Protein AF-A0A2B4R7U2-F1 (afdb_monomer_lite)

Sequence (646 aa):
MLRKPPTLRIGNVPVRDKDGYVHATLVSVLGDQYQFDKKDSDGEIDTITVDQCVFNFEMEGSSGETFRIKHGCSTRLIGEKFVLQGKGRGSKKEVKDYNKLTKTCLQLQLISEEELQHLDQKILERVMNALADIRDMPVRFKPTQDKKTNMFGVHLKTLEPLEKKTTTGKPKKLLTSSKNRANLEAIVQQAQKQVAERFLYYEPHPKQKVFHKAGTEAKERLFLAGNRTGKTFCGVLEVSMHLTGHYPSWWQGYRYNGPIDAWAAGVTNAETYQVLEKAYIGDVSTPGAIAPHLILGQNRLKHLYKIQHIRGGVSQLRFKSYEQGRKTFQGAKIHIVHLDEEPPRDIYVEALMRTMSTQEDHHGMLLLTMTPLMGLTDMVLHFQERAEEEEKSPQLVDEGVVHNGKFYIQASWADNPHLQEKEKKAILASLKPHEREAREKGTPALGMGMVYPISESRIVCDPFKLPDHWGKIYGIDFGWNPSPTAVLFAAYDRDNDIVYFYDEYTATERIPQEHVVALSKQCPNFTKMRGVYDPAGKISGQKDGENLIQLYRREGVTFMYRADNSKEKGIQDVLQRMQNGQLKIFSTLHKTLKELRMYARDEHGFPKKHNDHLMDAMRYVTLTGLKFVHIPQNDWGPANTSVWNY

Structure (mmCIF, N/CA/C/O backbone):
data_AF-A0A2B4R7U2-F1
#
_entry.id   AF-A0A2B4R7U2-F1
#
loop_
_atom_site.group_PDB
_atom_site.id
_atom_site.type_symbol
_atom_site.label_atom_id
_atom_site.label_alt_id
_atom_site.label_comp_id
_atom_site.label_asym_id
_atom_site.label_entity_id
_atom_site.label_seq_id
_atom_site.pdbx_PDB_ins_code
_atom_site.Cartn_x
_atom_site.Cartn_y
_atom_site.Cartn_z
_atom_site.occupancy
_atom_site.B_iso_or_equiv
_atom_site.auth_seq_id
_atom_site.auth_comp_id
_atom_site.auth_asym_id
_atom_site.auth_atom_id
_atom_site.pdbx_PDB_model_num
ATOM 1 N N . MET A 1 1 ? -36.826 32.379 -24.234 1.00 35.06 1 MET A N 1
ATOM 2 C CA . MET A 1 1 ? -37.843 31.886 -23.278 1.00 35.06 1 MET A CA 1
ATOM 3 C C . MET A 1 1 ? -37.165 30.955 -22.281 1.00 35.06 1 MET A C 1
ATOM 5 O O . MET A 1 1 ? -36.761 29.861 -22.649 1.00 35.06 1 MET A O 1
ATOM 9 N N . LEU A 1 2 ? -36.950 31.436 -21.055 1.00 26.20 2 LEU A N 1
ATOM 10 C CA . LEU A 1 2 ? -36.292 30.710 -19.963 1.00 26.20 2 LEU A CA 1
ATOM 11 C C . LEU A 1 2 ? -37.170 29.535 -19.502 1.00 26.20 2 LEU A C 1
ATOM 13 O O . LEU A 1 2 ? -38.279 29.751 -19.014 1.00 26.20 2 LEU A O 1
ATOM 17 N N . ARG A 1 3 ? -36.679 28.296 -19.627 1.00 27.98 3 ARG A N 1
ATOM 18 C CA . ARG A 1 3 ? -37.272 27.147 -18.930 1.00 27.98 3 ARG A CA 1
ATOM 19 C C . ARG A 1 3 ? -36.877 27.240 -17.454 1.00 27.98 3 ARG A C 1
ATOM 21 O O . ARG A 1 3 ? -35.691 27.258 -17.134 1.00 27.98 3 ARG A O 1
ATOM 28 N N . LYS A 1 4 ? -37.876 27.354 -16.572 1.00 26.00 4 LYS A N 1
ATOM 29 C CA . LYS A 1 4 ? -37.703 27.308 -15.112 1.00 26.00 4 LYS A CA 1
ATOM 30 C C . LYS A 1 4 ? -36.928 26.037 -14.709 1.00 26.00 4 LYS A C 1
ATOM 32 O O . LYS A 1 4 ? -37.147 24.995 -15.330 1.00 26.00 4 LYS A O 1
ATOM 37 N N . PRO A 1 5 ? -36.058 26.102 -13.685 1.00 27.31 5 PRO A N 1
ATOM 38 C CA . PRO A 1 5 ? -35.370 24.925 -13.163 1.00 27.31 5 PRO A CA 1
ATOM 39 C C . PRO A 1 5 ? -36.388 23.902 -12.631 1.00 27.31 5 PRO A C 1
ATOM 41 O O . PRO A 1 5 ? -37.465 24.307 -12.178 1.00 27.31 5 PRO A O 1
ATOM 44 N N . PRO A 1 6 ? -36.075 22.593 -12.670 1.00 26.69 6 PRO A N 1
ATOM 45 C CA . PRO A 1 6 ? -36.942 21.571 -12.104 1.00 26.69 6 PRO A CA 1
ATOM 46 C C . PRO A 1 6 ? -37.145 21.861 -10.614 1.00 26.69 6 PRO A C 1
ATOM 48 O O . PRO A 1 6 ? -36.193 22.012 -9.848 1.00 26.69 6 PRO A O 1
ATOM 51 N N . THR A 1 7 ? -38.410 22.013 -10.241 1.00 28.73 7 THR A N 1
ATOM 52 C CA . THR A 1 7 ? -38.893 22.238 -8.881 1.00 28.73 7 THR A CA 1
ATOM 53 C C . THR A 1 7 ? -38.283 21.236 -7.905 1.00 28.73 7 THR A C 1
ATOM 55 O O . THR A 1 7 ? -38.246 20.037 -8.183 1.00 28.73 7 THR A O 1
ATOM 58 N N . LEU A 1 8 ? -37.817 21.759 -6.762 1.00 28.75 8 LEU A N 1
ATOM 59 C CA . LEU A 1 8 ? -37.416 21.001 -5.579 1.00 28.75 8 LEU A CA 1
ATOM 60 C C . LEU A 1 8 ? -38.375 19.826 -5.352 1.00 28.75 8 LEU A C 1
ATOM 62 O O . LEU A 1 8 ? -39.592 20.012 -5.391 1.00 28.75 8 LEU A O 1
ATOM 66 N N . ARG A 1 9 ? -37.809 18.642 -5.078 1.00 34.53 9 ARG A N 1
ATOM 67 C CA . ARG A 1 9 ? -38.550 17.480 -4.572 1.00 34.53 9 ARG A CA 1
ATOM 68 C C . ARG A 1 9 ? -39.535 17.945 -3.499 1.00 34.53 9 ARG A C 1
ATOM 70 O O . ARG A 1 9 ? -39.149 18.706 -2.612 1.00 34.53 9 ARG A O 1
ATOM 77 N N . ILE A 1 10 ? -40.783 17.503 -3.638 1.00 41.31 10 ILE A N 1
ATOM 78 C CA . ILE A 1 10 ? -41.889 17.703 -2.700 1.00 41.31 10 ILE A CA 1
ATOM 79 C C . ILE A 1 10 ? -41.341 17.407 -1.303 1.00 41.31 10 ILE A C 1
ATOM 81 O O . ILE A 1 10 ? -41.001 16.270 -0.994 1.00 41.31 10 ILE A O 1
ATOM 85 N N . GLY A 1 11 ? -41.113 18.466 -0.524 1.00 48.56 11 GLY A N 1
ATOM 86 C CA . GLY A 1 11 ? -40.559 18.344 0.816 1.00 48.56 11 GLY A CA 1
ATOM 87 C C . GLY A 1 11 ? -41.523 17.550 1.680 1.00 48.56 11 GLY A C 1
ATOM 88 O O . GLY A 1 11 ? -42.730 17.625 1.470 1.00 48.56 11 GLY A O 1
ATOM 89 N N . ASN A 1 12 ? -40.996 16.803 2.642 1.00 63.09 12 ASN A N 1
ATOM 90 C CA . ASN A 1 12 ? -41.782 16.097 3.644 1.00 63.09 12 ASN A CA 1
ATOM 91 C C . ASN A 1 12 ? -42.689 17.097 4.390 1.00 63.09 12 ASN A C 1
ATOM 93 O O . ASN A 1 12 ? -42.261 17.747 5.345 1.00 63.09 12 ASN A O 1
ATOM 97 N N . VAL A 1 13 ? -43.914 17.304 3.894 1.00 75.62 13 VAL A N 1
ATOM 98 C CA . VAL A 1 13 ? -44.909 18.177 4.522 1.00 75.62 13 VAL A CA 1
ATOM 99 C C . VAL A 1 13 ? -45.559 17.373 5.644 1.00 75.62 13 VAL A C 1
ATOM 101 O O . VAL A 1 13 ? -46.134 16.325 5.341 1.00 75.62 13 VAL A O 1
ATOM 104 N N . PRO A 1 14 ? -45.488 17.832 6.907 1.00 81.94 14 PRO A N 1
ATOM 105 C CA . PRO A 1 14 ? -46.149 17.151 8.012 1.00 81.94 14 PRO A CA 1
ATOM 106 C C . PRO A 1 14 ? -47.655 17.053 7.772 1.00 81.94 14 PRO A C 1
ATOM 108 O O . PRO A 1 14 ? -48.279 18.057 7.402 1.00 81.94 14 PRO A O 1
ATOM 111 N N . VAL A 1 15 ? -48.242 15.884 8.027 1.00 83.31 15 VAL A N 1
ATOM 112 C CA . VAL A 1 15 ? -49.702 15.736 8.065 1.00 83.31 15 VAL A CA 1
ATOM 113 C C . VAL A 1 15 ? -50.251 16.562 9.230 1.00 83.31 15 VAL A C 1
ATOM 115 O O . VAL A 1 15 ? -49.718 16.525 10.340 1.00 83.31 15 VAL A O 1
ATOM 118 N N . ARG A 1 16 ? -51.297 17.352 8.964 1.00 87.38 16 ARG A N 1
ATOM 119 C CA . ARG A 1 16 ? -51.944 18.212 9.962 1.00 87.38 16 ARG A CA 1
ATOM 120 C C . ARG A 1 16 ? -53.368 17.752 10.211 1.00 87.38 16 ARG A C 1
ATOM 122 O O . ARG A 1 16 ? -54.065 17.381 9.270 1.00 87.38 16 ARG A O 1
ATOM 129 N N . ASP A 1 17 ? -53.805 17.839 11.457 1.00 86.38 17 ASP A N 1
ATOM 130 C CA . ASP A 1 17 ? -55.210 17.680 11.801 1.00 86.38 17 ASP A CA 1
ATOM 131 C C . ASP A 1 17 ? -56.041 18.921 11.421 1.00 86.38 17 ASP A C 1
ATOM 133 O O . ASP A 1 17 ? -55.527 19.942 10.949 1.00 86.38 17 ASP A O 1
ATOM 137 N N . LYS A 1 18 ? -57.357 18.822 11.638 1.00 83.56 18 LYS A N 1
ATOM 138 C CA . LYS A 1 18 ? -58.344 19.876 11.350 1.00 83.56 18 LYS A CA 1
ATOM 139 C C . LYS A 1 18 ? -58.059 21.210 12.056 1.00 83.56 18 LYS A C 1
ATOM 141 O O . LYS A 1 18 ? -58.475 22.254 11.563 1.00 83.56 18 LYS A O 1
ATOM 146 N N . ASP A 1 19 ? -57.331 21.178 13.172 1.00 84.56 19 ASP A N 1
ATOM 147 C CA . ASP A 1 19 ? -56.998 22.342 13.998 1.00 84.56 19 ASP A CA 1
ATOM 148 C C . ASP A 1 19 ? -55.583 22.885 13.685 1.00 84.56 19 ASP A C 1
ATOM 150 O O . ASP A 1 19 ? -55.106 23.865 14.281 1.00 84.56 19 ASP A O 1
ATOM 154 N N . GLY A 1 20 ? -54.914 22.275 12.698 1.00 85.56 20 GLY A N 1
ATOM 155 C CA . GLY A 1 20 ? -53.609 22.658 12.174 1.00 85.56 20 GLY A CA 1
ATOM 156 C C . GLY A 1 20 ? -52.419 22.117 12.970 1.00 85.56 20 GLY A C 1
ATOM 157 O O . GLY A 1 20 ? -51.311 22.634 12.794 1.00 85.56 20 GLY A O 1
ATOM 158 N N . TYR A 1 21 ? -52.624 21.125 13.841 1.00 90.06 21 TYR A N 1
ATOM 159 C CA . TYR A 1 21 ? -51.569 20.475 14.619 1.00 90.06 21 TYR A CA 1
ATOM 160 C C . TYR A 1 21 ? -50.985 19.271 13.891 1.00 90.06 21 TYR A C 1
ATOM 162 O O . TYR A 1 21 ? -51.670 18.558 13.167 1.00 90.06 21 TYR A O 1
ATOM 170 N N . VAL A 1 22 ? -49.702 19.036 14.129 1.00 89.38 22 VAL A N 1
ATOM 171 C CA . VAL A 1 22 ? -48.979 17.833 13.733 1.00 89.38 22 VAL A CA 1
ATOM 172 C C . VAL A 1 22 ? -48.869 16.933 14.951 1.00 89.38 22 VAL A C 1
ATOM 174 O O . VAL A 1 22 ? -48.474 17.404 16.019 1.00 89.38 22 VAL A O 1
ATOM 177 N N . HIS A 1 23 ? -49.197 15.657 14.773 1.00 89.38 23 HIS A N 1
ATOM 178 C CA . HIS A 1 23 ? -49.003 14.611 15.775 1.00 89.38 23 HIS A CA 1
ATOM 179 C C . HIS A 1 23 ? -47.657 13.944 15.510 1.00 89.38 23 HIS A C 1
ATOM 181 O O . HIS A 1 23 ? -47.349 13.589 14.372 1.00 89.38 23 HIS A O 1
ATOM 187 N N . ALA A 1 24 ? -46.829 13.848 16.543 1.00 87.75 24 ALA A N 1
ATOM 188 C CA . ALA A 1 24 ? -45.463 13.367 16.430 1.00 87.75 24 ALA A CA 1
ATOM 189 C C . ALA A 1 24 ? -45.060 12.564 17.667 1.00 87.75 24 ALA A C 1
ATOM 191 O O . ALA A 1 24 ? -45.655 12.687 18.737 1.00 87.75 24 ALA A O 1
ATOM 192 N N . THR A 1 25 ? -43.983 11.808 17.526 1.00 87.81 25 THR A N 1
ATOM 193 C CA . THR A 1 25 ? -43.339 11.084 18.614 1.00 87.81 25 THR A CA 1
ATOM 194 C C . THR A 1 25 ? -41.991 11.731 18.902 1.00 87.81 25 THR A C 1
ATOM 196 O O . THR A 1 25 ? -41.147 11.855 18.014 1.00 87.81 25 THR A O 1
ATOM 199 N N . LEU A 1 26 ? -41.765 12.168 20.140 1.00 82.38 26 LEU A N 1
ATOM 200 C CA . LEU A 1 26 ? -40.441 12.573 20.601 1.00 82.38 26 LEU A CA 1
ATOM 201 C C . LEU A 1 26 ? -39.618 11.304 20.863 1.00 82.38 26 LEU A C 1
ATOM 203 O O . LEU A 1 26 ? -39.793 10.639 21.883 1.00 82.38 26 LEU A O 1
ATOM 207 N N . VAL A 1 27 ? -38.754 10.962 19.905 1.00 78.06 27 VAL A N 1
ATOM 208 C CA . VAL A 1 27 ? -38.017 9.685 19.875 1.00 78.06 27 VAL A CA 1
ATOM 209 C C . VAL A 1 27 ? -36.675 9.751 20.594 1.00 78.06 27 VAL A C 1
ATOM 211 O O . VAL A 1 27 ? -36.186 8.735 21.082 1.00 78.06 27 VAL A O 1
ATOM 214 N N . SER A 1 28 ? -36.057 10.933 20.651 1.00 74.38 28 SER A N 1
ATOM 215 C CA . SER A 1 28 ? -34.800 11.120 21.371 1.00 74.38 28 SER A CA 1
ATOM 216 C C . SER A 1 28 ? -34.483 12.585 21.650 1.00 74.38 28 SER A C 1
ATOM 218 O O . SER A 1 28 ? -34.823 13.489 20.874 1.00 74.38 28 SER A O 1
ATOM 220 N N . VAL A 1 29 ? -33.721 12.799 22.720 1.00 72.38 29 VAL A N 1
ATOM 221 C CA . VAL A 1 29 ? -33.011 14.046 23.001 1.00 72.38 29 VAL A CA 1
ATOM 222 C C . VAL A 1 29 ? -31.513 13.754 22.926 1.00 72.38 29 VAL A C 1
ATOM 224 O O . VAL A 1 29 ? -31.013 12.889 23.637 1.00 72.38 29 VAL A O 1
ATOM 227 N N . LEU A 1 30 ? -30.798 14.430 22.026 1.00 64.06 30 LEU A N 1
ATOM 228 C CA . LEU A 1 30 ? -29.340 14.327 21.918 1.00 64.06 30 LEU A CA 1
ATOM 229 C C . LEU A 1 30 ? -28.710 15.513 22.650 1.00 64.06 30 LEU A C 1
ATOM 231 O O . LEU A 1 30 ? -29.050 16.658 22.343 1.00 64.06 30 LEU A O 1
ATOM 235 N N . GLY A 1 31 ? -27.812 15.244 23.594 1.00 57.72 31 GLY A N 1
ATOM 236 C CA . GLY A 1 31 ? -27.013 16.262 24.270 1.00 57.72 31 GLY A CA 1
ATOM 237 C C . GLY A 1 31 ? -25.613 15.742 24.571 1.00 57.72 31 GLY A C 1
ATOM 238 O O . GLY A 1 31 ? -25.471 14.604 25.017 1.00 57.72 31 GLY A O 1
ATOM 239 N N . ASP A 1 32 ? -24.599 16.565 24.308 1.00 45.56 32 ASP A N 1
ATOM 240 C CA . ASP A 1 32 ? -23.233 16.309 24.764 1.00 45.56 32 ASP A CA 1
ATOM 241 C C . ASP A 1 32 ? -23.115 16.659 26.256 1.00 45.56 32 ASP A C 1
ATOM 243 O O . ASP A 1 32 ? -23.847 17.510 26.761 1.00 45.56 32 ASP A O 1
ATOM 247 N N . GLN A 1 33 ? -22.235 15.926 26.942 1.00 48.84 33 GLN A N 1
ATOM 248 C CA . GLN A 1 33 ? -21.952 15.914 28.384 1.00 48.84 33 GLN A CA 1
ATOM 249 C C . GLN A 1 33 ? -22.567 17.043 29.234 1.00 48.84 33 GLN A C 1
ATOM 251 O O . GLN A 1 33 ? -22.264 18.222 29.077 1.00 48.84 33 GLN A O 1
ATOM 256 N N . TYR A 1 34 ? -23.380 16.655 30.218 1.00 49.62 34 TYR A N 1
ATOM 257 C CA . TYR A 1 34 ? -24.000 17.578 31.165 1.00 49.62 34 TYR A CA 1
ATOM 258 C C . TYR A 1 34 ? -22.976 18.085 32.188 1.00 49.62 34 TYR A C 1
ATOM 260 O O . TYR A 1 34 ? -22.404 17.287 32.932 1.00 49.62 34 TYR A O 1
ATOM 268 N N . GLN A 1 35 ? -22.763 19.402 32.248 1.00 47.81 35 GLN A N 1
ATOM 269 C CA . GLN A 1 35 ? -21.921 20.040 33.263 1.00 47.81 35 GLN A CA 1
ATOM 270 C C . GLN A 1 35 ? -22.784 20.872 34.221 1.00 47.81 35 GLN A C 1
ATOM 272 O O . GLN A 1 35 ? -23.558 21.740 33.805 1.00 47.81 35 GLN A O 1
ATOM 277 N N . PHE A 1 36 ? -22.654 20.590 35.518 1.00 49.22 36 PHE A N 1
ATOM 278 C CA . PHE A 1 36 ? -23.200 21.423 36.588 1.00 49.22 36 PHE A CA 1
ATOM 279 C C . PHE A 1 36 ? -22.188 22.534 36.870 1.00 49.22 36 PHE A C 1
ATOM 281 O O . PHE A 1 36 ? -21.084 22.243 37.326 1.00 49.22 36 PHE A O 1
ATOM 288 N N . ASP A 1 37 ? -22.542 23.787 36.591 1.00 45.06 37 ASP A N 1
ATOM 289 C CA . ASP A 1 37 ? -21.649 24.926 36.813 1.00 45.06 37 ASP A CA 1
ATOM 290 C C . ASP A 1 37 ? -22.147 25.811 37.955 1.00 45.06 37 ASP A C 1
ATOM 292 O O . ASP A 1 37 ? -23.309 26.195 37.970 1.00 45.06 37 ASP A O 1
ATOM 296 N N . LYS A 1 38 ? -21.191 26.160 38.832 1.00 44.12 38 LYS A N 1
ATOM 297 C CA . LYS A 1 38 ? -21.197 27.118 39.957 1.00 44.12 38 LYS A CA 1
ATOM 298 C C . LYS A 1 38 ? -22.369 27.056 40.949 1.00 44.12 38 LYS A C 1
ATOM 300 O O . LYS A 1 38 ? -23.511 27.330 40.629 1.00 44.12 38 LYS A O 1
ATOM 305 N N . LYS A 1 39 ? -22.001 26.825 42.214 1.00 47.69 39 LYS A N 1
ATOM 306 C CA . LYS A 1 39 ? -22.817 27.193 43.374 1.00 47.69 39 LYS A CA 1
ATOM 307 C C . LYS A 1 39 ? -22.968 28.713 43.426 1.00 47.69 39 LYS A C 1
ATOM 309 O O . LYS A 1 39 ? -21.979 29.419 43.188 1.00 47.69 39 LYS A O 1
ATOM 314 N N . ASP A 1 40 ? -24.160 29.194 43.751 1.00 49.97 40 ASP A N 1
ATOM 315 C CA . ASP A 1 40 ? -24.355 30.585 44.148 1.00 49.97 40 ASP A CA 1
ATOM 316 C C . ASP A 1 40 ? -23.623 30.887 45.476 1.00 49.97 40 ASP A C 1
ATOM 318 O O . ASP A 1 40 ? -22.959 30.026 46.068 1.00 49.97 40 ASP A O 1
ATOM 322 N N . SER A 1 41 ? -23.682 32.138 45.939 1.00 45.69 41 SER A N 1
ATOM 323 C CA . SER A 1 41 ? -23.041 32.568 47.191 1.00 45.69 41 SER A CA 1
ATOM 324 C C . SER A 1 41 ? -23.542 31.832 48.440 1.00 45.69 41 SER A C 1
ATOM 326 O O . SER A 1 41 ? -22.831 31.838 49.446 1.00 45.69 41 SER A O 1
ATOM 328 N N . ASP A 1 42 ? -24.705 31.180 48.361 1.00 51.31 42 ASP A N 1
ATOM 329 C CA . ASP A 1 42 ? -25.352 30.456 49.458 1.00 51.31 42 ASP A CA 1
ATOM 330 C C . ASP A 1 42 ? -25.150 28.929 49.364 1.00 51.31 42 ASP A C 1
ATOM 332 O O . ASP A 1 42 ? -25.460 28.189 50.299 1.00 51.31 42 ASP A O 1
ATOM 336 N N . GLY A 1 43 ? -24.519 28.446 48.289 1.00 47.06 43 GLY A N 1
ATOM 337 C CA . GLY A 1 43 ? -24.115 27.054 48.130 1.00 47.06 43 GLY A CA 1
ATOM 338 C C . GLY A 1 43 ? -25.108 26.170 47.372 1.00 47.06 43 GLY A C 1
ATOM 339 O O . GLY A 1 43 ? -24.849 24.962 47.287 1.00 47.06 43 GLY A O 1
ATOM 340 N N . GLU A 1 44 ? -26.180 26.733 46.806 1.00 49.69 44 GLU A N 1
ATOM 341 C CA . GLU A 1 44 ? -27.178 26.008 46.012 1.00 49.69 44 GLU A CA 1
ATOM 342 C C . GLU A 1 44 ? -26.840 26.026 44.508 1.00 49.69 44 GLU A C 1
ATOM 344 O O . GLU A 1 44 ? -26.153 26.913 44.000 1.00 49.69 44 GLU A O 1
ATOM 349 N N . ILE A 1 45 ? -27.238 24.964 43.796 1.00 51.06 45 ILE A N 1
ATOM 350 C CA . ILE A 1 45 ? -26.978 24.786 42.357 1.00 51.06 45 ILE A CA 1
ATOM 351 C C . ILE A 1 45 ? -28.146 25.397 41.583 1.00 51.06 45 ILE A C 1
ATOM 353 O O . ILE A 1 45 ? -29.208 24.784 41.510 1.00 51.06 45 ILE A O 1
ATOM 357 N N . ASP A 1 46 ? -27.943 26.559 40.965 1.00 49.47 46 ASP A N 1
ATOM 358 C CA . ASP A 1 46 ? -29.015 27.313 40.298 1.00 49.47 46 ASP A CA 1
ATOM 359 C C . ASP A 1 46 ? -29.101 27.079 38.771 1.00 49.47 46 ASP A C 1
ATOM 361 O O . ASP A 1 46 ? -30.089 27.463 38.133 1.00 49.47 46 ASP A O 1
ATOM 365 N N . THR A 1 47 ? -28.097 26.426 38.160 1.00 52.75 47 THR A N 1
ATOM 366 C CA . THR A 1 47 ? -27.973 26.351 36.695 1.00 52.75 47 THR A CA 1
ATOM 367 C C . THR A 1 47 ? -27.342 25.046 36.165 1.00 52.75 47 THR A C 1
ATOM 369 O O . THR A 1 47 ? -26.317 24.583 36.658 1.00 52.75 47 THR A O 1
ATOM 372 N N . ILE A 1 48 ? -27.888 24.488 35.068 1.00 54.88 48 ILE A N 1
ATOM 373 C CA . ILE A 1 48 ? -27.215 23.456 34.236 1.00 54.88 48 ILE A CA 1
ATOM 374 C C . ILE A 1 48 ? -26.827 24.039 32.879 1.00 54.88 48 ILE A C 1
ATOM 376 O O . ILE A 1 48 ? -27.686 24.587 32.178 1.00 54.88 48 ILE A O 1
ATOM 380 N N . THR A 1 49 ? -25.577 23.830 32.449 1.00 53.22 49 THR A N 1
ATOM 381 C CA . THR A 1 49 ? -25.148 24.111 31.071 1.00 53.22 49 THR A CA 1
ATOM 382 C C . THR A 1 49 ? -25.212 22.846 30.214 1.00 53.22 49 THR A C 1
ATOM 384 O O . THR A 1 49 ? -24.685 21.801 30.584 1.00 53.22 49 THR A O 1
ATOM 387 N N . VAL A 1 50 ? -25.868 22.950 29.054 1.00 54.59 50 VAL A N 1
ATOM 388 C CA . VAL A 1 50 ? -25.860 21.919 28.007 1.00 54.59 50 VAL A CA 1
ATOM 389 C C . VAL A 1 50 ? -25.349 22.579 26.732 1.00 54.59 50 VAL A C 1
ATOM 391 O O . VAL A 1 50 ? -25.967 23.541 26.267 1.00 54.59 50 VAL A O 1
ATOM 394 N N . ASP A 1 51 ? -24.230 22.092 26.190 1.00 51.81 51 ASP A N 1
ATOM 395 C CA . ASP A 1 51 ? -23.542 22.718 25.050 1.00 51.81 51 ASP A CA 1
ATOM 396 C C . ASP A 1 51 ? -24.449 22.803 23.816 1.00 51.81 51 ASP A C 1
ATOM 398 O O . ASP A 1 51 ? -24.585 23.868 23.207 1.00 51.81 51 ASP A O 1
ATOM 402 N N . GLN A 1 52 ? -25.156 21.714 23.495 1.00 60.53 52 GLN A N 1
ATOM 403 C CA . GLN A 1 52 ? -26.272 21.686 22.548 1.00 60.53 52 GLN A CA 1
ATOM 404 C C . GLN A 1 52 ? -27.263 20.585 22.931 1.00 60.53 52 GLN A C 1
ATOM 406 O O . GLN A 1 52 ? -26.871 19.446 23.148 1.00 60.53 52 GLN A O 1
ATOM 411 N N . CYS A 1 53 ? -28.557 20.910 22.979 1.00 66.94 53 CYS A N 1
ATOM 412 C CA . CYS A 1 53 ? -29.632 19.951 23.228 1.00 66.94 53 CYS A CA 1
ATOM 413 C C . CYS A 1 53 ? -30.571 19.902 22.016 1.00 66.94 53 CYS A C 1
ATOM 415 O O . CYS A 1 53 ? -31.166 20.917 21.646 1.00 66.94 53 CYS A O 1
ATOM 417 N N . VAL A 1 54 ? -30.702 18.743 21.370 1.00 78.06 54 VAL A N 1
ATOM 418 C CA . VAL A 1 54 ? -31.506 18.570 20.151 1.00 78.06 54 VAL A CA 1
ATOM 419 C C . VAL A 1 54 ? -32.621 17.559 20.386 1.00 78.06 54 VAL A C 1
ATOM 421 O O . VAL A 1 54 ? -32.368 16.366 20.536 1.00 78.06 54 VAL A O 1
ATOM 424 N N . PHE A 1 55 ? -33.863 18.037 20.343 1.00 81.88 55 PHE A N 1
ATOM 425 C CA . PHE A 1 55 ? -35.067 17.209 20.418 1.00 81.88 55 PHE A CA 1
ATOM 426 C C . PHE A 1 55 ? -35.435 16.718 19.015 1.00 81.88 55 PHE A C 1
ATOM 428 O O . PHE A 1 55 ? -35.569 17.527 18.090 1.00 81.88 55 PHE A O 1
ATOM 435 N N . ASN A 1 56 ? -35.585 15.404 18.847 1.00 81.50 56 ASN A N 1
ATOM 436 C CA . ASN A 1 56 ? -35.925 14.778 17.572 1.00 81.50 56 ASN A CA 1
ATOM 437 C C . ASN A 1 56 ? -37.379 14.305 17.605 1.00 81.50 56 ASN A C 1
ATOM 439 O O . ASN A 1 56 ? -37.724 13.399 18.361 1.00 81.50 56 ASN A O 1
ATOM 443 N N . PHE A 1 57 ? -38.214 14.908 16.764 1.00 83.75 57 PHE A N 1
ATOM 444 C CA . PHE A 1 57 ? -39.621 14.548 16.618 1.00 83.75 57 PHE A CA 1
ATOM 445 C C . PHE A 1 57 ? -39.814 13.787 15.314 1.00 83.75 57 PHE A C 1
ATOM 447 O O . PHE A 1 57 ? -39.436 14.290 14.257 1.00 83.75 57 PHE A O 1
ATOM 454 N N . GLU A 1 58 ? -40.399 12.600 15.382 1.00 84.50 58 GLU A N 1
ATOM 455 C CA . GLU A 1 58 ? -40.739 11.765 14.233 1.00 84.50 58 GLU A CA 1
ATOM 456 C C . GLU A 1 58 ? -42.242 11.853 13.953 1.00 84.50 58 GLU A C 1
ATOM 458 O O . GLU A 1 58 ? -43.046 11.814 14.880 1.00 84.50 58 GLU A O 1
ATOM 463 N N . MET A 1 59 ? -42.625 12.042 12.692 1.00 82.56 59 MET A N 1
ATOM 464 C CA . MET A 1 59 ? -44.022 12.233 12.288 1.00 82.56 59 MET A CA 1
ATOM 465 C C . MET A 1 59 ? -44.267 11.737 10.867 1.00 82.56 59 MET A C 1
ATOM 467 O O . MET A 1 59 ? -43.329 11.581 10.082 1.00 82.56 59 MET A O 1
ATOM 471 N N . GLU A 1 60 ? -45.535 11.542 10.525 1.00 82.12 60 GLU A N 1
ATOM 472 C CA . GLU A 1 60 ? -45.959 11.138 9.188 1.00 82.12 60 GLU A CA 1
ATOM 473 C C . GLU A 1 60 ? -45.967 12.328 8.213 1.00 82.12 60 GLU A C 1
ATOM 475 O O . GLU A 1 60 ? -46.448 13.430 8.516 1.00 82.12 60 GLU A O 1
ATOM 480 N N . GLY A 1 61 ? -45.402 12.114 7.027 1.00 78.19 61 GLY A N 1
ATOM 481 C CA . GLY A 1 61 ? -45.470 13.047 5.912 1.00 78.19 61 GLY A CA 1
ATOM 482 C C . GLY A 1 61 ? -46.674 12.792 5.024 1.00 78.19 61 GLY A C 1
ATOM 483 O O . GLY A 1 61 ? -47.188 11.688 4.939 1.00 78.19 61 GLY A O 1
ATOM 484 N N . SER A 1 62 ? -47.093 13.820 4.291 1.00 72.81 62 SER A N 1
ATOM 485 C CA . SER A 1 62 ? -48.175 13.719 3.295 1.00 72.81 62 SER A CA 1
ATOM 486 C C . SER A 1 62 ? -47.972 12.643 2.208 1.00 72.81 62 SER A C 1
ATOM 488 O O . SER A 1 62 ? -48.923 12.315 1.507 1.00 72.81 62 SER A O 1
ATOM 490 N N . SER A 1 63 ? -46.761 12.089 2.064 1.00 68.94 63 SER A N 1
ATOM 491 C CA . SER A 1 63 ? -46.436 10.945 1.198 1.00 68.94 63 SER A CA 1
ATOM 492 C C . SER A 1 63 ? -46.681 9.569 1.839 1.00 68.94 63 SER A C 1
ATOM 494 O O . SER A 1 63 ? -46.485 8.564 1.163 1.00 68.94 63 SER A O 1
ATOM 496 N N . GLY A 1 64 ? -47.067 9.505 3.118 1.00 63.81 64 GLY A N 1
ATOM 497 C CA . GLY A 1 64 ? -47.181 8.271 3.906 1.00 63.81 64 GLY A CA 1
ATOM 498 C C . GLY A 1 64 ? -45.861 7.786 4.524 1.00 63.81 64 GLY A C 1
ATOM 499 O O . GLY A 1 64 ? -45.853 6.821 5.281 1.00 63.81 64 GLY A O 1
ATOM 500 N N . GLU A 1 65 ? -44.733 8.444 4.234 1.00 70.06 65 GLU A N 1
ATOM 501 C CA . GLU A 1 65 ? -43.433 8.126 4.839 1.00 70.06 65 GLU A CA 1
ATOM 502 C C . GLU A 1 65 ? -43.197 8.942 6.118 1.00 70.06 65 GLU A C 1
ATOM 504 O O . GLU A 1 65 ? -43.495 10.139 6.186 1.00 70.06 65 GLU A O 1
ATOM 509 N N . THR A 1 66 ? -42.606 8.313 7.134 1.00 76.50 66 THR A N 1
ATOM 510 C CA . THR A 1 66 ? -42.202 8.990 8.372 1.00 76.50 66 THR A CA 1
ATOM 511 C C . THR A 1 66 ? -40.906 9.773 8.183 1.00 76.50 66 THR A C 1
ATOM 513 O O . THR A 1 66 ? -39.957 9.288 7.567 1.00 76.50 66 THR A O 1
ATOM 516 N N . PHE A 1 67 ? -40.811 10.961 8.777 1.00 69.69 67 PHE A N 1
ATOM 517 C CA . PHE A 1 67 ? -39.599 11.780 8.749 1.00 69.69 67 PHE A CA 1
ATOM 518 C C . PHE A 1 67 ? -39.414 12.567 10.051 1.00 69.69 67 PHE A C 1
ATOM 520 O O . PHE A 1 67 ? -40.328 12.681 10.868 1.00 69.69 67 PHE A O 1
ATOM 527 N N . ARG A 1 68 ? -38.205 13.113 10.255 1.00 82.06 68 ARG A N 1
ATOM 528 C CA . ARG A 1 68 ? -37.815 13.765 11.514 1.00 82.06 68 ARG A CA 1
ATOM 529 C C . ARG A 1 68 ? -37.640 15.272 11.388 1.00 82.06 68 ARG A C 1
ATOM 531 O O . ARG A 1 68 ? -36.964 15.751 10.478 1.00 82.06 68 ARG A O 1
ATOM 538 N N . ILE A 1 69 ? -38.158 16.003 12.372 1.00 80.50 69 ILE A N 1
ATOM 539 C CA . ILE A 1 69 ? -37.876 17.424 12.599 1.00 80.50 69 ILE A CA 1
ATOM 540 C C . ILE A 1 69 ? -37.005 17.561 13.845 1.00 80.50 69 ILE A C 1
ATOM 542 O O . ILE A 1 69 ? -37.281 16.974 14.891 1.00 80.50 69 ILE A O 1
ATOM 546 N N . LYS A 1 70 ? -35.951 18.370 13.729 1.00 82.75 70 LYS A N 1
ATOM 547 C CA . LYS A 1 70 ? -35.029 18.672 14.825 1.00 82.75 70 LYS A CA 1
ATOM 548 C C . LYS A 1 70 ? -35.357 20.023 15.438 1.00 82.75 70 LYS A C 1
ATOM 550 O O . LYS A 1 70 ? -35.470 21.023 14.731 1.00 82.75 70 LYS A O 1
ATOM 555 N N . HIS A 1 71 ? -35.425 20.066 16.761 1.00 82.88 71 HIS A N 1
ATOM 556 C CA . HIS A 1 71 ? -35.524 21.301 17.525 1.00 82.88 71 HIS A CA 1
ATOM 557 C C . HIS A 1 71 ? -34.286 21.461 18.404 1.00 82.88 71 HIS A C 1
ATOM 559 O O . HIS A 1 71 ? -34.173 20.847 19.461 1.00 82.88 71 HIS A O 1
ATOM 565 N N . GLY A 1 72 ? -33.337 22.269 17.930 1.00 75.31 72 GLY A N 1
ATOM 566 C CA . GLY A 1 72 ? -32.116 22.585 18.669 1.00 75.31 72 GLY A CA 1
ATOM 567 C C . GLY A 1 72 ? -32.321 23.711 19.684 1.00 75.31 72 GLY A C 1
ATOM 568 O O . GLY A 1 72 ? -32.872 24.768 19.350 1.00 75.31 72 GLY A O 1
ATOM 569 N N . CYS A 1 73 ? -31.827 23.502 20.896 1.00 72.75 73 CYS A N 1
ATOM 570 C CA . CYS A 1 73 ? -31.742 24.450 21.998 1.00 72.75 73 CYS A CA 1
ATOM 571 C C . CYS A 1 73 ? -30.263 24.593 22.388 1.00 72.75 73 CYS A C 1
ATOM 573 O O . CYS A 1 73 ? -29.611 23.598 22.681 1.00 72.75 73 CYS A O 1
ATOM 575 N N . SER A 1 74 ? -29.725 25.813 22.382 1.00 53.41 74 SER A N 1
ATOM 576 C CA . SER A 1 74 ? -28.313 26.097 22.696 1.00 53.41 74 SER A CA 1
ATOM 577 C C . SER A 1 74 ? -28.179 26.925 23.981 1.00 53.41 74 SER A C 1
ATOM 579 O O . SER A 1 74 ? -27.492 27.943 24.000 1.00 53.41 74 SER A O 1
ATOM 581 N N . THR A 1 75 ? -28.943 26.589 25.023 1.00 59.62 75 THR A N 1
ATOM 582 C CA . THR A 1 75 ? -29.045 27.410 26.241 1.00 59.62 75 THR A CA 1
ATOM 583 C C . THR A 1 75 ? -29.195 26.558 27.498 1.00 59.62 75 THR A C 1
ATOM 585 O O . THR A 1 75 ? -29.758 25.471 27.429 1.00 59.62 75 THR A O 1
ATOM 588 N N . ARG A 1 76 ? -28.755 27.109 28.637 1.00 62.88 76 ARG A N 1
ATOM 589 C CA . ARG A 1 76 ? -28.813 26.536 29.996 1.00 62.88 76 ARG A CA 1
ATOM 590 C C . ARG A 1 76 ? -30.245 26.264 30.478 1.00 62.88 76 ARG A C 1
ATOM 592 O O . ARG A 1 76 ? -31.158 26.931 30.008 1.00 62.88 76 ARG A O 1
ATOM 599 N N . LEU A 1 77 ? -30.478 25.343 31.413 1.00 68.12 77 LEU A N 1
ATOM 600 C CA . LEU A 1 77 ? -31.771 25.285 32.118 1.00 68.12 77 LEU A CA 1
ATOM 601 C C . LEU A 1 77 ? -31.726 26.294 33.270 1.00 68.12 77 LEU A C 1
ATOM 603 O O . LEU A 1 77 ? -30.869 26.171 34.138 1.00 68.12 77 LEU A O 1
ATOM 607 N N . ILE A 1 78 ? -32.596 27.304 33.236 1.00 69.50 78 ILE A N 1
ATOM 608 C CA . ILE A 1 78 ? -32.601 28.427 34.191 1.00 69.50 78 ILE A CA 1
ATOM 609 C C . ILE A 1 78 ? -34.022 28.801 34.605 1.00 69.50 78 ILE A C 1
ATOM 611 O O . ILE A 1 78 ? -34.936 28.764 33.773 1.00 69.50 78 ILE A O 1
ATOM 615 N N . GLY A 1 79 ? -34.178 29.175 35.877 1.00 66.44 79 GLY A N 1
ATOM 616 C CA . GLY A 1 79 ? -35.445 29.587 36.491 1.00 66.44 79 GLY A CA 1
ATOM 617 C C . GLY A 1 79 ? -35.833 31.047 36.246 1.00 66.44 79 GLY A C 1
ATOM 618 O O . GLY A 1 79 ? -36.974 31.436 36.497 1.00 66.44 79 GLY A O 1
ATOM 619 N N . GLU A 1 80 ? -34.926 31.861 35.705 1.00 70.31 80 GLU A N 1
ATOM 620 C CA . GLU A 1 80 ? -35.176 33.280 35.448 1.00 70.31 80 GLU A CA 1
ATOM 621 C C . GLU A 1 80 ? -35.813 33.537 34.071 1.00 70.31 80 GLU A C 1
ATOM 623 O O . GLU A 1 80 ? -35.488 32.898 33.063 1.00 70.31 80 GLU A O 1
ATOM 628 N N . LYS A 1 81 ? -36.724 34.518 34.006 1.00 75.75 81 LYS A N 1
ATOM 629 C CA . LYS A 1 81 ? -37.291 35.022 32.743 1.00 75.75 81 LYS A CA 1
ATOM 630 C C . LYS A 1 81 ? -36.431 36.174 32.222 1.00 75.75 81 LYS A C 1
ATOM 632 O O . LYS A 1 81 ? -36.199 37.150 32.930 1.00 75.75 81 LYS A O 1
ATOM 637 N N . PHE A 1 82 ? -36.045 36.113 30.952 1.00 65.56 82 PHE A N 1
ATOM 638 C CA . PHE A 1 82 ? -35.215 37.127 30.301 1.00 65.56 82 PHE A CA 1
ATOM 639 C C . PHE A 1 82 ? -36.083 38.122 29.543 1.00 65.56 82 PHE A C 1
ATOM 641 O O . PHE A 1 82 ? -37.106 37.757 28.960 1.00 65.56 82 PHE A O 1
ATOM 648 N N . VAL A 1 83 ? -35.657 39.386 29.508 1.00 64.19 83 VAL A N 1
ATOM 649 C CA . VAL A 1 83 ? -36.283 40.400 28.653 1.00 64.19 83 VAL A CA 1
ATOM 650 C C . VAL A 1 83 ? -35.871 40.135 27.207 1.00 64.19 83 VAL A C 1
ATOM 652 O O . VAL A 1 83 ? -34.713 40.314 26.830 1.00 64.19 83 VAL A O 1
ATOM 655 N N . LEU A 1 84 ? -36.820 39.717 26.371 1.00 55.56 84 LEU A N 1
ATOM 656 C CA . LEU A 1 84 ? -36.578 39.552 24.941 1.00 55.56 84 LEU A CA 1
ATOM 657 C C . LEU A 1 84 ? -36.745 40.907 24.234 1.00 55.56 84 LEU A C 1
ATOM 659 O O . LEU A 1 84 ? -37.862 41.407 24.098 1.00 55.56 84 LEU A O 1
ATOM 663 N N . GLN A 1 85 ? -35.656 41.503 23.734 1.00 47.00 85 GLN A N 1
ATOM 664 C CA . GLN A 1 85 ? -35.754 42.647 22.817 1.00 47.00 85 GLN A CA 1
ATOM 665 C C . GLN A 1 85 ? -36.218 42.167 21.434 1.00 47.00 85 GLN A C 1
ATOM 667 O O . GLN A 1 85 ? -35.427 41.726 20.601 1.00 47.00 85 GLN A O 1
ATOM 672 N N . GLY A 1 86 ? -37.522 42.243 21.169 1.00 45.12 86 GLY A N 1
ATOM 673 C CA . GLY A 1 86 ? -38.066 41.944 19.846 1.00 45.12 86 GLY A CA 1
ATOM 674 C C . GLY A 1 86 ? -37.660 42.999 18.809 1.00 45.12 86 GLY A C 1
ATOM 675 O O . GLY A 1 86 ? -37.978 44.177 18.959 1.00 45.12 86 GLY A O 1
ATOM 676 N N . LYS A 1 87 ? -37.014 42.589 17.707 1.00 39.59 87 LYS A N 1
ATOM 677 C CA . LYS A 1 87 ? -36.898 43.414 16.490 1.00 39.59 87 LYS A CA 1
ATOM 678 C C . LYS A 1 87 ? -38.236 43.397 15.742 1.00 39.59 87 LYS A C 1
ATOM 680 O O . LYS A 1 87 ? -38.445 42.577 14.854 1.00 39.59 87 LYS A O 1
ATOM 685 N N . GLY A 1 88 ? -39.140 44.303 16.108 1.00 43.78 88 GLY A N 1
ATOM 686 C CA . GLY A 1 88 ? -40.385 44.579 15.389 1.00 43.78 88 GLY A CA 1
ATOM 687 C C . GLY A 1 88 ? -40.613 46.085 15.263 1.00 43.78 88 GLY A C 1
ATOM 688 O O . GLY A 1 88 ? -40.357 46.831 16.206 1.00 43.78 88 GLY A O 1
ATOM 689 N N . ARG A 1 89 ? -41.052 46.551 14.085 1.00 38.19 89 ARG A N 1
ATOM 690 C CA . ARG A 1 89 ? -41.438 47.954 13.863 1.00 38.19 89 ARG A CA 1
ATOM 691 C C . ARG A 1 89 ? -42.693 48.263 14.688 1.00 38.19 89 ARG A C 1
ATOM 693 O O . ARG A 1 89 ? -43.741 47.693 14.416 1.00 38.19 89 ARG A O 1
ATOM 700 N N . GLY A 1 90 ? -42.573 49.193 15.636 1.00 44.75 90 GLY A N 1
ATOM 701 C CA . GLY A 1 90 ? -43.697 49.784 16.370 1.00 44.75 90 GLY A CA 1
ATOM 702 C C . GLY A 1 90 ? -43.863 49.244 17.793 1.00 44.75 90 GLY A C 1
ATOM 703 O O . GLY A 1 90 ? -44.342 48.135 17.991 1.00 44.75 90 GLY A O 1
ATOM 704 N N . SER A 1 91 ? -43.516 50.080 18.777 1.00 41.00 91 SER A N 1
ATOM 705 C CA . SER A 1 91 ? -43.644 49.895 20.237 1.00 41.00 91 SER A CA 1
ATOM 706 C C . SER A 1 91 ? -42.847 48.733 20.864 1.00 41.00 91 SER A C 1
ATOM 708 O O . SER A 1 91 ? -43.171 47.557 20.721 1.00 41.00 91 SER A O 1
ATOM 710 N N . LYS A 1 92 ? -41.795 49.083 21.621 1.00 44.66 92 LYS A N 1
ATOM 711 C CA . LYS A 1 92 ? -41.036 48.157 22.477 1.00 44.66 92 LYS A CA 1
ATOM 712 C C . LYS A 1 92 ? -41.933 47.684 23.629 1.00 44.66 92 LYS A C 1
ATOM 714 O O . LYS A 1 92 ? -42.010 48.344 24.658 1.00 44.66 92 LYS A O 1
ATOM 719 N N . LYS A 1 93 ? -42.614 46.550 23.466 1.00 48.06 93 LYS A N 1
ATOM 720 C CA . LYS A 1 93 ? -43.138 45.784 24.604 1.00 48.06 93 LYS A CA 1
ATOM 721 C C . LYS A 1 93 ? -42.026 44.868 25.098 1.00 48.06 93 LYS A C 1
ATOM 723 O O . LYS A 1 93 ? -41.653 43.925 24.404 1.00 48.06 93 LYS A O 1
ATOM 728 N N . GLU A 1 94 ? -41.490 45.160 26.276 1.00 54.72 94 GLU A N 1
ATOM 729 C CA . GLU A 1 94 ? -40.631 44.222 26.991 1.00 54.72 94 GLU A CA 1
ATOM 730 C C . GLU A 1 94 ? -41.479 43.022 27.415 1.00 54.72 94 GLU A C 1
ATOM 732 O O . GLU A 1 94 ? -42.379 43.137 28.245 1.00 54.72 94 GLU A O 1
ATOM 737 N N . VAL A 1 95 ? -41.230 41.868 26.800 1.00 60.19 95 VAL A N 1
ATOM 738 C CA . VAL A 1 95 ? -41.850 40.604 27.202 1.00 60.19 95 VAL A CA 1
ATOM 739 C C . VAL A 1 95 ? -40.778 39.784 27.905 1.00 60.19 95 VAL A C 1
ATOM 741 O O . VAL A 1 95 ? -39.765 39.434 27.295 1.00 60.19 95 VAL A O 1
ATOM 744 N N . LYS A 1 96 ? -40.998 39.502 29.192 1.00 72.06 96 LYS A N 1
ATOM 745 C CA . LYS A 1 96 ? -40.189 38.554 29.962 1.00 72.06 96 LYS A CA 1
ATOM 746 C C . LYS A 1 96 ? -40.630 37.130 29.607 1.00 72.06 96 LYS A C 1
ATOM 748 O O . LYS A 1 96 ? -41.801 36.802 29.782 1.00 72.06 96 LYS A O 1
ATOM 753 N N . ASP A 1 97 ? -39.725 36.298 29.101 1.00 74.31 97 ASP A N 1
ATOM 754 C CA . ASP A 1 97 ? -40.005 34.904 28.713 1.00 74.31 97 ASP A CA 1
ATOM 755 C C . ASP A 1 97 ? -38.811 34.001 29.074 1.00 74.31 97 ASP A C 1
ATOM 757 O O . ASP A 1 97 ? -37.692 34.479 29.275 1.00 74.31 97 ASP A O 1
ATOM 761 N N . TYR A 1 98 ? -39.045 32.694 29.170 1.00 79.69 98 TYR A N 1
ATOM 762 C CA . TYR A 1 98 ? -37.988 31.716 29.435 1.00 79.69 98 TYR A CA 1
ATOM 763 C C . TYR A 1 98 ? -37.137 31.457 28.190 1.00 79.69 98 TYR A C 1
ATOM 765 O O . TYR A 1 98 ? -37.595 31.614 27.051 1.00 79.69 98 TYR A O 1
ATOM 773 N N . ASN A 1 99 ? -35.901 30.998 28.397 1.00 78.31 99 ASN A N 1
ATOM 774 C CA . ASN A 1 99 ? -35.058 30.575 27.285 1.00 78.31 99 ASN A CA 1
ATOM 775 C C . ASN A 1 99 ? -35.603 29.309 26.598 1.00 78.31 99 ASN A C 1
ATOM 777 O O . ASN A 1 99 ? -36.538 28.654 27.065 1.00 78.31 99 ASN A O 1
ATOM 781 N N . LYS A 1 100 ? -35.007 28.958 25.456 1.00 77.88 100 LYS A N 1
ATOM 782 C CA . LYS A 1 100 ? -35.533 27.913 24.576 1.00 77.88 100 LYS A CA 1
ATOM 783 C C . LYS A 1 100 ? -35.555 26.531 25.241 1.00 77.88 100 LYS A C 1
ATOM 785 O O . LYS A 1 100 ? -36.521 25.801 25.026 1.00 77.88 100 LYS A O 1
ATOM 790 N N . LEU A 1 101 ? -34.548 26.189 26.051 1.00 80.69 101 LEU A N 1
ATOM 791 C CA . LEU A 1 101 ? -34.490 24.908 26.761 1.00 80.69 101 LEU A CA 1
ATOM 792 C C . LEU A 1 101 ? -35.526 24.847 27.891 1.00 80.69 101 LEU A C 1
ATOM 794 O O . LEU A 1 101 ? -36.392 23.978 27.846 1.00 80.69 101 LEU A O 1
ATOM 798 N N . THR A 1 102 ? -35.513 25.809 28.825 1.00 81.62 102 THR A N 1
ATOM 799 C CA . THR A 1 102 ? -36.482 25.890 29.935 1.00 81.62 102 THR A CA 1
ATOM 800 C C . THR A 1 102 ? -37.915 25.853 29.417 1.00 81.62 102 THR A C 1
ATOM 802 O O . THR A 1 102 ? -38.750 25.090 29.899 1.00 81.62 102 THR A O 1
ATOM 805 N N . LYS A 1 103 ? -38.194 26.617 28.360 1.00 84.56 103 LYS A N 1
ATOM 806 C CA . LYS A 1 103 ? -39.511 26.646 27.734 1.00 84.56 103 LYS A CA 1
ATOM 807 C C . LYS A 1 103 ? -39.908 25.307 27.121 1.00 84.56 103 LYS A C 1
ATOM 809 O O . LYS A 1 103 ? -41.066 24.922 27.228 1.00 84.56 103 LYS A O 1
ATOM 814 N N . THR A 1 104 ? -38.975 24.604 26.482 1.00 85.56 104 THR A N 1
ATOM 815 C CA . THR A 1 104 ? -39.247 23.276 25.913 1.00 85.56 104 THR A CA 1
ATOM 816 C C . THR A 1 104 ? -39.562 22.275 27.029 1.00 85.56 104 THR A C 1
ATOM 818 O O . THR A 1 104 ? -40.551 21.557 26.926 1.00 85.56 104 THR A O 1
ATOM 821 N N . CYS A 1 105 ? -38.806 22.290 28.131 1.00 83.62 105 CYS A N 1
ATOM 822 C CA . CYS A 1 105 ? -39.052 21.427 29.290 1.00 83.62 105 CYS A CA 1
ATOM 823 C C . CYS A 1 105 ? -40.403 21.701 29.972 1.00 83.62 105 CYS A C 1
ATOM 825 O O . CYS A 1 105 ? -41.095 20.751 30.330 1.00 83.62 105 CYS A O 1
ATOM 827 N N . LEU A 1 106 ? -40.806 22.972 30.102 1.00 84.50 106 LEU A N 1
ATOM 828 C CA . LEU A 1 106 ? -42.129 23.354 30.616 1.00 84.50 106 LEU A CA 1
ATOM 829 C C . LEU A 1 106 ? -43.261 22.828 29.724 1.00 84.50 106 LEU A C 1
ATOM 831 O O . LEU A 1 106 ? -44.227 22.250 30.213 1.00 84.50 106 LEU A O 1
ATOM 835 N N . GLN A 1 107 ? -43.137 23.005 28.407 1.00 88.06 107 GLN A N 1
ATOM 836 C CA . GLN A 1 107 ? -44.152 22.567 27.441 1.00 88.06 107 GLN A CA 1
ATOM 837 C C . GLN A 1 107 ? -44.278 21.040 27.386 1.00 88.06 107 GLN A C 1
ATOM 839 O O . GLN A 1 107 ? -45.381 20.515 27.278 1.00 88.06 107 GLN A O 1
ATOM 844 N N . LEU A 1 108 ? -43.162 20.324 27.548 1.00 86.81 108 LEU A N 1
ATOM 845 C CA . LEU A 1 108 ? -43.138 18.865 27.690 1.00 86.81 108 LEU A CA 1
ATOM 846 C C . LEU A 1 108 ? -43.527 18.377 29.098 1.00 86.81 108 LEU A C 1
ATOM 848 O O . LEU A 1 108 ? -43.510 17.173 29.341 1.00 86.81 108 LEU A O 1
ATOM 852 N N . GLN A 1 109 ? -43.873 19.283 30.021 1.00 86.94 109 GLN A N 1
ATOM 853 C CA . GLN A 1 109 ? -44.248 18.974 31.408 1.00 86.94 109 GLN A CA 1
ATOM 854 C C . GLN A 1 109 ? -43.176 18.174 32.170 1.00 86.94 109 GLN A C 1
ATOM 856 O O . GLN A 1 109 ? -43.482 17.356 33.037 1.00 86.94 109 GLN A O 1
ATOM 861 N N . LEU A 1 110 ? -41.899 18.404 31.851 1.00 82.00 110 LEU A N 1
ATOM 862 C CA . LEU A 1 110 ? -40.763 17.782 32.542 1.00 82.00 110 LEU A CA 1
ATOM 863 C C . LEU A 1 110 ? -40.403 18.520 33.837 1.00 82.00 110 LEU A C 1
ATOM 865 O O . LEU A 1 110 ? -39.780 17.947 34.729 1.00 82.00 110 LEU A O 1
ATOM 869 N N . ILE A 1 111 ? -40.794 19.790 33.928 1.00 82.75 111 ILE A N 1
ATOM 870 C CA . ILE A 1 111 ? -40.631 20.669 35.084 1.00 82.75 111 ILE A CA 1
ATOM 871 C C . ILE A 1 111 ? -41.823 21.630 35.141 1.00 82.75 111 ILE A C 1
ATOM 873 O O . ILE A 1 111 ? -42.395 21.951 34.098 1.00 82.75 111 ILE A O 1
ATOM 877 N N . SER A 1 112 ? -42.208 22.070 36.335 1.00 84.06 112 SER A N 1
ATOM 878 C CA . SER A 1 112 ? -43.258 23.077 36.560 1.00 84.06 112 SER A CA 1
ATOM 879 C C . SER A 1 112 ? -42.676 24.477 36.809 1.00 84.06 112 SER A C 1
ATOM 881 O O . SER A 1 112 ? -41.497 24.614 37.125 1.00 84.06 112 SER A O 1
ATOM 883 N N . GLU A 1 113 ? -43.489 25.538 36.681 1.00 83.25 113 GLU A N 1
ATOM 884 C CA . GLU A 1 113 ? -43.038 26.899 37.039 1.00 83.25 113 GLU A CA 1
ATOM 885 C C . GLU A 1 113 ? -42.704 27.026 38.537 1.00 83.25 113 GLU A C 1
ATOM 887 O O . GLU A 1 113 ? -41.801 27.778 38.887 1.00 83.25 113 GLU A O 1
ATOM 892 N N . GLU A 1 114 ? -43.381 26.267 39.404 1.00 80.56 114 GLU A N 1
ATOM 893 C CA . GLU A 1 114 ? -43.110 26.206 40.849 1.00 80.56 114 GLU A CA 1
ATOM 894 C C . GLU A 1 114 ? -41.730 25.593 41.129 1.00 80.56 114 GLU A C 1
ATOM 896 O O . GLU A 1 114 ? -40.925 26.166 41.857 1.00 80.56 114 GLU A O 1
ATOM 901 N N . GLU A 1 115 ? -41.410 24.469 40.482 1.00 79.12 115 GLU A N 1
ATOM 902 C CA . GLU A 1 115 ? -40.093 23.828 40.594 1.00 79.12 115 GLU A CA 1
ATOM 903 C C . GLU A 1 115 ? -38.968 24.684 39.997 1.00 79.12 115 GLU A C 1
ATOM 905 O O . GLU A 1 115 ? -37.830 24.582 40.440 1.00 79.12 115 GLU A O 1
ATOM 910 N N . LEU A 1 116 ? -39.266 25.548 39.018 1.00 77.88 116 LEU A N 1
ATOM 911 C CA . LEU A 1 116 ? -38.290 26.505 38.487 1.00 77.88 116 LEU A CA 1
ATOM 912 C C . LEU A 1 116 ? -37.931 27.618 39.481 1.00 77.88 116 LEU A C 1
ATOM 914 O O . LEU A 1 116 ? -36.838 28.168 39.381 1.00 77.88 116 LEU A O 1
ATOM 918 N N . GLN A 1 117 ? -38.827 27.972 40.408 1.00 76.19 117 GLN A N 1
ATOM 919 C CA . GLN A 1 117 ? -38.561 28.984 41.442 1.00 76.19 117 GLN A CA 1
ATOM 920 C C . GLN A 1 117 ? -37.707 28.436 42.593 1.00 76.19 117 GLN A C 1
ATOM 922 O O . GLN A 1 117 ? -37.095 29.212 43.321 1.00 76.19 117 GLN A O 1
ATOM 927 N N . HIS A 1 118 ? -37.654 27.111 42.731 1.00 76.12 118 HIS A N 1
ATOM 928 C CA . HIS A 1 118 ? -36.912 26.389 43.763 1.00 76.12 118 HIS A CA 1
ATOM 929 C C . HIS A 1 118 ? -36.012 25.326 43.127 1.00 76.12 118 HIS A C 1
ATOM 931 O O . HIS A 1 118 ? -36.044 24.162 43.520 1.00 76.12 118 HIS A O 1
ATOM 937 N N . LEU A 1 119 ? -35.270 25.709 42.083 1.00 69.25 119 LEU A N 1
ATOM 938 C CA . LEU A 1 119 ? -34.353 24.811 41.386 1.00 69.25 119 LEU A CA 1
ATOM 939 C C . LEU A 1 119 ? -33.272 24.321 42.348 1.00 69.25 119 LEU A C 1
ATOM 941 O O . LEU A 1 119 ? -32.426 25.095 42.772 1.00 69.25 119 LEU A O 1
ATOM 945 N N . ASP A 1 120 ? -33.286 23.024 42.636 1.00 69.44 120 ASP A N 1
ATOM 946 C CA . ASP A 1 120 ? -32.231 22.349 43.379 1.00 69.44 120 ASP A CA 1
ATOM 947 C C . ASP A 1 120 ? -31.582 21.250 42.524 1.00 69.44 120 ASP A C 1
ATOM 949 O O . ASP A 1 120 ? -32.078 20.856 41.458 1.00 69.44 120 ASP A O 1
ATOM 953 N N . GLN A 1 121 ? -30.469 20.701 43.015 1.00 64.00 121 GLN A N 1
ATOM 954 C CA . GLN A 1 121 ? -29.747 19.626 42.332 1.00 64.00 121 GLN A CA 1
ATOM 955 C C . GLN A 1 121 ? -30.642 18.412 42.028 1.00 64.00 121 GLN A C 1
ATOM 957 O O . GLN A 1 121 ? -30.475 17.750 41.005 1.00 64.00 121 GLN A O 1
ATOM 962 N N . LYS A 1 122 ? -31.620 18.118 42.887 1.00 68.38 122 LYS A N 1
ATOM 963 C CA . LYS A 1 122 ? -32.474 16.935 42.770 1.00 68.38 122 LYS A CA 1
ATOM 964 C C . LYS A 1 122 ? -33.521 17.097 41.667 1.00 68.38 122 LYS A C 1
ATOM 966 O O . LYS A 1 122 ? -33.770 16.155 40.911 1.00 68.38 122 LYS A O 1
ATOM 971 N N . ILE A 1 123 ? -34.133 18.274 41.556 1.00 68.81 123 ILE A N 1
ATOM 972 C CA . ILE A 1 123 ? -35.057 18.658 40.484 1.00 68.81 123 ILE A CA 1
ATOM 973 C C . ILE A 1 123 ? -34.306 18.653 39.158 1.00 68.81 123 ILE A C 1
ATOM 975 O O . ILE A 1 123 ? -34.778 18.068 38.181 1.00 68.81 123 ILE A O 1
ATOM 979 N N . LEU A 1 124 ? -33.113 19.238 39.152 1.00 66.56 124 LEU A N 1
ATOM 980 C CA . LEU A 1 124 ? -32.204 19.275 38.020 1.00 66.56 124 LEU A CA 1
ATOM 981 C C . LEU A 1 124 ? -31.848 17.865 37.524 1.00 66.56 124 LEU A C 1
ATOM 983 O O . LEU A 1 124 ? -32.140 17.525 36.377 1.00 66.56 124 LEU A O 1
ATOM 987 N N . GLU A 1 125 ? -31.336 16.992 38.392 1.00 64.50 125 GLU A N 1
ATOM 988 C CA . GLU A 1 125 ? -31.046 15.592 38.059 1.00 64.50 125 GLU A CA 1
ATOM 989 C C . GLU A 1 125 ? -32.291 14.836 37.580 1.00 64.50 125 GLU A C 1
ATOM 991 O O . GLU A 1 125 ? -32.210 14.040 36.642 1.00 64.50 125 GLU A O 1
ATOM 996 N N . ARG A 1 126 ? -33.465 15.079 38.176 1.00 80.38 126 ARG A N 1
ATOM 997 C CA . ARG A 1 126 ? -34.724 14.464 37.731 1.00 80.38 126 ARG A CA 1
ATOM 998 C C . ARG A 1 126 ? -35.069 14.874 36.300 1.00 80.38 126 ARG A C 1
ATOM 1000 O O . ARG A 1 126 ? -35.431 14.009 35.506 1.00 80.38 126 ARG A O 1
ATOM 1007 N N . VAL A 1 127 ? -34.962 16.161 35.971 1.00 71.50 127 VAL A N 1
ATOM 1008 C CA . VAL A 1 127 ? -35.230 16.673 34.618 1.00 71.50 127 VAL A CA 1
ATOM 1009 C C . VAL A 1 127 ? -34.222 16.107 33.621 1.00 71.50 127 VAL A C 1
ATOM 1011 O O . VAL A 1 127 ? -34.623 15.686 32.541 1.00 71.50 127 VAL A O 1
ATOM 1014 N N . MET A 1 128 ? -32.942 16.016 33.986 1.00 69.81 128 MET A N 1
ATOM 1015 C CA . MET A 1 128 ? -31.906 15.455 33.113 1.00 69.81 128 MET A CA 1
ATOM 1016 C C . MET A 1 128 ? -32.087 13.961 32.860 1.00 69.81 128 MET A C 1
ATOM 1018 O O . MET A 1 128 ? -32.007 13.528 31.713 1.00 69.81 128 MET A O 1
ATOM 1022 N N . ASN A 1 129 ? -32.385 13.183 33.904 1.00 65.94 129 ASN A N 1
ATOM 1023 C CA . ASN A 1 129 ? -32.724 11.770 33.752 1.00 65.94 129 ASN A CA 1
ATOM 1024 C C . ASN A 1 129 ? -33.970 11.616 32.873 1.00 65.94 129 ASN A C 1
ATOM 1026 O O . ASN A 1 129 ? -33.970 10.809 31.954 1.00 65.94 129 ASN A O 1
ATOM 1030 N N . ALA A 1 130 ? -35.002 12.442 33.086 1.00 72.88 130 ALA A N 1
ATOM 1031 C CA . ALA A 1 130 ? -36.182 12.424 32.232 1.00 72.88 130 ALA A CA 1
ATOM 1032 C C . ALA A 1 130 ? -35.824 12.734 30.770 1.00 72.88 130 ALA A C 1
ATOM 1034 O O . ALA A 1 130 ? -36.268 12.013 29.893 1.00 72.88 130 ALA A O 1
ATOM 1035 N N . LEU A 1 131 ? -34.990 13.740 30.493 1.00 72.44 131 LEU A N 1
ATOM 1036 C CA . LEU A 1 131 ? -34.542 14.060 29.133 1.00 72.44 131 LEU A CA 1
ATOM 1037 C C . LEU A 1 131 ? -33.730 12.927 28.486 1.00 72.44 131 LEU A C 1
ATOM 1039 O O . LEU A 1 131 ? -33.930 12.650 27.306 1.00 72.44 131 LEU A O 1
ATOM 1043 N N . ALA A 1 132 ? -32.850 12.270 29.245 1.00 64.38 132 ALA A N 1
ATOM 1044 C CA . ALA A 1 132 ? -32.046 11.142 28.772 1.00 64.38 132 ALA A CA 1
ATOM 1045 C C . ALA A 1 132 ? -32.887 9.877 28.514 1.00 64.38 132 ALA A C 1
ATOM 1047 O O . ALA A 1 132 ? -32.602 9.125 27.580 1.00 64.38 132 ALA A O 1
ATOM 1048 N N . ASP A 1 133 ? -33.934 9.670 29.315 1.00 64.88 133 ASP A N 1
ATOM 1049 C CA . ASP A 1 133 ? -34.805 8.494 29.260 1.00 64.88 133 ASP A CA 1
ATOM 1050 C C . ASP A 1 133 ? -36.057 8.700 28.393 1.00 64.88 133 ASP A C 1
ATOM 1052 O O . ASP A 1 133 ? -36.821 7.752 28.195 1.00 64.88 133 ASP A O 1
ATOM 1056 N N . ILE A 1 134 ? -36.296 9.907 27.862 1.00 71.38 134 ILE A N 1
ATOM 1057 C CA . ILE A 1 134 ? -37.411 10.154 26.942 1.00 71.38 134 ILE A CA 1
ATOM 1058 C C . ILE A 1 134 ? -37.243 9.268 25.711 1.00 71.38 134 ILE A C 1
ATOM 1060 O O . ILE A 1 134 ? -36.312 9.417 24.915 1.00 71.38 134 ILE A O 1
ATOM 1064 N N . ARG A 1 135 ? -38.209 8.369 25.551 1.00 69.75 135 ARG A N 1
ATOM 1065 C CA . ARG A 1 135 ? -38.419 7.556 24.362 1.00 69.75 135 ARG A CA 1
ATOM 1066 C C . ARG A 1 135 ? -39.905 7.509 24.085 1.00 69.75 135 ARG A C 1
ATOM 1068 O O . ARG A 1 135 ? -40.708 7.463 25.015 1.00 69.75 135 ARG A O 1
ATOM 1075 N N . ASP A 1 136 ? -40.233 7.540 22.805 1.00 77.50 136 ASP A N 1
ATOM 1076 C CA . ASP A 1 136 ? -41.574 7.282 22.296 1.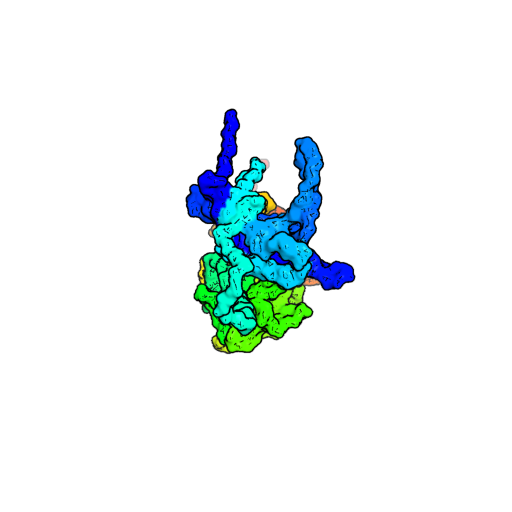00 77.50 136 ASP A CA 1
ATOM 1077 C C . ASP A 1 136 ? -42.685 8.155 22.917 1.00 77.50 136 ASP A C 1
ATOM 1079 O O . ASP A 1 136 ? -43.832 7.729 23.016 1.00 77.50 136 ASP A O 1
ATOM 1083 N N . MET A 1 137 ? -42.371 9.392 23.335 1.00 82.69 137 MET A N 1
ATOM 1084 C CA . MET A 1 137 ? -43.359 10.278 23.963 1.00 82.69 137 MET A CA 1
ATOM 1085 C C . MET A 1 137 ? -44.271 10.908 22.895 1.00 82.69 137 MET A C 1
ATOM 1087 O O . MET A 1 137 ? -43.776 11.679 22.064 1.00 82.69 137 MET A O 1
ATOM 1091 N N . PRO A 1 138 ? -45.593 10.660 22.923 1.00 87.75 138 PRO A N 1
ATOM 1092 C CA . PRO A 1 138 ? -46.519 11.240 21.961 1.00 87.75 138 PRO A CA 1
ATOM 1093 C C . PRO A 1 138 ? -46.772 12.718 22.279 1.00 87.75 138 PRO A C 1
ATOM 1095 O O . PRO A 1 138 ? -47.135 13.094 23.399 1.00 87.75 138 PRO A O 1
ATOM 1098 N N . VAL A 1 139 ? -46.598 13.572 21.276 1.00 91.00 139 VAL A N 1
ATOM 1099 C CA . VAL A 1 139 ? -46.763 15.026 21.373 1.00 91.00 139 VAL A CA 1
ATOM 1100 C C . VAL A 1 139 ? -47.554 15.558 20.185 1.00 91.00 139 VAL A C 1
ATOM 1102 O O . VAL A 1 139 ? -47.617 14.939 19.121 1.00 91.00 139 VAL A O 1
ATOM 1105 N N . ARG A 1 140 ? -48.099 16.765 20.327 1.00 92.31 140 ARG A N 1
ATOM 1106 C CA . ARG A 1 140 ? -48.577 17.548 19.188 1.00 92.31 140 ARG A CA 1
ATOM 1107 C C . ARG A 1 140 ? -48.068 18.979 19.230 1.00 92.31 140 ARG A C 1
ATOM 1109 O O . ARG A 1 140 ? -47.793 19.522 20.296 1.00 92.31 140 ARG A O 1
ATOM 1116 N N . PHE A 1 141 ? -47.936 19.596 18.060 1.00 93.31 141 PHE A N 1
ATOM 1117 C CA . PHE A 1 141 ? -47.572 21.009 17.925 1.00 93.31 141 PHE A CA 1
ATOM 1118 C C . PHE A 1 141 ? -47.996 21.583 16.574 1.00 93.31 141 PHE A C 1
ATOM 1120 O O . PHE A 1 141 ? -48.151 20.855 15.596 1.00 93.31 141 PHE A O 1
ATOM 1127 N N . LYS A 1 142 ? -48.128 22.909 16.471 1.00 91.25 142 LYS A N 1
ATOM 1128 C CA . LYS A 1 142 ? -48.270 23.579 15.170 1.00 91.25 142 LYS A CA 1
ATOM 1129 C C . LYS A 1 142 ? -46.894 23.719 14.501 1.00 91.25 142 LYS A C 1
ATOM 1131 O O . LYS A 1 142 ? -45.940 24.137 15.163 1.00 91.25 142 LYS A O 1
ATOM 1136 N N . PRO A 1 143 ? -46.744 23.396 13.208 1.00 87.88 143 PRO A N 1
ATOM 1137 C CA . PRO A 1 143 ? -45.458 23.505 12.535 1.00 87.88 143 PRO A CA 1
ATOM 1138 C C . PRO A 1 143 ? -45.165 24.964 12.162 1.00 87.88 143 PRO A C 1
ATOM 1140 O O . PRO A 1 143 ? -46.044 25.695 11.702 1.00 87.88 143 PRO A O 1
ATOM 1143 N N . THR A 1 144 ? -43.915 25.394 12.318 1.00 86.06 144 THR A N 1
ATOM 1144 C CA . THR A 1 144 ? -43.403 26.613 11.676 1.00 86.06 144 THR A CA 1
ATOM 1145 C C . THR A 1 144 ? -42.818 26.264 10.313 1.00 86.06 144 THR A C 1
ATOM 1147 O O . THR A 1 144 ? -42.422 25.126 10.084 1.00 86.06 144 THR A O 1
ATOM 1150 N N . GLN A 1 145 ? -42.765 27.226 9.392 1.00 81.81 145 GLN A N 1
ATOM 1151 C CA . GLN A 1 145 ? -42.138 27.040 8.084 1.00 81.81 145 GLN A CA 1
ATOM 1152 C C . GLN A 1 145 ? -41.209 28.215 7.803 1.00 81.81 145 GLN A C 1
ATOM 1154 O O . GLN A 1 145 ? -41.630 29.375 7.835 1.00 81.81 145 GLN A O 1
ATOM 1159 N N . ASP A 1 146 ? -39.945 27.915 7.526 1.00 72.44 146 ASP A N 1
ATOM 1160 C CA . ASP A 1 146 ? -39.000 28.921 7.062 1.00 72.44 146 ASP A CA 1
ATOM 1161 C C . ASP A 1 146 ? -39.284 29.230 5.586 1.00 72.44 146 ASP A C 1
ATOM 1163 O O . ASP A 1 146 ? -39.180 28.365 4.717 1.00 72.44 146 ASP A O 1
ATOM 1167 N N . LYS A 1 147 ? -39.650 30.482 5.288 1.00 70.31 147 LYS A N 1
ATOM 1168 C CA . LYS A 1 147 ? -40.014 30.915 3.929 1.00 70.31 147 LYS A CA 1
ATOM 1169 C C . LYS A 1 147 ? -38.843 30.884 2.934 1.00 70.31 147 LYS A C 1
ATOM 1171 O O . LYS A 1 147 ? -39.093 30.931 1.735 1.00 70.31 147 LYS A O 1
ATOM 1176 N N . LYS A 1 148 ? -37.588 30.857 3.401 1.00 66.00 148 LYS A N 1
ATOM 1177 C CA . LYS A 1 148 ? -36.379 30.842 2.559 1.00 66.00 148 LYS A CA 1
ATOM 1178 C C . LYS A 1 148 ? -35.897 29.425 2.266 1.00 66.00 148 LYS A C 1
ATOM 1180 O O . LYS A 1 148 ? -35.504 29.150 1.138 1.00 66.00 148 LYS A O 1
ATOM 1185 N N . THR A 1 149 ? -35.902 28.546 3.267 1.00 62.47 149 THR A N 1
ATOM 1186 C CA . THR A 1 149 ? -35.391 27.166 3.132 1.00 62.47 149 THR A CA 1
ATOM 1187 C C . THR A 1 149 ? -36.492 26.137 2.895 1.00 62.47 149 THR A C 1
ATOM 1189 O O . THR A 1 149 ? -36.199 24.994 2.560 1.00 62.47 149 THR A O 1
ATOM 1192 N N . ASN A 1 150 ? -37.756 26.538 3.050 1.00 66.00 150 ASN A N 1
ATOM 1193 C CA . ASN A 1 150 ? -38.935 25.679 2.969 1.00 66.00 150 ASN A CA 1
ATOM 1194 C C . ASN A 1 150 ? -38.934 24.516 3.982 1.00 66.00 150 ASN A C 1
ATOM 1196 O O . ASN A 1 150 ? -39.672 23.547 3.815 1.00 66.00 150 ASN A O 1
ATOM 1200 N N . MET A 1 151 ? -38.116 24.611 5.036 1.00 71.12 151 MET A N 1
ATOM 1201 C CA . MET A 1 151 ? -38.036 23.615 6.102 1.00 71.12 151 MET A CA 1
ATOM 1202 C C . MET A 1 151 ? -39.109 23.846 7.167 1.00 71.12 151 MET A C 1
ATOM 1204 O O . MET A 1 151 ? -39.394 24.989 7.541 1.00 71.12 151 MET A O 1
ATOM 1208 N N . PHE A 1 152 ? -39.659 22.748 7.689 1.00 79.44 152 PHE A N 1
ATOM 1209 C CA . PHE A 1 152 ? -40.602 22.766 8.803 1.00 79.44 152 PHE A CA 1
ATOM 1210 C C . PHE A 1 152 ? -39.883 22.688 10.155 1.00 79.44 152 PHE A C 1
ATOM 1212 O O . PHE A 1 152 ? -38.872 22.001 10.296 1.00 79.44 152 PHE A O 1
ATOM 1219 N N . GLY A 1 153 ? -40.419 23.392 11.149 1.00 83.38 153 GLY A N 1
ATOM 1220 C CA . GLY A 1 153 ? -39.927 23.420 12.524 1.00 83.38 153 GLY A CA 1
ATOM 1221 C C . GLY A 1 153 ? -41.059 23.332 13.547 1.00 83.38 153 GLY A C 1
ATOM 1222 O O . GLY A 1 153 ? -42.235 23.241 13.194 1.00 83.38 153 GLY A O 1
ATOM 1223 N N . VAL A 1 154 ? -40.707 23.377 14.831 1.00 85.75 154 VAL A N 1
ATOM 1224 C CA . VAL A 1 154 ? -41.660 23.259 15.946 1.00 85.75 154 VAL A CA 1
ATOM 1225 C C . VAL A 1 154 ? -42.070 24.647 16.445 1.00 85.75 154 VAL A C 1
ATOM 1227 O O . VAL A 1 154 ? -41.219 25.438 16.865 1.00 85.75 154 VAL A O 1
ATOM 1230 N N . HIS A 1 155 ? -43.372 24.962 16.458 1.00 88.50 155 HIS A N 1
ATOM 1231 C CA . HIS A 1 155 ? -43.864 26.157 17.149 1.00 88.50 155 HIS A CA 1
ATOM 1232 C C . HIS A 1 155 ? -43.969 25.889 18.655 1.00 88.50 155 HIS A C 1
ATOM 1234 O O . HIS A 1 155 ? -44.992 25.422 19.159 1.00 88.50 155 HIS A O 1
ATOM 1240 N N . LEU A 1 156 ? -42.925 26.254 19.399 1.00 82.94 156 LEU A N 1
ATOM 1241 C CA . LEU A 1 156 ? -42.785 25.916 20.820 1.00 82.94 156 LEU A CA 1
ATOM 1242 C C . LEU A 1 156 ? -43.979 26.246 21.720 1.00 82.94 156 LEU A C 1
ATOM 1244 O O . LEU A 1 156 ? -44.291 25.459 22.598 1.00 82.94 156 LEU A O 1
ATOM 1248 N N . LYS A 1 157 ? -44.671 27.378 21.526 1.00 85.50 157 LYS A N 1
ATOM 1249 C CA . LYS A 1 157 ? -45.823 27.736 22.388 1.00 85.50 157 LYS A CA 1
ATOM 1250 C C . LYS A 1 157 ? -47.045 26.821 22.211 1.00 85.50 157 LYS A C 1
ATOM 1252 O O . LYS A 1 157 ? -48.029 27.003 22.908 1.00 85.50 157 LYS A O 1
ATOM 1257 N N . THR A 1 158 ? -47.014 25.941 21.215 1.00 89.19 158 THR A N 1
ATOM 1258 C CA . THR A 1 158 ? -48.103 25.003 20.907 1.00 89.19 158 THR A CA 1
ATOM 1259 C C . THR A 1 158 ? -47.690 23.554 21.128 1.00 89.19 158 THR A C 1
ATOM 1261 O O . THR A 1 158 ? -48.462 22.668 20.792 1.00 89.19 158 THR A O 1
ATOM 1264 N N . LEU A 1 159 ? -46.464 23.321 21.606 1.00 90.88 159 LEU A N 1
ATOM 1265 C CA . LEU A 1 159 ? -45.965 21.984 21.890 1.00 90.88 159 LEU A CA 1
ATOM 1266 C C . LEU A 1 159 ? -46.623 21.467 23.161 1.00 90.88 159 LEU A C 1
ATOM 1268 O O . LEU A 1 159 ? -46.487 22.089 24.203 1.00 90.88 159 LEU A O 1
ATOM 1272 N N . GLU A 1 160 ? -47.296 20.328 23.083 1.00 89.12 160 GLU A N 1
ATOM 1273 C CA . GLU A 1 160 ? -47.909 19.703 24.251 1.00 89.12 160 GLU A CA 1
ATOM 1274 C C . GLU A 1 160 ? -47.847 18.169 24.161 1.00 89.12 160 GLU A C 1
ATOM 1276 O O . GLU A 1 160 ? -48.016 17.612 23.070 1.00 89.12 160 GLU A O 1
ATOM 1281 N N . PRO A 1 161 ? -47.594 17.468 25.281 1.00 89.12 161 PRO A N 1
ATOM 1282 C CA . PRO A 1 161 ? -47.701 16.017 25.347 1.00 89.12 161 PRO A CA 1
ATOM 1283 C C . PRO A 1 161 ? -49.169 15.583 25.281 1.00 89.12 161 PRO A C 1
ATOM 1285 O O . PRO A 1 161 ? -50.048 16.226 25.859 1.00 89.12 161 PRO A O 1
ATOM 1288 N N . LEU A 1 162 ? -49.436 14.479 24.583 1.00 81.25 162 LEU A N 1
ATOM 1289 C CA . LEU A 1 162 ? -50.792 13.942 24.413 1.00 81.25 162 LEU A CA 1
ATOM 1290 C C . LEU A 1 162 ? -51.264 13.117 25.623 1.00 81.25 162 LEU A C 1
ATOM 1292 O O . LEU A 1 162 ? -52.467 12.994 25.848 1.00 81.25 162 LEU A O 1
ATOM 1296 N N . GLU A 1 163 ? -50.338 12.617 26.445 1.00 68.69 163 GLU A N 1
ATOM 1297 C CA . GLU A 1 163 ? -50.633 11.908 27.693 1.00 68.69 163 GLU A CA 1
ATOM 1298 C C . GLU A 1 163 ? -50.223 12.756 28.910 1.00 68.69 163 GLU A C 1
ATOM 1300 O O . GLU A 1 163 ? -49.051 13.090 29.094 1.00 68.69 163 GLU A O 1
ATOM 1305 N N . LYS A 1 164 ? -51.186 13.115 29.772 1.00 47.12 164 LYS A N 1
ATOM 1306 C CA . LYS A 1 164 ? -50.908 13.825 31.033 1.00 47.12 164 LYS A CA 1
ATOM 1307 C C . LYS A 1 164 ? -50.304 12.858 32.055 1.00 47.12 164 LYS A C 1
ATOM 1309 O O . LYS A 1 164 ? -51.002 11.965 32.533 1.00 47.12 164 LYS A O 1
ATOM 1314 N N . LYS A 1 165 ? -49.068 13.096 32.508 1.00 44.72 165 LYS A N 1
ATOM 1315 C CA . LYS A 1 165 ? -48.625 12.571 33.812 1.00 44.72 165 LYS A CA 1
ATOM 1316 C C . LYS A 1 165 ? -49.403 13.309 34.906 1.00 44.72 165 LYS A C 1
ATOM 1318 O O . LYS A 1 165 ? -49.112 14.457 35.215 1.00 44.72 165 LYS A O 1
ATOM 1323 N N . THR A 1 166 ? -50.414 12.667 35.488 1.00 35.66 166 THR A N 1
ATOM 1324 C CA . THR A 1 166 ? -51.092 13.166 36.693 1.00 35.66 166 THR A CA 1
ATOM 1325 C C . THR A 1 166 ? -50.092 13.263 37.846 1.00 35.66 166 THR A C 1
ATOM 1327 O O . THR A 1 166 ? -49.556 12.252 38.295 1.00 35.66 166 THR A O 1
ATOM 1330 N N . THR A 1 167 ? -49.864 14.480 38.334 1.00 38.62 167 THR A N 1
ATOM 1331 C CA . THR A 1 167 ? -48.938 14.856 39.417 1.00 38.62 167 THR A CA 1
ATOM 1332 C C . THR A 1 167 ? -49.429 14.526 40.833 1.00 38.62 167 THR A C 1
ATOM 1334 O O . THR A 1 167 ? -48.872 15.016 41.808 1.00 38.62 167 THR A O 1
ATOM 1337 N N . THR A 1 168 ? -50.420 13.653 41.008 1.00 35.94 168 THR A N 1
ATOM 1338 C CA . THR A 1 168 ? -50.914 13.261 42.339 1.00 35.94 168 THR A CA 1
ATOM 1339 C C . THR A 1 168 ? -51.261 11.778 42.378 1.00 35.94 168 THR A C 1
ATOM 1341 O O . THR A 1 168 ? -52.389 11.349 42.169 1.00 35.94 168 THR A O 1
ATOM 1344 N N . GLY A 1 169 ? -50.266 10.951 42.671 1.00 29.02 169 GLY A N 1
ATOM 1345 C CA . GLY A 1 169 ? -50.489 9.536 42.918 1.00 29.02 169 GLY A CA 1
ATOM 1346 C C . GLY A 1 169 ? -49.218 8.906 43.435 1.00 29.02 169 GLY A C 1
ATOM 1347 O O . GLY A 1 169 ? -48.233 8.826 42.705 1.00 29.02 169 GLY A O 1
ATOM 1348 N N . LYS A 1 170 ? -49.232 8.476 44.704 1.00 29.23 170 LYS A N 1
ATOM 1349 C CA . LYS A 1 170 ? -48.183 7.619 45.271 1.00 29.23 170 LYS A CA 1
ATOM 1350 C C . LYS A 1 170 ? -47.806 6.567 44.223 1.00 29.23 170 LYS A C 1
ATOM 1352 O O . LYS A 1 170 ? -48.720 5.931 43.688 1.00 29.23 170 LYS A O 1
ATOM 1357 N N . PRO A 1 171 ? -46.510 6.381 43.921 1.00 30.50 171 PRO A N 1
ATOM 1358 C CA . PRO A 1 171 ? -46.100 5.439 42.899 1.00 30.50 171 PRO A CA 1
ATOM 1359 C C . PRO A 1 171 ? -46.692 4.078 43.252 1.00 30.50 171 PRO A C 1
ATOM 1361 O O . PRO A 1 171 ? -46.440 3.541 44.337 1.00 30.50 171 PRO A O 1
ATOM 1364 N N . LYS A 1 172 ? -47.510 3.531 42.343 1.00 27.84 172 LYS A N 1
ATOM 1365 C CA . LYS A 1 172 ? -47.804 2.101 42.355 1.00 27.84 172 LYS A CA 1
ATOM 1366 C C . LYS A 1 172 ? -46.445 1.421 42.402 1.00 27.84 172 LYS A C 1
ATOM 1368 O O . LYS A 1 172 ? -45.610 1.625 41.526 1.00 27.84 172 LYS A O 1
ATOM 1373 N N . LYS A 1 173 ? -46.226 0.694 43.491 1.00 33.09 173 LYS A N 1
ATOM 1374 C CA . LYS A 1 173 ? -45.010 -0.040 43.811 1.00 33.09 173 LYS A CA 1
ATOM 1375 C C . LYS A 1 173 ? -44.802 -1.109 42.728 1.00 33.09 173 LYS A C 1
ATOM 1377 O O . LYS A 1 173 ? -45.147 -2.265 42.931 1.00 33.09 173 LYS A O 1
ATOM 1382 N N . LEU A 1 174 ? -44.247 -0.741 41.573 1.00 30.91 174 LEU A N 1
ATOM 1383 C CA . LEU A 1 174 ? -43.384 -1.670 40.861 1.00 30.91 174 LEU A CA 1
ATOM 1384 C C . LEU A 1 174 ? -42.071 -1.637 41.629 1.00 30.91 174 LEU A C 1
ATOM 1386 O O . LEU A 1 174 ? -41.323 -0.662 41.600 1.00 30.91 174 LEU A O 1
ATOM 1390 N N . LEU A 1 175 ? -41.867 -2.681 42.423 1.00 34.16 175 LEU A N 1
ATOM 1391 C CA . LEU A 1 175 ? -40.616 -2.962 43.101 1.00 34.16 175 LEU A CA 1
ATOM 1392 C C . LEU A 1 175 ? -39.493 -3.045 42.060 1.00 34.16 175 LEU A C 1
ATOM 1394 O O . LEU A 1 175 ? -39.218 -4.106 41.513 1.00 34.16 175 LEU A O 1
ATOM 1398 N N . THR A 1 176 ? -38.807 -1.938 41.809 1.00 35.91 176 THR A N 1
ATOM 1399 C CA . THR A 1 176 ? -37.471 -1.958 41.220 1.00 35.91 176 THR A CA 1
ATOM 1400 C C . THR A 1 176 ? -36.529 -1.327 42.228 1.00 35.91 176 THR A C 1
ATOM 1402 O O . THR A 1 176 ? -36.228 -0.139 42.182 1.00 35.91 176 THR A O 1
ATOM 1405 N N . SER A 1 177 ? -36.125 -2.143 43.206 1.00 36.03 177 SER A N 1
ATOM 1406 C CA . SER A 1 177 ? -35.044 -1.851 44.153 1.00 36.03 177 SER A CA 1
ATOM 1407 C C . SER A 1 177 ? -33.829 -1.253 43.434 1.00 36.03 177 SER A C 1
ATOM 1409 O O . SER A 1 177 ? -33.600 -1.598 42.280 1.00 36.03 177 SER A O 1
ATOM 1411 N N . SER A 1 178 ? -32.999 -0.456 44.108 1.00 37.78 178 SER A N 1
ATOM 1412 C CA . SER A 1 178 ? -31.693 0.040 43.620 1.00 37.78 178 SER A CA 1
ATOM 1413 C C . SER A 1 178 ? -30.825 -1.028 42.923 1.00 37.78 178 SER A C 1
ATOM 1415 O O . SER A 1 178 ? -30.101 -0.718 41.980 1.00 37.78 178 SER A O 1
ATOM 1417 N N . LYS A 1 179 ? -30.989 -2.305 43.301 1.00 33.00 179 LYS A N 1
ATOM 1418 C CA . LYS A 1 179 ? -30.461 -3.489 42.598 1.00 33.00 179 LYS A CA 1
ATOM 1419 C C . LYS A 1 179 ? -30.819 -3.558 41.103 1.00 33.00 179 LYS A C 1
ATOM 1421 O O . LYS A 1 179 ? -29.981 -3.955 40.309 1.00 33.00 179 LYS A O 1
ATOM 1426 N N . ASN A 1 180 ? -32.021 -3.154 40.697 1.00 33.47 180 ASN A N 1
ATOM 1427 C CA . ASN A 1 180 ? -32.483 -3.221 39.308 1.00 33.47 180 ASN A CA 1
ATOM 1428 C C . ASN A 1 180 ? -31.885 -2.117 38.428 1.00 33.47 180 ASN A C 1
ATOM 1430 O O . ASN A 1 180 ? -31.651 -2.384 37.258 1.00 33.47 180 ASN A O 1
ATOM 1434 N N . ARG A 1 181 ? -31.587 -0.923 38.966 1.00 37.97 181 ARG A N 1
ATOM 1435 C CA . ARG A 1 181 ? -30.911 0.150 38.208 1.00 37.97 181 ARG A CA 1
ATOM 1436 C C . ARG A 1 181 ? -29.439 -0.182 37.964 1.00 37.97 181 ARG A C 1
ATOM 1438 O O . ARG A 1 181 ? -28.998 -0.112 36.825 1.00 37.97 181 ARG A O 1
ATOM 1445 N N . ALA A 1 182 ? -28.735 -0.668 38.990 1.00 38.53 182 ALA A N 1
ATOM 1446 C CA . ALA A 1 182 ? -27.381 -1.203 38.837 1.00 38.53 182 ALA A CA 1
ATOM 1447 C C . ALA A 1 182 ? -27.349 -2.412 37.883 1.00 38.53 182 ALA A C 1
ATOM 1449 O O . ALA A 1 182 ? -26.460 -2.508 37.045 1.00 38.53 182 ALA A O 1
ATOM 1450 N N . ASN A 1 183 ? -28.353 -3.298 37.947 1.00 39.91 183 ASN A N 1
ATOM 1451 C CA . ASN A 1 183 ? -28.481 -4.401 36.994 1.00 39.91 183 ASN A CA 1
ATOM 1452 C C . ASN A 1 183 ? -28.754 -3.909 35.566 1.00 39.91 183 ASN A C 1
ATOM 1454 O O . ASN A 1 183 ? -28.191 -4.467 34.638 1.00 39.91 183 ASN A O 1
ATOM 1458 N N . LEU A 1 184 ? -29.585 -2.883 35.363 1.00 38.47 184 LEU A N 1
ATOM 1459 C CA . LEU A 1 184 ? -29.872 -2.315 34.039 1.00 38.47 184 LEU A CA 1
ATOM 1460 C C . LEU A 1 184 ? -28.660 -1.592 33.445 1.00 38.47 184 LEU A C 1
ATOM 1462 O O . LEU A 1 184 ? -28.347 -1.814 32.282 1.00 38.47 184 LEU A O 1
ATOM 1466 N N . GLU A 1 185 ? -27.946 -0.789 34.232 1.00 44.66 185 GLU A N 1
ATOM 1467 C CA . GLU A 1 185 ? -26.691 -0.155 33.810 1.00 44.66 185 GLU A CA 1
ATOM 1468 C C . GLU A 1 185 ? -25.628 -1.210 33.491 1.00 44.66 185 GLU A C 1
ATOM 1470 O O . GLU A 1 185 ? -24.984 -1.130 32.447 1.00 44.66 185 GLU A O 1
ATOM 1475 N N . ALA A 1 186 ? -25.518 -2.259 34.312 1.00 46.25 186 ALA A N 1
ATOM 1476 C CA . ALA A 1 186 ? -24.659 -3.401 34.024 1.00 46.25 186 ALA A CA 1
ATOM 1477 C C . ALA A 1 186 ? -25.093 -4.136 32.746 1.00 46.25 186 ALA A C 1
ATOM 1479 O O . ALA A 1 186 ? -24.238 -4.502 31.952 1.00 46.25 186 ALA A O 1
ATOM 1480 N N . ILE A 1 187 ? -26.396 -4.314 32.497 1.00 43.97 187 ILE A N 1
ATOM 1481 C CA . ILE A 1 187 ? -26.921 -4.935 31.270 1.00 43.97 187 ILE A CA 1
ATOM 1482 C C . ILE A 1 187 ? -26.622 -4.067 30.044 1.00 43.97 187 ILE A C 1
ATOM 1484 O O . ILE A 1 187 ? -26.215 -4.602 29.019 1.00 43.97 187 ILE A O 1
ATOM 1488 N N . VAL A 1 188 ? -26.789 -2.745 30.127 1.00 44.47 188 VAL A N 1
ATOM 1489 C CA . VAL A 1 188 ? -26.508 -1.821 29.017 1.00 44.47 188 VAL A CA 1
ATOM 1490 C C . VAL A 1 188 ? -25.010 -1.745 28.742 1.00 44.47 188 VAL A C 1
ATOM 1492 O O . VAL A 1 188 ? -24.614 -1.857 27.585 1.00 44.47 188 VAL A O 1
ATOM 1495 N N . GLN A 1 189 ? -24.172 -1.629 29.774 1.00 54.62 189 GLN A N 1
ATOM 1496 C CA . GLN A 1 189 ? -22.716 -1.689 29.622 1.00 54.62 189 GLN A CA 1
ATOM 1497 C C . GLN A 1 189 ? -22.282 -3.038 29.052 1.00 54.62 189 GLN A C 1
ATOM 1499 O O . GLN A 1 189 ? -21.463 -3.082 28.139 1.00 54.62 189 GLN A O 1
ATOM 1504 N N . GLN A 1 190 ? -22.873 -4.136 29.524 1.00 51.97 190 GLN A N 1
ATOM 1505 C CA . GLN A 1 190 ? -22.615 -5.473 29.003 1.00 51.97 190 GLN A CA 1
ATOM 1506 C C . GLN A 1 190 ? -23.067 -5.605 27.543 1.00 51.97 190 GLN A C 1
ATOM 1508 O O . GLN A 1 190 ? -22.363 -6.215 26.745 1.00 51.97 190 GLN A O 1
ATOM 1513 N N . ALA A 1 191 ? -24.196 -5.008 27.160 1.00 47.25 191 ALA A N 1
ATOM 1514 C CA . ALA A 1 191 ? -24.676 -4.997 25.783 1.00 47.25 191 ALA A CA 1
ATOM 1515 C C . ALA A 1 191 ? -23.772 -4.145 24.879 1.00 47.25 191 ALA A C 1
ATOM 1517 O O . ALA A 1 191 ? -23.380 -4.604 23.813 1.00 47.25 191 ALA A O 1
ATOM 1518 N N . GLN A 1 192 ? -23.374 -2.944 25.307 1.00 60.47 192 GLN A N 1
ATOM 1519 C CA . GLN A 1 192 ? -22.426 -2.090 24.579 1.00 60.47 192 GLN A CA 1
ATOM 1520 C C . GLN A 1 192 ? -21.071 -2.779 24.408 1.00 60.47 192 GLN A C 1
ATOM 1522 O O . GLN A 1 192 ? -20.515 -2.782 23.311 1.00 60.47 192 GLN A O 1
ATOM 1527 N N . LYS A 1 193 ? -20.587 -3.429 25.469 1.00 64.75 193 LYS A N 1
ATOM 1528 C CA . LYS A 1 193 ? -19.403 -4.284 25.455 1.00 64.75 193 LYS A CA 1
ATOM 1529 C C . LYS A 1 193 ? -19.536 -5.392 24.411 1.00 64.75 193 LYS A C 1
ATOM 1531 O O . LYS A 1 193 ? -18.681 -5.501 23.540 1.00 64.75 193 LYS A O 1
ATOM 1536 N N . GLN A 1 194 ? -20.634 -6.145 24.436 1.00 58.44 194 GLN A N 1
ATOM 1537 C CA . GLN A 1 194 ? -20.898 -7.212 23.467 1.00 58.44 194 GLN A CA 1
ATOM 1538 C C . GLN A 1 194 ? -20.998 -6.699 22.025 1.00 58.44 194 GLN A C 1
ATOM 1540 O O . GLN A 1 194 ? -20.539 -7.368 21.102 1.00 58.44 194 GLN A O 1
ATOM 1545 N N . VAL A 1 195 ? -21.599 -5.527 21.815 1.00 58.44 195 VAL A N 1
ATOM 1546 C CA . VAL A 1 195 ? -21.740 -4.902 20.493 1.00 58.44 195 VAL A CA 1
ATOM 1547 C C . VAL A 1 195 ? -20.378 -4.472 19.947 1.00 58.44 195 VAL A C 1
ATOM 1549 O O . VAL A 1 195 ? -20.069 -4.769 18.792 1.00 58.44 195 VAL A O 1
ATOM 1552 N N . ALA A 1 196 ? -19.564 -3.813 20.777 1.00 65.50 196 ALA A N 1
ATOM 1553 C CA . ALA A 1 196 ? -18.220 -3.371 20.417 1.00 65.50 196 ALA A CA 1
ATOM 1554 C C . ALA A 1 196 ? -17.292 -4.564 20.141 1.00 65.50 196 ALA A C 1
ATOM 1556 O O . ALA A 1 196 ? -16.563 -4.562 19.156 1.00 65.50 196 ALA A O 1
ATOM 1557 N N . GLU A 1 197 ? -17.384 -5.618 20.954 1.00 70.88 197 GLU A N 1
ATOM 1558 C CA . GLU A 1 197 ? -16.655 -6.874 20.758 1.00 70.88 197 GLU A CA 1
ATOM 1559 C C . GLU A 1 197 ? -17.035 -7.578 19.451 1.00 70.88 197 GLU A C 1
ATOM 1561 O O . GLU A 1 197 ? -16.190 -8.180 18.805 1.00 70.88 197 GLU A O 1
ATOM 1566 N N . ARG A 1 198 ? -18.308 -7.530 19.044 1.00 63.66 198 ARG A N 1
ATOM 1567 C CA . ARG A 1 198 ? -18.807 -8.264 17.869 1.00 63.66 198 ARG A CA 1
ATOM 1568 C C . ARG A 1 198 ? -18.709 -7.499 16.554 1.00 63.66 198 ARG A C 1
ATOM 1570 O O . ARG A 1 198 ? -19.214 -8.006 15.555 1.00 63.66 198 ARG A O 1
ATOM 1577 N N . PHE A 1 199 ? -18.095 -6.314 16.543 1.00 79.62 199 PHE A N 1
ATOM 1578 C CA . PHE A 1 199 ? -17.935 -5.480 15.346 1.00 79.62 199 PHE A CA 1
ATOM 1579 C C . PHE A 1 199 ? -19.253 -5.290 14.569 1.00 79.62 199 PHE A C 1
ATOM 1581 O O . PHE A 1 199 ? -19.253 -5.246 13.342 1.00 79.62 199 PHE A O 1
ATOM 1588 N N . LEU A 1 200 ? -20.397 -5.209 15.266 1.00 58.69 200 LEU A N 1
ATOM 1589 C CA . LEU A 1 200 ? -21.729 -5.252 14.634 1.00 58.69 200 LEU A CA 1
ATOM 1590 C C . LEU A 1 200 ? -21.996 -4.082 13.680 1.00 58.69 200 LEU A C 1
ATOM 1592 O O . LEU A 1 200 ? -22.845 -4.195 12.803 1.00 58.69 200 LEU A O 1
ATOM 1596 N N . TYR A 1 201 ? -21.273 -2.976 13.850 1.00 71.25 201 TYR A N 1
ATOM 1597 C CA . TYR A 1 201 ? -21.365 -1.802 12.984 1.00 71.25 201 TYR A CA 1
ATOM 1598 C C . TYR A 1 201 ? -20.489 -1.897 11.731 1.00 71.25 201 TYR A C 1
ATOM 1600 O O . TYR A 1 201 ? -20.533 -1.000 10.892 1.00 71.25 201 TYR A O 1
ATOM 1608 N N . TYR A 1 202 ? -19.684 -2.954 11.591 1.00 84.50 202 TYR A N 1
ATOM 1609 C CA . TYR A 1 202 ? -18.957 -3.201 10.358 1.00 84.50 202 TYR A CA 1
ATOM 1610 C C . TYR A 1 202 ? -19.831 -3.929 9.347 1.00 84.50 202 TYR A C 1
ATOM 1612 O O . TYR A 1 202 ? -20.158 -5.108 9.509 1.00 84.50 202 TYR A O 1
ATOM 1620 N N . GLU A 1 203 ? -20.145 -3.224 8.268 1.00 85.00 203 GLU A N 1
ATOM 1621 C CA . GLU A 1 203 ? -20.851 -3.769 7.121 1.00 85.00 203 GLU A CA 1
ATOM 1622 C C . GLU A 1 203 ? -19.905 -3.806 5.912 1.00 85.00 203 GLU A C 1
ATOM 1624 O O . GLU A 1 203 ? -19.768 -2.808 5.201 1.00 85.00 203 GLU A O 1
ATOM 1629 N N . PRO A 1 204 ? -19.198 -4.930 5.678 1.00 89.31 204 PRO A N 1
ATOM 1630 C CA . PRO A 1 204 ? -18.287 -5.023 4.550 1.00 89.31 204 PRO A CA 1
ATOM 1631 C C . PRO A 1 204 ? -19.051 -5.018 3.227 1.00 89.31 204 PRO A C 1
ATOM 1633 O O . PRO A 1 204 ? -20.027 -5.759 3.049 1.00 89.31 204 PRO A O 1
ATOM 1636 N N . HIS A 1 205 ? -18.553 -4.264 2.252 1.00 89.12 205 HIS A N 1
ATOM 1637 C CA . HIS A 1 205 ? -19.056 -4.347 0.884 1.00 89.12 205 HIS A CA 1
ATOM 1638 C C . HIS A 1 205 ? -18.639 -5.684 0.225 1.00 89.12 205 HIS A C 1
ATOM 1640 O O . HIS A 1 205 ? -17.776 -6.399 0.748 1.00 89.12 205 HIS A O 1
ATOM 1646 N N . PRO A 1 206 ? -19.231 -6.077 -0.923 1.00 91.88 206 PRO A N 1
ATOM 1647 C CA . PRO A 1 206 ? -19.018 -7.405 -1.505 1.00 91.88 206 PRO A CA 1
ATOM 1648 C C . PRO A 1 206 ? -17.544 -7.790 -1.702 1.00 91.88 206 PRO A C 1
ATOM 1650 O O . PRO A 1 206 ? -17.155 -8.893 -1.325 1.00 91.88 206 PRO A O 1
ATOM 1653 N N . LYS A 1 207 ? -16.699 -6.875 -2.195 1.00 93.00 207 LYS A N 1
ATOM 1654 C CA . LYS A 1 207 ? -15.265 -7.154 -2.385 1.00 93.00 207 LYS A CA 1
ATOM 1655 C C . LYS A 1 207 ? -14.505 -7.332 -1.062 1.00 93.00 207 LYS A C 1
ATOM 1657 O O . LYS A 1 207 ? -13.650 -8.204 -0.977 1.00 93.00 207 LYS A O 1
ATOM 1662 N N . GLN A 1 208 ? -14.871 -6.614 0.003 1.00 94.50 208 GLN A N 1
ATOM 1663 C CA . GLN A 1 208 ? -14.330 -6.872 1.348 1.00 94.50 208 GLN A CA 1
ATOM 1664 C C . GLN A 1 208 ? -14.687 -8.269 1.852 1.00 94.50 208 GLN A C 1
ATOM 1666 O O . GLN A 1 208 ? -13.823 -8.971 2.369 1.00 94.50 208 GLN A O 1
ATOM 1671 N N . LYS A 1 209 ? -15.922 -8.734 1.629 1.00 94.38 209 LYS A N 1
ATOM 1672 C CA . LYS A 1 209 ? -16.312 -10.106 1.998 1.00 94.38 209 LYS A CA 1
ATOM 1673 C C . LYS A 1 209 ? -15.467 -11.156 1.273 1.00 94.38 209 LYS A C 1
ATOM 1675 O O . LYS A 1 209 ? -15.024 -12.111 1.909 1.00 94.38 209 LYS A O 1
ATOM 1680 N N . VAL A 1 210 ? -15.222 -10.968 -0.026 1.00 95.75 210 VAL A N 1
ATOM 1681 C CA . VAL A 1 210 ? -14.363 -11.867 -0.817 1.00 95.75 210 VAL A CA 1
ATOM 1682 C C . VAL A 1 210 ? -12.921 -11.832 -0.301 1.00 95.75 210 VAL A C 1
ATOM 1684 O O . VAL A 1 210 ? -12.341 -12.888 -0.066 1.00 95.75 210 VAL A O 1
ATOM 1687 N N . PHE A 1 211 ? -12.376 -10.642 -0.030 1.00 97.00 211 PHE A N 1
ATOM 1688 C CA . PHE A 1 211 ? -11.034 -10.477 0.535 1.00 97.00 211 PHE A CA 1
ATOM 1689 C C . PHE A 1 211 ? -10.855 -11.205 1.873 1.00 97.00 211 PHE A C 1
ATOM 1691 O O . PHE A 1 211 ? -9.872 -11.923 2.060 1.00 97.00 211 PHE A O 1
ATOM 1698 N N . HIS A 1 212 ? -11.811 -11.057 2.796 1.00 96.81 212 HIS A N 1
ATOM 1699 C CA . HIS A 1 212 ? -11.788 -11.738 4.091 1.00 96.81 212 HIS A CA 1
ATOM 1700 C C . HIS A 1 212 ? -11.867 -13.262 3.934 1.00 96.81 212 HIS A C 1
ATOM 1702 O O . HIS A 1 212 ? -11.103 -13.997 4.559 1.00 96.81 212 HIS A O 1
ATOM 1708 N N . LYS A 1 213 ? -12.770 -13.748 3.070 1.00 96.75 213 LYS A N 1
ATOM 1709 C CA . LYS A 1 213 ? -12.944 -15.182 2.796 1.00 96.75 213 LYS A CA 1
ATOM 1710 C C . LYS A 1 213 ? -11.660 -15.815 2.252 1.00 96.75 213 LYS A C 1
ATOM 1712 O O . LYS A 1 213 ? -11.287 -16.901 2.699 1.00 96.75 213 LYS A O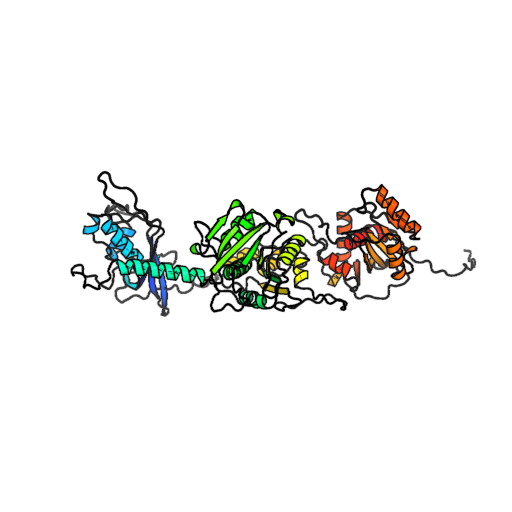 1
ATOM 1717 N N . ALA A 1 214 ? -10.962 -15.117 1.356 1.00 96.12 214 ALA A N 1
ATOM 1718 C CA . ALA A 1 214 ? -9.723 -15.593 0.748 1.00 96.12 214 ALA A CA 1
ATOM 1719 C C . ALA A 1 214 ? -8.620 -15.914 1.773 1.00 96.12 214 ALA A C 1
ATOM 1721 O O . ALA A 1 214 ? -7.733 -16.700 1.469 1.00 96.12 214 ALA A O 1
ATOM 1722 N N . GLY A 1 215 ? -8.680 -15.388 3.005 1.00 94.44 215 GLY A N 1
ATOM 1723 C CA . GLY A 1 215 ? -7.710 -15.706 4.063 1.00 94.44 215 GLY A CA 1
ATOM 1724 C C . GLY A 1 215 ? -7.686 -17.165 4.522 1.00 94.44 215 GLY A C 1
ATOM 1725 O O . GLY A 1 215 ? -6.770 -17.561 5.240 1.00 94.44 215 GLY A O 1
ATOM 1726 N N . THR A 1 216 ? -8.680 -17.960 4.123 1.00 93.31 216 THR A N 1
ATOM 1727 C CA . THR A 1 216 ? -8.701 -19.415 4.342 1.00 93.31 216 THR A CA 1
ATOM 1728 C C . THR A 1 216 ? -7.742 -20.178 3.426 1.00 93.31 216 THR A C 1
ATOM 1730 O O . THR A 1 216 ? -7.295 -21.257 3.798 1.00 93.31 216 THR A O 1
ATOM 1733 N N . GLU A 1 217 ? -7.396 -19.608 2.270 1.00 92.12 217 GLU A N 1
ATOM 1734 C CA . GLU A 1 217 ? -6.609 -20.263 1.216 1.00 92.12 217 GLU A CA 1
ATOM 1735 C C . GLU A 1 217 ? -5.320 -19.488 0.895 1.00 92.12 217 GLU A C 1
ATOM 1737 O O . GLU A 1 217 ? -4.264 -20.079 0.675 1.00 92.12 217 GLU A O 1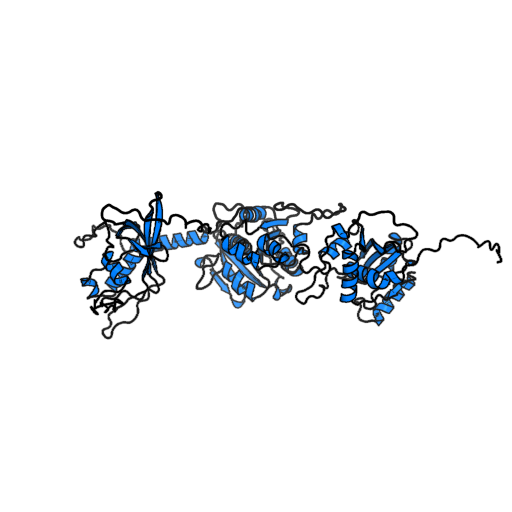
ATOM 1742 N N . ALA A 1 218 ? -5.389 -18.154 0.888 1.00 93.12 218 ALA A N 1
ATOM 1743 C CA . ALA A 1 218 ? -4.286 -17.273 0.533 1.00 93.12 218 ALA A CA 1
ATOM 1744 C C . ALA A 1 218 ? -3.532 -16.773 1.771 1.00 93.12 218 ALA A C 1
ATOM 1746 O O . ALA A 1 218 ? -4.089 -16.109 2.652 1.00 93.12 218 ALA A O 1
ATOM 1747 N N . LYS A 1 219 ? -2.224 -17.033 1.780 1.00 92.56 219 LYS A N 1
ATOM 1748 C CA . LYS A 1 219 ? -1.271 -16.521 2.765 1.00 92.56 219 LYS A CA 1
ATOM 1749 C C . LYS A 1 219 ? -0.993 -15.033 2.566 1.00 92.56 219 LYS A C 1
ATOM 1751 O O . LYS A 1 219 ? -0.921 -14.286 3.539 1.00 92.56 219 LYS A O 1
ATOM 1756 N N . GLU A 1 220 ? -0.841 -14.606 1.318 1.00 95.88 220 GLU A N 1
ATOM 1757 C CA . GLU A 1 220 ? -0.573 -13.220 0.934 1.00 95.88 220 GLU A CA 1
ATOM 1758 C C . GLU A 1 220 ? -1.825 -12.639 0.270 1.00 95.88 220 GLU A C 1
ATOM 1760 O O . GLU A 1 220 ? -2.317 -13.182 -0.721 1.00 95.88 220 GLU A O 1
ATOM 1765 N N . ARG A 1 221 ? -2.352 -11.527 0.788 1.00 97.12 221 ARG A N 1
ATOM 1766 C CA . ARG A 1 221 ? -3.562 -10.894 0.251 1.00 97.12 221 ARG A CA 1
ATOM 1767 C C . ARG A 1 221 ? -3.374 -9.406 0.010 1.00 97.12 221 ARG A C 1
ATOM 1769 O O . ARG A 1 221 ? -3.072 -8.662 0.939 1.00 97.12 221 ARG A O 1
ATOM 1776 N N . LEU A 1 222 ? -3.634 -8.976 -1.221 1.00 96.81 222 LEU A N 1
ATOM 1777 C CA . LEU A 1 222 ? -3.600 -7.581 -1.643 1.00 96.81 222 LEU A CA 1
ATOM 1778 C C . LEU A 1 222 ? -5.021 -7.036 -1.859 1.00 96.81 222 LEU A C 1
ATOM 1780 O O . LEU A 1 222 ? -5.761 -7.497 -2.727 1.00 96.81 222 LEU A O 1
ATOM 1784 N N . PHE A 1 223 ? -5.387 -6.011 -1.094 1.00 96.00 223 PHE A N 1
ATOM 1785 C CA . PHE A 1 223 ? -6.555 -5.175 -1.343 1.00 96.00 223 PHE A CA 1
ATOM 1786 C C . PHE A 1 223 ? -6.107 -3.914 -2.086 1.00 96.00 223 PHE A C 1
ATOM 1788 O O . PHE A 1 223 ? -5.669 -2.932 -1.478 1.00 96.00 223 PHE A O 1
ATOM 1795 N N . LEU A 1 224 ? -6.204 -3.949 -3.412 1.00 92.31 224 LEU A N 1
ATOM 1796 C CA . LEU A 1 224 ? -5.739 -2.881 -4.288 1.00 92.31 224 LEU A CA 1
ATOM 1797 C C . LEU A 1 224 ? -6.896 -1.941 -4.625 1.00 92.31 224 LEU A C 1
ATOM 1799 O O . LEU A 1 224 ? -7.758 -2.276 -5.425 1.00 92.31 224 LEU A O 1
ATOM 1803 N N . ALA A 1 225 ? -6.978 -0.764 -4.021 1.00 88.19 225 ALA A N 1
ATOM 1804 C CA . ALA A 1 225 ? -8.195 0.030 -4.167 1.00 88.19 225 ALA A CA 1
ATOM 1805 C C . ALA A 1 225 ? -7.965 1.527 -4.217 1.00 88.19 225 ALA A C 1
ATOM 1807 O O . ALA A 1 225 ? -6.979 2.045 -3.700 1.00 88.19 225 ALA A O 1
ATOM 1808 N N . GLY A 1 226 ? -8.933 2.221 -4.815 1.00 83.12 226 GLY A N 1
ATOM 1809 C CA . GLY A 1 226 ? -8.987 3.673 -4.804 1.00 83.12 226 GLY A CA 1
ATOM 1810 C C . GLY A 1 226 ? -9.076 4.235 -3.383 1.00 83.12 226 GLY A C 1
ATOM 1811 O O . GLY A 1 226 ? -9.400 3.542 -2.411 1.00 83.12 226 GLY A O 1
ATOM 1812 N N . ASN A 1 227 ? -8.844 5.535 -3.251 1.00 83.31 227 ASN A N 1
ATOM 1813 C CA . ASN A 1 227 ? -8.995 6.224 -1.975 1.00 83.31 227 ASN A CA 1
ATOM 1814 C C . ASN A 1 227 ? -10.444 6.162 -1.493 1.00 83.31 227 ASN A C 1
ATOM 1816 O O . ASN A 1 227 ? -11.363 6.144 -2.299 1.00 83.31 227 ASN A O 1
ATOM 1820 N N . ARG A 1 228 ? -10.667 6.191 -0.175 1.00 80.19 228 ARG A N 1
ATOM 1821 C CA . ARG A 1 228 ? -12.021 6.179 0.416 1.00 80.19 228 ARG A CA 1
ATOM 1822 C C . ARG A 1 228 ? -12.880 4.981 -0.007 1.00 80.19 228 ARG A C 1
ATOM 1824 O O . ARG A 1 228 ? -14.093 5.089 -0.028 1.00 80.19 228 ARG A O 1
ATOM 1831 N N . THR A 1 229 ? -12.286 3.834 -0.302 1.00 82.56 229 THR A N 1
ATOM 1832 C CA . THR A 1 229 ? -13.005 2.563 -0.537 1.00 82.56 229 THR A CA 1
ATOM 1833 C C . THR A 1 229 ? -13.154 1.724 0.733 1.00 82.56 229 THR A C 1
ATOM 1835 O O . THR A 1 229 ? -13.797 0.687 0.722 1.00 82.56 229 THR A O 1
ATOM 1838 N N . GLY A 1 230 ? -12.557 2.167 1.845 1.00 86.38 230 GLY A N 1
ATOM 1839 C CA . GLY A 1 230 ? -12.500 1.391 3.083 1.00 86.38 230 GLY A CA 1
ATOM 1840 C C . GLY A 1 230 ? -11.375 0.352 3.109 1.00 86.38 230 GLY A C 1
ATOM 1841 O O . GLY A 1 230 ? -11.386 -0.498 3.992 1.00 86.38 230 GLY A O 1
ATOM 1842 N N . LYS A 1 231 ? -10.398 0.423 2.188 1.00 91.81 231 LYS A N 1
ATOM 1843 C CA . LYS A 1 231 ? -9.263 -0.518 2.092 1.00 91.81 231 LYS A CA 1
ATOM 1844 C C . LYS A 1 231 ? -8.497 -0.706 3.410 1.00 91.81 231 LYS A C 1
ATOM 1846 O O . LYS A 1 231 ? -8.416 -1.817 3.910 1.00 91.81 231 LYS A O 1
ATOM 1851 N N . THR A 1 232 ? -8.032 0.379 4.026 1.00 91.69 232 THR A N 1
ATOM 1852 C CA . THR A 1 232 ? -7.270 0.334 5.284 1.00 91.69 232 THR A CA 1
ATOM 1853 C C . THR A 1 232 ? -8.146 -0.157 6.432 1.00 91.69 232 THR A C 1
ATOM 1855 O O . THR A 1 232 ? -7.741 -1.001 7.223 1.00 91.69 232 THR A O 1
ATOM 1858 N N . PHE A 1 233 ? -9.393 0.322 6.498 1.00 91.69 233 PHE A N 1
ATOM 1859 C CA . PHE A 1 233 ? -10.333 -0.073 7.546 1.00 91.69 233 PHE A CA 1
ATOM 1860 C C . PHE A 1 233 ? -10.695 -1.566 7.472 1.00 91.69 233 PHE A C 1
ATOM 1862 O O . PHE A 1 233 ? -10.824 -2.214 8.506 1.00 91.69 233 PHE A O 1
ATOM 1869 N N . CYS A 1 234 ? -10.774 -2.135 6.265 1.00 94.06 234 CYS A N 1
ATOM 1870 C CA . CYS A 1 234 ? -10.944 -3.571 6.043 1.00 94.06 234 CYS A CA 1
ATOM 1871 C C . CYS A 1 234 ? -9.828 -4.383 6.718 1.00 94.06 234 CYS A C 1
ATOM 1873 O O . CYS A 1 234 ? -10.119 -5.313 7.472 1.00 94.06 234 CYS A O 1
ATOM 1875 N N . GLY A 1 235 ? -8.561 -4.007 6.507 1.00 96.38 235 GLY A N 1
ATOM 1876 C CA . GLY A 1 235 ? -7.425 -4.658 7.163 1.00 96.38 235 GLY A CA 1
ATOM 1877 C C . GLY A 1 235 ? -7.419 -4.456 8.682 1.00 96.38 235 GLY A C 1
ATOM 1878 O O . GLY A 1 235 ? -7.219 -5.415 9.427 1.00 96.38 235 GLY A O 1
ATOM 1879 N N . VAL A 1 236 ? -7.739 -3.240 9.148 1.00 96.75 236 VAL A N 1
ATOM 1880 C CA . VAL A 1 236 ? -7.875 -2.920 10.582 1.00 96.75 236 VAL A CA 1
ATOM 1881 C C . VAL A 1 236 ? -8.876 -3.842 11.272 1.00 96.75 236 VAL A C 1
ATOM 1883 O O . VAL A 1 236 ? -8.584 -4.395 12.336 1.00 96.75 236 VAL A O 1
ATOM 1886 N N . LEU A 1 237 ? -10.053 -4.028 10.677 1.00 95.88 237 LEU A N 1
ATOM 1887 C CA . LEU A 1 237 ? -11.104 -4.829 11.287 1.00 95.88 237 LEU A CA 1
ATOM 1888 C C . LEU A 1 237 ? -10.818 -6.323 11.261 1.00 95.88 237 LEU A C 1
ATOM 1890 O O . LEU A 1 237 ? -11.051 -6.984 12.269 1.00 95.88 237 LEU A O 1
ATOM 1894 N N . GLU A 1 238 ? -10.262 -6.850 10.172 1.00 97.00 238 GLU A N 1
ATOM 1895 C CA . GLU A 1 238 ? -9.871 -8.259 10.105 1.00 97.00 238 GLU A CA 1
ATOM 1896 C C . GLU A 1 238 ? -8.830 -8.611 11.177 1.00 97.00 238 GLU A C 1
ATOM 1898 O O . GLU A 1 238 ? -9.015 -9.548 11.956 1.00 97.00 238 GLU A O 1
ATOM 1903 N N . VAL A 1 239 ? -7.769 -7.809 11.298 1.00 97.75 239 VAL A N 1
ATOM 1904 C CA . VAL A 1 239 ? -6.743 -8.022 12.327 1.00 97.75 239 VAL A CA 1
ATOM 1905 C C . VAL A 1 239 ? -7.323 -7.837 13.732 1.00 97.75 239 VAL A C 1
ATOM 1907 O O . VAL A 1 239 ? -6.987 -8.607 14.629 1.00 97.75 239 VAL A O 1
ATOM 1910 N N . SER A 1 240 ? -8.233 -6.879 13.942 1.00 97.50 240 SER A N 1
ATOM 1911 C CA . SER A 1 240 ? -8.912 -6.688 15.236 1.00 97.50 240 SER A CA 1
ATOM 1912 C C . SER A 1 240 ? -9.771 -7.897 15.630 1.00 97.50 240 SER A C 1
ATOM 1914 O O . SER A 1 240 ? -9.743 -8.324 16.787 1.00 97.50 240 SER A O 1
ATOM 1916 N N . MET A 1 241 ? -10.488 -8.503 14.680 1.00 95.81 241 MET A N 1
ATOM 1917 C CA . MET A 1 241 ? -11.241 -9.743 14.909 1.00 95.81 241 MET A CA 1
ATOM 1918 C C . MET A 1 241 ? -10.312 -10.900 15.277 1.00 95.81 241 MET A C 1
ATOM 1920 O O . MET A 1 241 ? -10.591 -11.645 16.214 1.00 95.81 241 MET A O 1
ATOM 1924 N N . HIS A 1 242 ? -9.169 -11.018 14.601 1.00 97.00 242 HIS A N 1
ATOM 1925 C CA . HIS A 1 242 ? -8.170 -12.037 14.914 1.00 97.00 242 HIS A CA 1
ATOM 1926 C C . HIS A 1 242 ? -7.518 -11.844 16.287 1.00 97.00 242 HIS A C 1
ATOM 1928 O O . HIS A 1 242 ? -7.379 -12.807 17.036 1.00 97.00 242 HIS A O 1
ATOM 1934 N N . LEU A 1 243 ? -7.164 -10.609 16.644 1.00 97.38 243 LEU A N 1
ATOM 1935 C CA . LEU A 1 243 ? -6.557 -10.275 17.935 1.00 97.38 243 LEU A CA 1
ATOM 1936 C C . LEU A 1 243 ? -7.487 -10.593 19.108 1.00 97.38 243 LEU A C 1
ATOM 1938 O O . LEU A 1 243 ? -7.038 -11.091 20.140 1.00 97.38 243 LEU A O 1
ATOM 1942 N N . THR A 1 244 ? -8.773 -10.292 18.954 1.00 95.94 244 THR A N 1
ATOM 1943 C CA . THR A 1 244 ? -9.775 -10.437 20.019 1.00 95.94 244 THR A CA 1
ATOM 1944 C C . THR A 1 244 ? -10.432 -11.821 20.019 1.00 95.94 244 THR A C 1
ATOM 1946 O O . THR A 1 244 ? -10.954 -12.269 21.040 1.00 95.94 244 THR A O 1
ATOM 1949 N N . GLY A 1 245 ? -10.413 -12.523 18.885 1.00 93.31 245 GLY A N 1
ATOM 1950 C CA . GLY A 1 245 ? -11.131 -13.779 18.670 1.00 93.31 245 GLY A CA 1
ATOM 1951 C C . GLY A 1 245 ? -12.641 -13.605 18.499 1.00 93.31 245 GLY A C 1
ATOM 1952 O O . GLY A 1 245 ? -13.367 -14.598 18.393 1.00 93.31 245 GLY A O 1
ATOM 1953 N N . HIS A 1 246 ? -13.132 -12.365 18.481 1.00 89.69 246 HIS A N 1
ATOM 1954 C CA . HIS A 1 246 ? -14.531 -12.073 18.230 1.00 89.69 246 HIS A CA 1
ATOM 1955 C C . HIS A 1 246 ? -14.753 -11.884 16.733 1.00 89.69 246 HIS A C 1
ATOM 1957 O O . HIS A 1 246 ? -14.142 -11.038 16.090 1.00 89.69 246 HIS A O 1
ATOM 1963 N N . TYR A 1 247 ? -15.669 -12.669 16.182 1.00 89.94 247 TYR A N 1
ATOM 1964 C CA . TYR A 1 247 ? -15.991 -12.640 14.763 1.00 89.94 247 TYR A CA 1
ATOM 1965 C C . TYR A 1 247 ? -17.503 -12.467 14.596 1.00 89.94 247 TYR A C 1
ATOM 1967 O O . TYR A 1 247 ? -18.262 -13.190 15.258 1.00 89.94 247 TYR A O 1
ATOM 1975 N N . PRO A 1 248 ? -17.961 -11.572 13.705 1.00 86.25 248 PRO A N 1
ATOM 1976 C CA . PRO A 1 248 ? -19.370 -11.465 13.346 1.00 86.25 248 PRO A CA 1
ATOM 1977 C C . PRO A 1 248 ? -19.945 -12.787 12.816 1.00 86.25 248 PRO A C 1
ATOM 1979 O O . PRO A 1 248 ? -19.222 -13.649 12.305 1.00 86.25 248 PRO A O 1
ATOM 1982 N N . SER A 1 249 ? -21.269 -12.941 12.882 1.00 85.62 249 SER A N 1
ATOM 1983 C CA . SER A 1 249 ? -21.964 -14.142 12.388 1.00 85.62 249 SER A CA 1
ATOM 1984 C C . SER A 1 249 ? -21.771 -14.376 10.887 1.00 85.62 249 SER A C 1
ATOM 1986 O O . SER A 1 249 ? -21.762 -15.519 10.445 1.00 85.62 249 SER A O 1
ATOM 1988 N N . TRP A 1 250 ? -21.575 -13.309 10.110 1.00 87.38 250 TRP A N 1
ATOM 1989 C CA . TRP A 1 250 ? -21.339 -13.385 8.669 1.00 87.38 250 TRP A CA 1
ATOM 1990 C C . TRP A 1 250 ? -19.892 -13.746 8.296 1.00 87.38 250 TRP A C 1
ATOM 1992 O O . TRP A 1 250 ? -19.620 -13.961 7.117 1.00 87.38 250 TRP A O 1
ATOM 2002 N N . TRP A 1 251 ? -18.955 -13.793 9.253 1.00 93.44 251 TRP A N 1
ATOM 2003 C CA . TRP A 1 251 ? -17.531 -13.991 8.970 1.00 93.44 251 TRP A CA 1
ATOM 2004 C C . TRP A 1 251 ? -17.233 -15.388 8.411 1.00 93.44 251 TRP A C 1
ATOM 2006 O O . TRP A 1 251 ? -17.409 -16.392 9.111 1.00 93.44 251 TRP A O 1
ATOM 2016 N N . GLN A 1 252 ? -16.717 -15.424 7.178 1.00 95.06 252 GLN A N 1
ATOM 2017 C CA . GLN A 1 252 ? -16.340 -16.639 6.437 1.00 95.06 252 GLN A CA 1
ATOM 2018 C C . GLN A 1 252 ? -14.824 -16.783 6.214 1.00 95.06 252 GLN A C 1
ATOM 2020 O O . GLN A 1 252 ? -14.396 -17.738 5.575 1.00 95.06 252 GLN A O 1
ATOM 2025 N N . GLY A 1 253 ? -14.018 -15.833 6.696 1.00 95.06 253 GLY A N 1
ATOM 2026 C CA . GLY A 1 253 ? -12.559 -15.921 6.628 1.00 95.06 253 GLY A CA 1
ATOM 2027 C C . GLY A 1 253 ? -11.978 -16.912 7.635 1.00 95.06 253 GLY A C 1
ATOM 2028 O O . GLY A 1 253 ? -12.702 -17.514 8.437 1.00 95.06 253 GLY A O 1
ATOM 2029 N N . TYR A 1 254 ? -10.649 -17.036 7.635 1.00 95.06 254 TYR A N 1
ATOM 2030 C CA . TYR A 1 254 ? -9.931 -17.856 8.612 1.00 95.06 254 TYR A CA 1
ATOM 2031 C C . TYR A 1 254 ? -10.245 -17.408 10.049 1.00 95.06 254 TYR A C 1
ATOM 2033 O O . TYR A 1 254 ? -10.574 -16.245 10.298 1.00 95.06 254 TYR A O 1
ATOM 2041 N N . ARG A 1 255 ? -10.175 -18.328 11.015 1.00 94.56 255 ARG A N 1
ATOM 2042 C CA . ARG A 1 255 ? -10.404 -18.036 12.435 1.00 94.56 255 ARG A CA 1
ATOM 2043 C C . ARG A 1 255 ? -9.255 -18.594 13.255 1.00 94.56 255 ARG A C 1
ATOM 2045 O O . ARG A 1 255 ? -9.080 -19.806 13.333 1.00 94.56 255 ARG A O 1
ATOM 2052 N N . TYR A 1 256 ? -8.515 -17.711 13.917 1.00 92.94 256 TYR A N 1
ATOM 2053 C CA . TYR A 1 256 ? -7.560 -18.142 14.931 1.00 92.94 256 TYR A CA 1
ATOM 2054 C C . TYR A 1 256 ? -8.297 -18.683 16.156 1.00 92.94 256 TYR A C 1
ATOM 2056 O O . TYR A 1 256 ? -9.275 -18.102 16.630 1.00 92.94 256 TYR A O 1
ATOM 2064 N N . ASN A 1 257 ? -7.810 -19.816 16.657 1.00 89.94 257 ASN A N 1
ATOM 2065 C CA . ASN A 1 257 ? -8.385 -20.538 17.789 1.00 89.94 257 ASN A CA 1
ATOM 2066 C C . ASN A 1 257 ? -7.695 -20.216 19.127 1.00 89.94 257 ASN A C 1
ATOM 2068 O O . ASN A 1 257 ? -7.968 -20.885 20.125 1.00 89.94 257 ASN A O 1
ATOM 2072 N N . GLY A 1 258 ? -6.851 -19.183 19.162 1.00 91.25 258 GLY A N 1
ATOM 2073 C CA . GLY A 1 258 ? -6.101 -18.739 20.332 1.00 91.25 258 GLY A CA 1
ATOM 2074 C C . GLY A 1 258 ? -5.457 -17.365 20.110 1.00 91.25 258 GLY A C 1
ATOM 2075 O O . GLY A 1 258 ? -5.587 -16.809 19.017 1.00 91.25 258 GLY A O 1
ATOM 2076 N N . PRO A 1 259 ? -4.786 -16.818 21.140 1.00 95.06 259 PRO A N 1
ATOM 2077 C CA . PRO A 1 259 ? -4.104 -15.533 21.054 1.00 95.06 259 PRO A CA 1
ATOM 2078 C C . PRO A 1 259 ? -3.049 -15.498 19.952 1.00 95.06 259 PRO A C 1
ATOM 2080 O O . PRO A 1 259 ? -2.379 -16.498 19.702 1.00 95.06 259 PRO A O 1
ATOM 2083 N N . ILE A 1 260 ? -2.870 -14.325 19.351 1.00 95.69 260 ILE A N 1
ATOM 2084 C CA . ILE A 1 260 ? -1.924 -14.124 18.255 1.00 95.69 260 ILE A CA 1
ATOM 2085 C C . ILE A 1 260 ? -0.986 -12.946 18.502 1.00 95.69 260 ILE A C 1
ATOM 2087 O O . ILE A 1 260 ? -1.312 -11.987 19.199 1.00 95.69 260 ILE A O 1
ATOM 2091 N N . ASP A 1 261 ? 0.156 -12.993 17.834 1.00 96.31 261 ASP A N 1
ATOM 2092 C CA . ASP A 1 261 ? 1.054 -11.857 17.648 1.00 96.31 261 ASP A CA 1
ATOM 2093 C C . ASP A 1 261 ? 0.829 -11.253 16.261 1.00 96.31 261 ASP A C 1
ATOM 2095 O O . ASP A 1 261 ? 0.907 -11.962 15.252 1.00 96.31 261 ASP A O 1
ATOM 2099 N N . ALA A 1 262 ? 0.570 -9.948 16.214 1.00 97.81 262 ALA A N 1
ATOM 2100 C CA . ALA A 1 262 ? 0.276 -9.202 15.000 1.00 97.81 262 ALA A CA 1
ATOM 2101 C C . ALA A 1 262 ? 1.144 -7.948 14.870 1.00 97.81 262 ALA A C 1
ATOM 2103 O O . ALA A 1 262 ? 1.425 -7.254 15.856 1.00 97.81 262 ALA A O 1
ATOM 2104 N N . TRP A 1 263 ? 1.510 -7.616 13.633 1.00 97.81 263 TRP A N 1
ATOM 2105 C CA . TRP A 1 263 ? 2.109 -6.329 13.282 1.00 97.81 263 TRP A CA 1
ATOM 2106 C C . TRP A 1 263 ? 1.188 -5.528 12.371 1.00 97.81 263 TRP A C 1
ATOM 2108 O O . TRP A 1 263 ? 0.561 -6.084 11.475 1.00 97.81 263 TRP A O 1
ATOM 2118 N N . ALA A 1 264 ? 1.162 -4.214 12.571 1.00 97.88 264 ALA A N 1
ATOM 2119 C CA . ALA A 1 264 ? 0.562 -3.259 11.649 1.00 97.88 264 ALA A CA 1
ATOM 2120 C C . ALA A 1 264 ? 1.613 -2.206 11.281 1.00 97.88 264 ALA A C 1
ATOM 2122 O O . ALA A 1 264 ? 2.296 -1.690 12.167 1.00 97.88 264 ALA A O 1
ATOM 2123 N N . ALA A 1 265 ? 1.785 -1.906 9.998 1.00 96.88 265 ALA A N 1
ATOM 2124 C CA . ALA A 1 265 ? 2.803 -0.968 9.556 1.00 96.88 265 ALA A CA 1
ATOM 2125 C C . ALA A 1 265 ? 2.330 -0.064 8.423 1.00 96.88 265 ALA A C 1
ATOM 2127 O O . ALA A 1 265 ? 1.527 -0.494 7.607 1.00 96.88 265 ALA A O 1
ATOM 2128 N N . GLY A 1 266 ? 2.833 1.170 8.398 1.00 93.81 266 GLY A N 1
ATOM 2129 C CA . GLY A 1 266 ? 2.588 2.153 7.340 1.00 93.81 266 GLY A CA 1
ATOM 2130 C C . GLY A 1 266 ? 3.875 2.859 6.911 1.00 93.81 266 GLY A C 1
ATOM 2131 O O . GLY A 1 266 ? 4.963 2.514 7.377 1.00 93.81 266 GLY A O 1
ATOM 2132 N N . VAL A 1 267 ? 3.765 3.860 6.033 1.00 88.19 267 VAL A N 1
ATOM 2133 C CA . VAL A 1 267 ? 4.931 4.489 5.383 1.00 88.19 267 VAL A CA 1
ATOM 2134 C C . VAL A 1 267 ? 5.773 5.300 6.360 1.00 88.19 267 VAL A C 1
ATOM 2136 O O . VAL A 1 267 ? 6.968 5.041 6.516 1.00 88.19 267 VAL A O 1
ATOM 2139 N N . THR A 1 268 ? 5.149 6.264 7.034 1.00 89.25 268 THR A N 1
ATOM 2140 C CA . THR A 1 268 ? 5.828 7.164 7.973 1.00 89.25 268 THR A CA 1
ATOM 2141 C C . THR A 1 268 ? 5.415 6.893 9.416 1.00 89.25 268 THR A C 1
ATOM 2143 O O . THR A 1 268 ? 4.365 6.303 9.694 1.00 89.25 268 THR A O 1
ATOM 2146 N N . ASN A 1 269 ? 6.224 7.361 10.375 1.00 88.12 269 ASN A N 1
ATOM 2147 C CA . ASN A 1 269 ? 5.841 7.301 11.790 1.00 88.12 269 ASN A CA 1
ATOM 2148 C C . ASN A 1 269 ? 4.541 8.082 12.057 1.00 88.12 269 ASN A C 1
ATOM 2150 O O . ASN A 1 269 ? 3.690 7.625 12.816 1.00 88.12 269 ASN A O 1
ATOM 2154 N N . ALA A 1 270 ? 4.364 9.239 11.411 1.00 85.44 270 ALA A N 1
ATOM 2155 C CA . ALA A 1 270 ? 3.164 10.055 11.569 1.00 85.44 270 ALA A CA 1
ATOM 2156 C C . ALA A 1 270 ? 1.913 9.322 11.067 1.00 85.44 270 ALA A C 1
ATOM 2158 O O . ALA A 1 270 ? 0.952 9.189 11.818 1.00 85.44 270 ALA A O 1
ATOM 2159 N N . GLU A 1 271 ? 1.932 8.784 9.847 1.00 85.06 271 GLU A N 1
ATOM 2160 C CA . GLU A 1 271 ? 0.789 8.042 9.298 1.00 85.06 271 GLU A CA 1
ATOM 2161 C C . GLU A 1 271 ? 0.488 6.784 10.114 1.00 85.06 271 GLU A C 1
ATOM 2163 O O . GLU A 1 271 ? -0.664 6.526 10.465 1.00 85.06 271 GLU A O 1
ATOM 2168 N N . THR A 1 272 ? 1.526 6.040 10.502 1.00 90.94 272 THR A N 1
ATOM 2169 C CA . THR A 1 272 ? 1.352 4.826 11.303 1.00 90.94 272 THR A CA 1
ATOM 2170 C C . THR A 1 272 ? 0.718 5.145 12.658 1.00 90.94 272 THR A C 1
ATOM 2172 O O . THR A 1 272 ? -0.283 4.535 13.021 1.00 90.94 272 THR A O 1
ATOM 2175 N N . TYR A 1 273 ? 1.256 6.095 13.423 1.00 89.81 273 TYR A N 1
ATOM 2176 C CA . TYR A 1 273 ? 0.820 6.301 14.810 1.00 89.81 273 TYR A CA 1
ATOM 2177 C C . TYR A 1 273 ? -0.391 7.234 14.943 1.00 89.81 273 TYR A C 1
ATOM 2179 O O . TYR A 1 273 ? -1.169 7.109 15.886 1.00 89.81 273 TYR A O 1
ATOM 2187 N N . GLN A 1 274 ? -0.588 8.169 14.009 1.00 84.19 274 GLN A N 1
ATOM 2188 C CA . GLN A 1 274 ? -1.710 9.116 14.070 1.00 84.19 274 GLN A CA 1
ATOM 2189 C C . GLN A 1 274 ? -2.954 8.606 13.342 1.00 84.19 274 GLN A C 1
ATOM 2191 O O . GLN A 1 274 ? -4.065 8.989 13.712 1.00 84.19 274 GLN A O 1
ATOM 2196 N N . VAL A 1 275 ? -2.785 7.763 12.319 1.00 88.25 275 VAL A N 1
ATOM 2197 C CA . VAL A 1 275 ? -3.898 7.275 11.495 1.00 88.25 275 VAL A CA 1
ATOM 2198 C C . VAL A 1 275 ? -4.137 5.794 11.744 1.00 88.25 275 VAL A C 1
ATOM 2200 O O . VAL A 1 275 ? -5.221 5.428 12.199 1.00 88.25 275 VAL A O 1
ATOM 2203 N N . LEU A 1 276 ? -3.136 4.943 11.498 1.00 94.19 276 LEU A N 1
ATOM 2204 C CA . LEU A 1 276 ? -3.323 3.494 11.565 1.00 94.19 276 LEU A CA 1
ATOM 2205 C C . LEU A 1 276 ? -3.549 3.016 13.006 1.00 94.19 276 LEU A C 1
ATOM 2207 O O . LEU A 1 276 ? -4.552 2.369 13.291 1.00 94.19 276 LEU A O 1
ATOM 2211 N N . GLU A 1 277 ? -2.676 3.385 13.941 1.00 95.19 277 GLU A N 1
ATOM 2212 C CA . GLU A 1 277 ? -2.808 3.042 15.363 1.00 95.19 277 GLU A CA 1
ATOM 2213 C C . GLU A 1 277 ? -4.102 3.588 15.970 1.00 95.19 277 GLU A C 1
ATOM 2215 O O . GLU A 1 277 ? -4.809 2.858 16.666 1.00 95.19 277 GLU A O 1
ATOM 2220 N N . LYS A 1 278 ? -4.472 4.829 15.630 1.00 92.44 278 LYS A N 1
ATOM 2221 C CA . LYS A 1 278 ? -5.753 5.418 16.034 1.00 92.44 278 LYS A CA 1
ATOM 2222 C C . LYS A 1 278 ? -6.946 4.629 15.486 1.00 92.44 278 LYS A C 1
ATOM 2224 O O . LYS A 1 278 ? -7.927 4.470 16.202 1.00 92.44 278 LYS A O 1
ATOM 2229 N N . ALA A 1 279 ? -6.882 4.092 14.267 1.00 93.06 279 ALA A N 1
ATOM 2230 C CA . ALA A 1 279 ? -7.964 3.268 13.723 1.00 93.06 279 ALA A CA 1
ATOM 2231 C C . ALA A 1 279 ? -8.157 1.958 14.512 1.00 93.06 279 ALA A C 1
ATOM 2233 O O . ALA A 1 279 ? -9.290 1.530 14.729 1.00 93.06 279 ALA A O 1
ATOM 2234 N N . TYR A 1 280 ? -7.070 1.341 14.982 1.00 95.81 280 TYR A N 1
ATOM 2235 C CA . TYR A 1 280 ? -7.131 0.130 15.808 1.00 95.81 280 TYR A CA 1
ATOM 2236 C C . TYR A 1 280 ? -7.566 0.412 17.249 1.00 95.81 280 TYR A C 1
ATOM 2238 O O . TYR A 1 280 ? -8.461 -0.252 17.764 1.00 95.81 280 TYR A O 1
ATOM 2246 N N . ILE A 1 281 ? -6.903 1.361 17.908 1.00 94.06 281 ILE A N 1
ATOM 2247 C CA . ILE A 1 281 ? -6.953 1.544 19.366 1.00 94.06 281 ILE A CA 1
ATOM 2248 C C . ILE A 1 281 ? -7.889 2.686 19.778 1.00 94.06 281 ILE A C 1
ATOM 2250 O O . ILE A 1 281 ? -8.449 2.668 20.873 1.00 94.06 281 ILE A O 1
ATOM 2254 N N . GLY A 1 282 ? -8.101 3.657 18.892 1.00 89.12 282 GLY A N 1
ATOM 2255 C CA . GLY A 1 282 ? -8.855 4.871 19.177 1.00 89.12 282 GLY A CA 1
ATOM 2256 C C . GLY A 1 282 ? -8.043 5.921 19.928 1.00 89.12 282 GLY A C 1
ATOM 2257 O O . GLY A 1 282 ? -6.842 5.786 20.164 1.00 89.12 282 GLY A O 1
ATOM 2258 N N . ASP A 1 283 ? -8.728 6.990 20.314 1.00 80.69 283 ASP A N 1
ATOM 2259 C CA . ASP A 1 283 ? -8.230 8.024 21.213 1.00 80.69 283 ASP A CA 1
ATOM 2260 C C . ASP A 1 283 ? -9.337 8.510 22.167 1.00 80.69 283 ASP A C 1
ATOM 2262 O O . ASP A 1 283 ? -10.411 7.919 22.252 1.00 80.69 283 ASP A O 1
ATOM 2266 N N . VAL A 1 284 ? -9.071 9.589 22.911 1.00 72.38 284 VAL A N 1
ATOM 2267 C CA . VAL A 1 284 ? -10.006 10.162 23.901 1.00 72.38 284 VAL A CA 1
ATOM 2268 C C . VAL A 1 284 ? -11.339 10.594 23.270 1.00 72.38 284 VAL A C 1
ATOM 2270 O O . VAL A 1 284 ? -12.363 10.611 23.944 1.00 72.38 284 VAL A O 1
ATOM 2273 N N . SER A 1 285 ? -11.329 10.943 21.983 1.00 70.69 285 SER A N 1
ATOM 2274 C CA . SER A 1 285 ? -12.472 11.497 21.251 1.00 70.69 285 SER A CA 1
ATOM 2275 C C . SER A 1 285 ? -13.158 10.490 20.328 1.00 70.69 285 SER A C 1
ATOM 2277 O O . SER A 1 285 ? -14.329 10.651 19.999 1.00 70.69 285 SER A O 1
ATOM 2279 N N . THR A 1 286 ? -12.426 9.473 19.870 1.00 72.62 286 THR A N 1
ATOM 2280 C CA . THR A 1 286 ? -12.845 8.574 18.795 1.00 72.62 286 THR A CA 1
ATOM 2281 C C . THR A 1 286 ? -12.561 7.123 19.189 1.00 72.62 286 THR A C 1
ATOM 2283 O O . THR A 1 286 ? -11.393 6.768 19.355 1.00 72.62 286 THR A O 1
ATOM 2286 N N . PRO A 1 287 ? -13.583 6.259 19.304 1.00 81.56 287 PRO A N 1
ATOM 2287 C CA . PRO A 1 287 ? -13.379 4.834 19.546 1.00 81.56 287 PRO A CA 1
ATOM 2288 C C . PRO A 1 287 ? -12.573 4.167 18.425 1.00 81.56 287 PRO A C 1
ATOM 2290 O O . PRO A 1 287 ? -12.774 4.465 17.247 1.00 81.56 287 PRO A O 1
ATOM 2293 N N . GLY A 1 288 ? -11.681 3.249 18.800 1.00 88.56 288 GLY A N 1
ATOM 2294 C CA . GLY A 1 288 ? -10.973 2.383 17.860 1.00 88.56 288 GLY A CA 1
ATOM 2295 C C . GLY A 1 288 ? -11.785 1.152 17.478 1.00 88.56 288 GLY A C 1
ATOM 2296 O O . GLY A 1 288 ? -12.850 0.886 18.037 1.00 88.56 288 GLY A O 1
ATOM 2297 N N . ALA A 1 289 ? -11.247 0.367 16.547 1.00 91.88 289 ALA A N 1
ATOM 2298 C CA . ALA A 1 289 ? -11.790 -0.938 16.190 1.00 91.88 289 ALA A CA 1
ATOM 2299 C C . ALA A 1 289 ? -11.808 -1.919 17.373 1.00 91.88 289 ALA A C 1
ATOM 2301 O O . ALA A 1 289 ? -12.752 -2.688 17.526 1.00 91.88 289 ALA A O 1
ATOM 2302 N N . ILE A 1 290 ? -10.772 -1.899 18.213 1.00 92.44 290 ILE A N 1
ATOM 2303 C CA . ILE A 1 290 ? -10.667 -2.759 19.389 1.00 92.44 290 ILE A CA 1
ATOM 2304 C C . ILE A 1 290 ? -11.331 -2.054 20.566 1.00 92.44 290 ILE A C 1
ATOM 2306 O O . ILE A 1 290 ? -10.938 -0.956 20.958 1.00 92.44 290 ILE A O 1
ATOM 2310 N N . ALA A 1 291 ? -12.326 -2.712 21.160 1.00 86.31 291 ALA A N 1
ATOM 2311 C CA . ALA A 1 291 ? -13.033 -2.169 22.308 1.00 86.31 291 ALA A CA 1
ATOM 2312 C C . ALA A 1 291 ? -12.061 -1.906 23.485 1.00 86.31 291 ALA A C 1
ATOM 2314 O O . ALA A 1 291 ? -11.292 -2.807 23.841 1.00 86.31 291 ALA A O 1
ATOM 2315 N N . PRO A 1 292 ? -12.097 -0.720 24.131 1.00 86.06 292 PRO A N 1
ATOM 2316 C CA . PRO A 1 292 ? -11.097 -0.330 25.130 1.00 86.06 292 PRO A CA 1
ATOM 2317 C C . PRO A 1 292 ? -10.923 -1.315 26.290 1.00 86.06 292 PRO A C 1
ATOM 2319 O O . PRO A 1 292 ? -9.810 -1.521 26.763 1.00 86.06 292 PRO A O 1
ATOM 2322 N N . HIS A 1 293 ? -12.001 -1.968 26.733 1.00 82.12 293 HIS A N 1
ATOM 2323 C CA . HIS A 1 293 ? -11.953 -2.925 27.844 1.00 82.12 293 HIS A CA 1
ATOM 2324 C C . HIS A 1 293 ? -11.230 -4.237 27.503 1.00 82.12 293 HIS A C 1
ATOM 2326 O O . HIS A 1 293 ? -10.919 -4.996 28.415 1.00 82.12 293 HIS A O 1
ATOM 2332 N N . LEU A 1 294 ? -10.975 -4.523 26.221 1.00 86.81 294 LEU A N 1
ATOM 2333 C CA . LEU A 1 294 ? -10.156 -5.662 25.797 1.00 86.81 294 LEU A CA 1
ATOM 2334 C C . LEU A 1 294 ? -8.658 -5.336 25.823 1.00 86.81 294 LEU A C 1
ATOM 2336 O O . LEU A 1 294 ? -7.837 -6.243 25.713 1.00 86.81 294 LEU A O 1
ATOM 2340 N N . ILE A 1 295 ? -8.274 -4.065 25.950 1.00 91.75 295 ILE A N 1
ATOM 2341 C CA . ILE A 1 295 ? -6.873 -3.641 25.944 1.00 91.75 295 ILE A CA 1
ATOM 2342 C C . ILE A 1 295 ? -6.328 -3.751 27.370 1.00 91.75 295 ILE A C 1
ATOM 2344 O O . ILE A 1 295 ? -6.501 -2.868 28.204 1.00 91.75 295 ILE A O 1
ATOM 2348 N N . LEU A 1 296 ? -5.643 -4.858 27.649 1.00 89.12 296 LEU A N 1
ATOM 2349 C CA . LEU A 1 296 ? -5.106 -5.193 28.971 1.00 89.12 296 LEU A CA 1
ATOM 2350 C C . LEU A 1 296 ? -3.826 -4.423 29.313 1.00 89.12 296 LEU A C 1
ATOM 2352 O O . LEU A 1 296 ? -3.439 -4.334 30.476 1.00 89.12 296 LEU A O 1
ATOM 2356 N N . GLY A 1 297 ? -3.122 -3.906 28.306 1.00 88.88 297 GLY A N 1
ATOM 2357 C CA . GLY A 1 297 ? -1.901 -3.143 28.517 1.00 88.88 297 GLY A CA 1
ATOM 2358 C C . GLY A 1 297 ? -1.435 -2.415 27.268 1.00 88.88 297 GLY A C 1
ATOM 2359 O O . GLY A 1 297 ? -1.622 -2.891 26.150 1.00 88.88 297 GLY A O 1
ATOM 2360 N N . GLN A 1 298 ? -0.789 -1.272 27.476 1.00 94.06 298 GLN A N 1
ATOM 2361 C CA . GLN A 1 298 ? -0.239 -0.434 26.415 1.00 94.06 298 GLN A CA 1
ATOM 2362 C C . GLN A 1 298 ? 1.170 0.035 26.781 1.00 94.06 298 GLN A C 1
ATOM 2364 O O . GLN A 1 298 ? 1.438 0.437 27.912 1.00 94.06 298 GLN A O 1
ATOM 2369 N N . ASN A 1 299 ? 2.074 0.013 25.809 1.00 92.81 299 ASN A N 1
ATOM 2370 C CA . ASN A 1 299 ? 3.366 0.677 25.872 1.00 92.81 299 ASN A CA 1
ATOM 2371 C C . ASN A 1 299 ? 3.476 1.601 24.662 1.00 92.81 299 ASN A C 1
ATOM 2373 O O . ASN A 1 299 ? 3.876 1.168 23.582 1.00 92.81 299 ASN A O 1
ATOM 2377 N N . ARG A 1 300 ? 3.118 2.872 24.864 1.00 87.00 300 ARG A N 1
ATOM 2378 C CA . ARG A 1 300 ? 3.079 3.880 23.797 1.00 87.00 300 ARG A CA 1
ATOM 2379 C C . ARG A 1 300 ? 4.454 4.189 23.209 1.00 87.00 300 ARG A C 1
ATOM 2381 O O . ARG A 1 300 ? 4.546 4.423 22.019 1.00 87.00 300 ARG A O 1
ATOM 2388 N N . LEU A 1 301 ? 5.529 4.101 23.998 1.00 87.12 301 LEU A N 1
ATOM 2389 C CA . LEU A 1 301 ? 6.897 4.307 23.495 1.00 87.12 301 LEU A CA 1
ATOM 2390 C C . LEU A 1 301 ? 7.332 3.206 22.519 1.00 87.12 301 LEU A C 1
ATOM 2392 O O . LEU A 1 301 ? 8.143 3.441 21.632 1.00 87.12 301 LEU A O 1
ATOM 2396 N N . LYS A 1 302 ? 6.819 1.985 22.703 1.00 87.94 302 LYS A N 1
ATOM 2397 C CA . LYS A 1 302 ? 7.100 0.831 21.835 1.00 87.94 302 LYS A CA 1
ATOM 2398 C C . LYS A 1 302 ? 5.969 0.537 20.846 1.00 87.94 302 LYS A C 1
ATOM 2400 O O . LYS A 1 302 ? 6.058 -0.485 20.164 1.00 87.94 302 LYS A O 1
ATOM 2405 N N . HIS A 1 303 ? 4.917 1.362 20.843 1.00 93.75 303 HIS A N 1
ATOM 2406 C CA . HIS A 1 303 ? 3.651 1.155 20.137 1.00 93.75 303 HIS A CA 1
ATOM 2407 C C . HIS A 1 303 ? 3.161 -0.302 20.206 1.00 93.75 303 HIS A C 1
ATOM 2409 O O . HIS A 1 303 ? 2.886 -0.941 19.192 1.00 93.75 303 HIS A O 1
ATOM 2415 N N . LEU A 1 304 ? 3.143 -0.855 21.424 1.00 95.50 304 LEU A N 1
ATOM 2416 C CA . LEU A 1 304 ? 2.814 -2.253 21.708 1.00 95.50 304 LEU A CA 1
ATOM 2417 C C . LEU A 1 304 ? 1.584 -2.336 22.610 1.00 95.50 304 LEU A C 1
ATOM 2419 O O . LEU A 1 304 ? 1.569 -1.744 23.691 1.00 95.50 304 LEU A O 1
ATOM 2423 N N . TYR A 1 305 ? 0.615 -3.148 22.209 1.00 97.31 305 TYR A N 1
ATOM 2424 C CA . TYR A 1 305 ? -0.650 -3.349 22.904 1.00 97.31 305 TYR A CA 1
ATOM 2425 C C . TYR A 1 305 ? -0.876 -4.826 23.208 1.00 97.31 305 TYR A C 1
ATOM 2427 O O . TYR A 1 305 ? -0.543 -5.697 22.407 1.00 97.31 305 TYR A O 1
ATOM 2435 N N . LYS A 1 306 ? -1.437 -5.095 24.385 1.00 97.00 306 LYS A N 1
ATOM 2436 C CA . LYS A 1 306 ? -1.837 -6.420 24.862 1.00 97.00 306 LYS A CA 1
ATOM 2437 C C . LYS A 1 306 ? -3.354 -6.496 24.866 1.00 97.00 306 LYS A C 1
ATOM 2439 O O . LYS A 1 306 ? -3.995 -5.681 25.525 1.00 97.00 306 LYS A O 1
ATOM 2444 N N . ILE A 1 307 ? -3.912 -7.456 24.143 1.00 97.00 307 ILE A N 1
ATOM 2445 C CA . ILE A 1 307 ? -5.346 -7.539 23.861 1.00 97.00 307 ILE A CA 1
ATOM 2446 C C . ILE A 1 307 ? -5.881 -8.871 24.377 1.00 97.00 307 ILE A C 1
ATOM 2448 O O . ILE A 1 307 ? -5.296 -9.924 24.132 1.00 97.00 307 ILE A O 1
ATOM 2452 N N . GLN A 1 308 ? -6.982 -8.826 25.117 1.00 91.25 308 GLN A N 1
ATOM 2453 C CA . GLN A 1 308 ? -7.666 -10.009 25.613 1.00 91.25 308 GLN A CA 1
ATOM 2454 C C . GLN A 1 308 ? -8.296 -10.782 24.453 1.00 91.25 308 GLN A C 1
ATOM 2456 O O . GLN A 1 308 ? -9.035 -10.213 23.650 1.00 91.25 308 GLN A O 1
ATOM 2461 N N . HIS A 1 309 ? -8.037 -12.087 24.406 1.00 92.38 309 HIS A N 1
ATOM 2462 C CA . HIS A 1 309 ? -8.666 -12.993 23.451 1.00 92.38 309 HIS A CA 1
ATOM 2463 C C . HIS A 1 309 ? -9.845 -13.738 24.106 1.00 92.38 309 HIS A C 1
ATOM 2465 O O . HIS A 1 309 ? -9.745 -14.170 25.257 1.00 92.38 309 HIS A O 1
ATOM 2471 N N . ILE A 1 310 ? -10.954 -13.941 23.382 1.00 86.69 310 ILE A N 1
ATOM 2472 C CA . ILE A 1 310 ? -12.197 -14.539 23.918 1.00 86.69 310 ILE A CA 1
ATOM 2473 C C . ILE A 1 310 ? -12.005 -15.952 24.495 1.00 86.69 310 ILE A C 1
ATOM 2475 O O . ILE A 1 310 ? -12.693 -16.349 25.430 1.00 86.69 310 ILE A O 1
ATOM 2479 N N . ARG A 1 311 ? -11.044 -16.716 23.959 1.00 83.69 311 ARG A N 1
ATOM 2480 C CA . ARG A 1 311 ? -10.693 -18.069 24.440 1.00 83.69 311 ARG A CA 1
ATOM 2481 C C . ARG A 1 311 ? -9.714 -18.081 25.622 1.00 83.69 311 ARG A C 1
ATOM 2483 O O . ARG A 1 311 ? -9.242 -19.144 26.008 1.00 83.69 311 ARG A O 1
ATOM 2490 N N . GLY A 1 312 ? -9.409 -16.917 26.189 1.00 82.00 312 GLY A N 1
ATOM 2491 C CA . GLY A 1 312 ? -8.361 -16.752 27.188 1.00 82.00 312 GLY A CA 1
ATOM 2492 C C . GLY A 1 312 ? -6.992 -16.492 26.558 1.00 82.00 312 GLY A C 1
ATOM 2493 O O . GLY A 1 312 ? -6.784 -16.692 25.361 1.00 82.00 312 GLY A O 1
ATOM 2494 N N . GLY A 1 313 ? -6.062 -16.010 27.384 1.00 91.50 313 GLY A N 1
ATOM 2495 C CA . GLY A 1 313 ? -4.742 -15.552 26.950 1.00 91.50 313 GLY A CA 1
ATOM 2496 C C . GLY A 1 313 ? -4.733 -14.122 26.398 1.00 91.50 313 GLY A C 1
ATOM 2497 O O . GLY A 1 313 ? -5.726 -13.392 26.474 1.00 91.50 313 GLY A O 1
ATOM 2498 N N . VAL A 1 314 ? -3.567 -13.705 25.900 1.00 95.88 314 VAL A N 1
ATOM 2499 C CA . VAL A 1 314 ? -3.290 -12.310 25.533 1.00 95.88 314 VAL A CA 1
ATOM 2500 C C . VAL A 1 314 ? -2.610 -12.251 24.172 1.00 95.88 314 VAL A C 1
ATOM 2502 O O . VAL A 1 314 ? -1.490 -12.733 24.022 1.00 95.88 314 VAL A O 1
ATOM 2505 N N . SER A 1 315 ? -3.285 -11.636 23.207 1.00 97.56 315 SER A N 1
ATOM 2506 C CA . SER A 1 315 ? -2.733 -11.303 21.897 1.00 97.56 315 SER A CA 1
ATOM 2507 C C . SER A 1 315 ? -1.855 -10.055 21.997 1.00 97.56 315 SER A C 1
ATOM 2509 O O . SER A 1 315 ? -2.069 -9.206 22.870 1.00 97.56 315 SER A O 1
ATOM 2511 N N . GLN A 1 316 ? -0.886 -9.904 21.097 1.00 97.69 316 GLN A N 1
ATOM 2512 C CA . GLN A 1 316 ? -0.048 -8.708 21.014 1.00 97.69 316 GLN A CA 1
ATOM 2513 C C . GLN A 1 316 ? -0.186 -8.026 19.658 1.00 97.69 316 GLN A C 1
ATOM 2515 O O . GLN A 1 316 ? -0.067 -8.666 18.620 1.00 97.69 316 GLN A O 1
ATOM 2520 N N . LEU A 1 317 ? -0.376 -6.708 19.670 1.00 98.19 317 LEU A N 1
ATOM 2521 C CA . LEU A 1 317 ? -0.344 -5.869 18.475 1.00 98.19 317 LEU A CA 1
ATOM 2522 C C . LEU A 1 317 ? 0.796 -4.864 18.591 1.00 98.19 317 LEU A C 1
ATOM 2524 O O . LEU A 1 317 ? 0.877 -4.128 19.576 1.00 98.19 317 LEU A O 1
ATOM 2528 N N . ARG A 1 318 ? 1.668 -4.817 17.583 1.00 97.06 318 ARG A N 1
ATOM 2529 C CA . ARG A 1 318 ? 2.755 -3.837 17.505 1.00 97.06 318 ARG A CA 1
ATOM 2530 C C . ARG A 1 318 ? 2.678 -3.022 16.222 1.00 97.06 318 ARG A C 1
ATOM 2532 O O . ARG A 1 318 ? 2.577 -3.600 15.142 1.00 97.06 318 ARG A O 1
ATOM 2539 N N . PHE A 1 319 ? 2.832 -1.709 16.349 1.00 97.38 319 PHE A N 1
ATOM 2540 C CA . PHE A 1 319 ? 2.939 -0.810 15.205 1.00 97.38 319 PHE A CA 1
ATOM 2541 C C . PHE A 1 319 ? 4.394 -0.577 14.795 1.00 97.38 319 PHE A C 1
ATOM 2543 O O . PHE A 1 319 ? 5.292 -0.540 15.642 1.00 97.38 319 PHE A O 1
ATOM 2550 N N . LYS A 1 320 ? 4.630 -0.453 13.488 1.00 95.56 320 LYS A N 1
ATOM 2551 C CA . LYS A 1 320 ? 5.944 -0.192 12.879 1.00 95.56 320 LYS A CA 1
ATOM 2552 C C . LYS A 1 320 ? 5.805 0.792 11.723 1.00 95.56 320 LYS A C 1
ATOM 2554 O O . LYS A 1 320 ? 4.753 0.864 11.110 1.00 95.56 320 LYS A O 1
ATOM 2559 N N . SER A 1 321 ? 6.875 1.493 11.383 1.00 94.56 321 SER A N 1
ATOM 2560 C CA . SER A 1 321 ? 6.909 2.375 10.210 1.00 94.56 321 SER A CA 1
ATOM 2561 C C . SER A 1 321 ? 7.966 1.893 9.217 1.00 94.56 321 SER A C 1
ATOM 2563 O O . SER A 1 321 ? 9.039 1.449 9.635 1.00 94.56 321 SER A O 1
ATOM 2565 N N . TYR A 1 322 ? 7.689 1.986 7.914 1.00 92.19 322 TYR A N 1
ATOM 2566 C CA . TYR A 1 322 ? 8.650 1.634 6.864 1.00 92.19 322 TYR A CA 1
ATOM 2567 C C . TYR A 1 322 ? 9.903 2.514 6.934 1.00 92.19 322 TYR A C 1
ATOM 2569 O O . TYR A 1 322 ? 11.009 2.026 6.707 1.00 92.19 322 TYR A O 1
ATOM 2577 N N . GLU A 1 323 ? 9.753 3.771 7.358 1.00 89.06 323 GLU A N 1
ATOM 2578 C CA . GLU A 1 323 ? 10.844 4.726 7.599 1.00 89.06 323 GLU A CA 1
ATOM 2579 C C . GLU A 1 323 ? 11.877 4.224 8.627 1.00 89.06 323 GLU A C 1
ATOM 2581 O O . GLU A 1 323 ? 13.050 4.585 8.573 1.00 89.06 323 GLU A O 1
ATOM 2586 N N . GLN A 1 324 ? 11.478 3.340 9.550 1.00 86.31 324 GLN A N 1
ATOM 2587 C CA . GLN A 1 324 ? 12.403 2.734 10.518 1.00 86.31 324 GLN A CA 1
ATOM 2588 C C . GLN A 1 324 ? 13.355 1.712 9.868 1.00 86.31 324 GLN A C 1
ATOM 2590 O O . GLN A 1 324 ? 14.316 1.257 10.495 1.00 86.31 324 GLN A O 1
ATOM 2595 N N . GLY A 1 325 ? 13.080 1.338 8.618 1.00 86.50 325 GLY A N 1
ATOM 2596 C CA . GLY A 1 325 ? 13.883 0.443 7.805 1.00 86.50 325 GLY A CA 1
ATOM 2597 C C . GLY A 1 325 ? 13.745 -1.037 8.167 1.00 86.50 325 GLY A C 1
ATOM 2598 O O . GLY A 1 325 ? 13.240 -1.434 9.225 1.00 86.50 325 GLY A O 1
ATOM 2599 N N . ARG A 1 326 ? 14.283 -1.875 7.273 1.00 87.88 326 ARG A N 1
ATOM 2600 C CA . ARG A 1 326 ? 14.240 -3.347 7.313 1.00 87.88 326 ARG A CA 1
ATOM 2601 C C . ARG A 1 326 ? 14.595 -3.964 8.665 1.00 87.88 326 ARG A C 1
ATOM 2603 O O . ARG A 1 326 ? 13.966 -4.932 9.081 1.00 87.88 326 ARG A O 1
ATOM 2610 N N . LYS A 1 327 ? 15.597 -3.423 9.371 1.00 87.12 327 LYS A N 1
ATOM 2611 C CA . LYS A 1 327 ? 16.108 -3.994 10.634 1.00 87.12 327 LYS A CA 1
ATOM 2612 C C . LYS A 1 327 ? 15.023 -4.141 11.700 1.00 87.12 327 LYS A C 1
ATOM 2614 O O . LYS A 1 327 ? 15.078 -5.064 12.505 1.00 87.12 327 LYS A O 1
ATOM 2619 N N . THR A 1 328 ? 14.016 -3.270 11.696 1.00 87.12 328 THR A N 1
ATOM 2620 C CA . THR A 1 328 ? 12.926 -3.348 12.674 1.00 87.12 328 THR A CA 1
ATOM 2621 C C . THR A 1 328 ? 11.957 -4.498 12.411 1.00 87.12 328 THR A C 1
ATOM 2623 O O . THR A 1 328 ? 11.249 -4.896 13.332 1.00 87.12 328 THR A O 1
ATOM 2626 N N . PHE A 1 329 ? 11.941 -5.072 11.208 1.00 89.62 329 PHE A N 1
ATOM 2627 C CA . PHE A 1 329 ? 11.087 -6.201 10.824 1.00 89.62 329 PHE A CA 1
ATOM 2628 C C . PHE A 1 329 ? 11.769 -7.565 11.037 1.00 89.62 329 PHE A C 1
ATOM 2630 O O . PHE A 1 329 ? 11.237 -8.606 10.655 1.00 89.62 329 PHE A O 1
ATOM 2637 N N . GLN A 1 330 ? 12.929 -7.577 11.697 1.00 83.94 330 GLN A N 1
ATOM 2638 C CA . GLN A 1 330 ? 13.679 -8.790 12.011 1.00 83.94 330 GLN A CA 1
ATOM 2639 C C . GLN A 1 330 ? 13.300 -9.355 13.394 1.00 83.94 330 GLN A C 1
ATOM 2641 O O . GLN A 1 330 ? 12.924 -8.618 14.302 1.00 83.94 330 GLN A O 1
ATOM 2646 N N . GLY A 1 331 ? 13.439 -10.675 13.574 1.00 70.81 331 GLY A N 1
ATOM 2647 C CA . GLY A 1 331 ? 13.552 -11.290 14.905 1.00 70.81 331 GLY A CA 1
ATOM 2648 C C . GLY A 1 331 ? 12.263 -11.581 15.689 1.00 70.81 331 GLY A C 1
ATOM 2649 O O . GLY A 1 331 ? 12.303 -11.559 16.915 1.00 70.81 331 GLY A O 1
ATOM 2650 N N . ALA A 1 332 ? 11.136 -11.884 15.036 1.00 80.81 332 ALA A N 1
ATOM 2651 C CA . ALA A 1 332 ? 9.927 -12.369 15.719 1.00 80.81 332 ALA A CA 1
ATOM 2652 C C . ALA A 1 332 ? 9.136 -13.376 14.869 1.00 80.81 332 ALA A C 1
ATOM 2654 O O . ALA A 1 332 ? 9.152 -13.289 13.644 1.00 80.81 332 ALA A O 1
ATOM 2655 N N . LYS A 1 333 ? 8.426 -14.308 15.510 1.00 87.38 333 LYS A N 1
ATOM 2656 C CA . LYS A 1 333 ? 7.392 -15.128 14.861 1.00 87.38 333 LYS A CA 1
ATOM 2657 C C . LYS A 1 333 ? 6.068 -14.374 14.964 1.00 87.38 333 LYS A C 1
ATOM 2659 O O . LYS A 1 333 ? 5.700 -13.961 16.057 1.00 87.38 333 LYS A O 1
ATOM 2664 N N . ILE A 1 334 ? 5.390 -14.160 13.841 1.00 93.88 334 ILE A N 1
ATOM 2665 C CA . ILE A 1 334 ? 4.179 -13.338 13.745 1.00 93.88 334 ILE A CA 1
ATOM 2666 C C . ILE A 1 334 ? 3.087 -14.142 13.040 1.00 93.88 334 ILE A C 1
ATOM 2668 O O . ILE A 1 334 ? 3.357 -14.895 12.108 1.00 93.88 334 ILE A O 1
ATOM 2672 N N . HIS A 1 335 ? 1.848 -14.016 13.504 1.00 95.56 335 HIS A N 1
ATOM 2673 C CA . HIS A 1 335 ? 0.707 -14.713 12.909 1.00 95.56 335 HIS A CA 1
ATOM 2674 C C . HIS A 1 335 ? 0.138 -13.898 11.755 1.00 95.56 335 HIS A C 1
ATOM 2676 O O . HIS A 1 335 ? -0.126 -14.439 10.689 1.00 95.56 335 HIS A O 1
ATOM 2682 N N . ILE A 1 336 ? -0.002 -12.583 11.936 1.00 96.81 336 ILE A N 1
ATOM 2683 C CA . ILE A 1 336 ? -0.520 -11.707 10.889 1.00 96.81 336 ILE A CA 1
ATOM 2684 C C . ILE A 1 336 ? 0.238 -10.386 10.806 1.00 96.81 336 ILE A C 1
ATOM 2686 O O . ILE A 1 336 ? 0.520 -9.747 11.821 1.00 96.81 336 ILE A O 1
ATOM 2690 N N . VAL A 1 337 ? 0.559 -9.968 9.585 1.00 97.81 337 VAL A N 1
ATOM 2691 C CA . VAL A 1 337 ? 1.117 -8.642 9.307 1.00 97.81 337 VAL A CA 1
ATOM 2692 C C . VAL A 1 337 ? 0.150 -7.870 8.419 1.00 97.81 337 VAL A C 1
ATOM 2694 O O . VAL A 1 337 ? -0.242 -8.364 7.368 1.00 97.81 337 VAL A O 1
ATOM 2697 N N . HIS A 1 338 ? -0.214 -6.660 8.830 1.00 98.31 338 HIS A N 1
ATOM 2698 C CA . HIS A 1 338 ? -0.978 -5.705 8.038 1.00 98.31 338 HIS A CA 1
ATOM 2699 C C . HIS A 1 338 ? -0.070 -4.566 7.582 1.00 98.31 338 HIS A C 1
ATOM 2701 O O . HIS A 1 338 ? 0.396 -3.773 8.398 1.00 98.31 338 HIS A O 1
ATOM 2707 N N . LEU A 1 339 ? 0.195 -4.517 6.283 1.00 97.44 339 LEU A N 1
ATOM 2708 C CA . LEU A 1 339 ? 0.958 -3.479 5.609 1.00 97.44 339 LEU A CA 1
ATOM 2709 C C . LEU A 1 339 ? -0.041 -2.509 4.968 1.00 97.44 339 LEU A C 1
ATOM 2711 O O . LEU A 1 339 ? -0.771 -2.884 4.052 1.00 97.44 339 LEU A O 1
ATOM 2715 N N . ASP A 1 340 ? -0.113 -1.288 5.487 1.00 95.50 340 ASP A N 1
ATOM 2716 C CA . ASP A 1 340 ? -0.917 -0.208 4.924 1.00 95.50 340 ASP A CA 1
ATOM 2717 C C . ASP A 1 340 ? -0.047 0.648 3.999 1.00 95.50 340 ASP A C 1
ATOM 2719 O O . ASP A 1 340 ? 1.087 1.004 4.332 1.00 95.50 340 ASP A O 1
ATOM 2723 N N . GLU A 1 341 ? -0.584 0.943 2.819 1.00 91.44 341 GLU A N 1
ATOM 2724 C CA . GLU A 1 341 ? 0.131 1.491 1.666 1.00 91.44 341 GLU A CA 1
ATOM 2725 C C . GLU A 1 341 ? 1.325 0.625 1.207 1.00 91.44 341 GLU A C 1
ATOM 2727 O O . GLU A 1 341 ? 1.639 -0.419 1.781 1.00 91.44 341 GLU A O 1
ATOM 2732 N N . GLU A 1 342 ? 1.951 1.002 0.091 1.00 89.56 342 GLU A N 1
ATOM 2733 C CA . GLU A 1 342 ? 2.948 0.162 -0.580 1.00 89.56 342 GLU A CA 1
ATOM 2734 C C . GLU A 1 342 ? 4.291 0.107 0.187 1.00 89.56 342 GLU A C 1
ATOM 2736 O O . GLU A 1 342 ? 4.950 1.142 0.339 1.00 89.56 342 GLU A O 1
ATOM 2741 N N . PRO A 1 343 ? 4.737 -1.076 0.662 1.00 90.94 343 PRO A N 1
ATOM 2742 C CA . PRO A 1 343 ? 6.000 -1.225 1.375 1.00 90.94 343 PRO A CA 1
ATOM 2743 C C . PRO A 1 343 ? 7.191 -1.372 0.411 1.00 90.94 343 PRO A C 1
ATOM 2745 O O . PRO A 1 343 ? 7.057 -1.959 -0.666 1.00 90.94 343 PRO A O 1
ATOM 2748 N N . PRO A 1 344 ? 8.405 -0.975 0.830 1.00 87.75 344 PRO A N 1
ATOM 2749 C CA . PRO A 1 344 ? 9.638 -1.438 0.200 1.00 87.75 344 PRO A CA 1
ATOM 2750 C C . PRO A 1 344 ? 9.717 -2.973 0.146 1.00 87.75 344 PRO A C 1
ATOM 2752 O O . PRO A 1 344 ? 9.299 -3.670 1.079 1.00 87.75 344 PRO A O 1
ATOM 2755 N N . ARG A 1 345 ? 10.288 -3.519 -0.937 1.00 83.88 345 ARG A N 1
ATOM 2756 C CA . ARG A 1 345 ? 10.325 -4.972 -1.184 1.00 83.88 345 ARG A CA 1
ATOM 2757 C C . ARG A 1 345 ? 11.050 -5.754 -0.087 1.00 83.88 345 ARG A C 1
ATOM 2759 O O . ARG A 1 345 ? 10.646 -6.864 0.246 1.00 83.88 345 ARG A O 1
ATOM 2766 N N . ASP A 1 346 ? 12.107 -5.197 0.484 1.00 86.56 346 ASP A N 1
ATOM 2767 C CA . ASP A 1 346 ? 12.875 -5.832 1.553 1.00 86.56 346 ASP A CA 1
ATOM 2768 C C . ASP A 1 346 ? 12.088 -5.915 2.873 1.00 86.56 346 ASP A C 1
ATOM 2770 O O . ASP A 1 346 ? 12.144 -6.939 3.553 1.00 86.56 346 ASP A O 1
ATOM 2774 N N . ILE A 1 347 ? 11.296 -4.891 3.202 1.00 92.38 347 ILE A N 1
ATOM 2775 C CA . ILE A 1 347 ? 10.353 -4.908 4.329 1.00 92.38 347 ILE A CA 1
ATOM 2776 C C . ILE A 1 347 ? 9.252 -5.942 4.093 1.00 92.38 347 ILE A C 1
ATOM 2778 O O . ILE A 1 347 ? 8.938 -6.709 5.005 1.00 92.38 347 ILE A O 1
ATOM 2782 N N . TYR A 1 348 ? 8.706 -6.002 2.876 1.00 93.56 348 TYR A N 1
ATOM 2783 C CA . TYR A 1 348 ? 7.709 -7.005 2.503 1.00 93.56 348 TYR A CA 1
ATOM 2784 C C . TYR A 1 348 ? 8.225 -8.431 2.721 1.00 93.56 348 TYR A C 1
ATOM 2786 O O . TYR A 1 348 ? 7.570 -9.241 3.377 1.00 93.56 348 TYR A O 1
ATOM 2794 N N . VAL A 1 349 ? 9.424 -8.730 2.210 1.00 90.38 349 VAL A N 1
ATOM 2795 C CA . VAL A 1 349 ? 10.046 -10.054 2.345 1.00 90.38 349 VAL A CA 1
ATOM 2796 C C . VAL A 1 349 ? 10.324 -10.377 3.810 1.00 90.38 349 VAL A C 1
ATOM 2798 O O . VAL A 1 349 ? 9.998 -11.475 4.255 1.00 90.38 349 VAL A O 1
ATOM 2801 N N . GLU A 1 350 ? 10.864 -9.438 4.593 1.00 93.50 350 GLU A N 1
ATOM 2802 C CA . GLU A 1 350 ? 11.064 -9.662 6.028 1.00 93.50 350 GLU A CA 1
ATOM 2803 C C . GLU A 1 350 ? 9.751 -9.969 6.745 1.00 93.50 350 GLU A C 1
ATOM 2805 O O . GLU A 1 350 ? 9.690 -10.950 7.483 1.00 93.50 350 GLU A O 1
ATOM 2810 N N . ALA A 1 351 ? 8.698 -9.182 6.504 1.00 93.62 351 ALA A N 1
ATOM 2811 C CA . ALA A 1 351 ? 7.375 -9.410 7.076 1.00 93.62 351 ALA A CA 1
ATOM 2812 C C . ALA A 1 351 ? 6.836 -10.801 6.716 1.00 93.62 351 ALA A C 1
ATOM 2814 O O . ALA A 1 351 ? 6.409 -11.538 7.606 1.00 93.62 351 ALA A O 1
ATOM 2815 N N . LEU A 1 352 ? 6.924 -11.191 5.441 1.00 92.38 352 LEU A N 1
ATOM 2816 C CA . LEU A 1 352 ? 6.501 -12.505 4.968 1.00 92.38 352 LEU A CA 1
ATOM 2817 C C . LEU A 1 352 ? 7.267 -13.632 5.673 1.00 92.38 352 LEU A C 1
ATOM 2819 O O . LEU A 1 352 ? 6.646 -14.578 6.162 1.00 92.38 352 LEU A O 1
ATOM 2823 N N . MET A 1 353 ? 8.588 -13.506 5.823 1.00 89.81 353 MET A N 1
ATOM 2824 C CA . MET A 1 353 ? 9.412 -14.486 6.539 1.00 89.81 353 MET A CA 1
ATOM 2825 C C . MET A 1 353 ? 8.986 -14.652 8.006 1.00 89.81 353 MET A C 1
ATOM 2827 O O . MET A 1 353 ? 9.054 -15.759 8.535 1.00 89.81 353 MET A O 1
ATOM 2831 N N . ARG A 1 354 ? 8.491 -13.596 8.673 1.00 91.81 354 ARG A N 1
ATOM 2832 C CA . ARG A 1 354 ? 7.986 -13.694 10.061 1.00 91.81 354 ARG A CA 1
ATOM 2833 C C . ARG A 1 354 ? 6.687 -14.479 10.189 1.00 91.81 354 ARG A C 1
ATOM 2835 O O . ARG A 1 354 ? 6.402 -14.983 11.272 1.00 91.81 354 ARG A O 1
ATOM 2842 N N . THR A 1 355 ? 5.934 -14.606 9.100 1.00 90.44 355 THR A N 1
ATOM 2843 C CA . THR A 1 355 ? 4.710 -15.418 9.049 1.00 90.44 355 THR A CA 1
ATOM 2844 C C . THR A 1 355 ? 4.987 -16.900 8.792 1.00 90.44 355 THR A C 1
ATOM 2846 O O . THR A 1 355 ? 4.064 -17.711 8.768 1.00 90.44 355 THR A O 1
ATOM 2849 N N . MET A 1 356 ? 6.243 -17.291 8.557 1.00 85.19 356 MET A N 1
ATOM 2850 C CA . MET A 1 356 ? 6.610 -18.699 8.424 1.00 85.19 356 MET A CA 1
ATOM 2851 C C . MET A 1 356 ? 6.675 -19.380 9.792 1.00 85.19 356 MET A C 1
ATOM 2853 O O . MET A 1 356 ? 7.127 -18.806 10.781 1.00 85.19 356 MET A O 1
ATOM 2857 N N . SER A 1 357 ? 6.244 -20.635 9.834 1.00 73.12 357 SER A N 1
ATOM 2858 C CA . SER A 1 357 ? 6.327 -21.491 11.009 1.00 73.12 357 SER A CA 1
ATOM 2859 C C . SER A 1 357 ? 6.481 -22.934 10.558 1.00 73.12 357 SER A C 1
ATOM 2861 O O . SER A 1 357 ? 5.940 -23.319 9.528 1.00 73.12 357 SER A O 1
ATOM 2863 N N . THR A 1 358 ? 7.215 -23.718 11.340 1.00 58.69 358 THR A N 1
ATOM 2864 C CA . THR A 1 358 ? 7.361 -25.167 11.156 1.00 58.69 358 THR A CA 1
ATOM 2865 C C . THR A 1 358 ? 6.299 -25.972 11.909 1.00 58.69 358 THR A C 1
ATOM 2867 O O . THR A 1 358 ? 6.238 -27.185 11.760 1.00 58.69 358 THR A O 1
ATOM 2870 N N . GLN A 1 359 ? 5.484 -25.313 12.739 1.00 64.88 359 GLN A N 1
ATOM 2871 C CA . GLN A 1 359 ? 4.386 -25.942 13.475 1.00 64.88 359 GLN A CA 1
ATOM 2872 C C . GLN A 1 359 ? 3.140 -26.041 12.588 1.00 64.88 359 GLN A C 1
ATOM 2874 O O . GLN A 1 359 ? 2.743 -25.034 11.998 1.00 64.88 359 GLN A O 1
ATOM 2879 N N . GLU A 1 360 ? 2.535 -27.230 12.525 1.00 60.56 360 GLU A N 1
ATOM 2880 C CA . GLU A 1 360 ? 1.356 -27.541 11.698 1.00 60.56 360 GLU A CA 1
ATOM 2881 C C . GLU A 1 360 ? 0.119 -26.689 12.037 1.00 60.56 360 GLU A C 1
ATOM 2883 O O . GLU A 1 360 ? -0.743 -26.490 11.187 1.00 60.56 360 GLU A O 1
ATOM 2888 N N . ASP A 1 361 ? 0.032 -26.146 13.252 1.00 65.19 361 ASP A N 1
ATOM 2889 C CA . ASP A 1 361 ? -1.095 -25.349 13.750 1.00 65.19 361 ASP A CA 1
ATOM 2890 C C . ASP A 1 361 ? -0.936 -23.830 13.540 1.00 65.19 361 ASP A C 1
ATOM 2892 O O . ASP A 1 361 ? -1.831 -23.050 13.881 1.00 65.19 361 ASP A O 1
ATOM 2896 N N . HIS A 1 362 ? 0.179 -23.383 12.954 1.00 75.69 362 HIS A N 1
ATOM 2897 C CA . HIS A 1 362 ? 0.443 -21.963 12.724 1.00 75.69 362 HIS A CA 1
ATOM 2898 C C . HIS A 1 362 ? 0.068 -21.535 11.307 1.00 75.69 362 HIS A C 1
ATOM 2900 O O . HIS A 1 362 ? 0.834 -21.708 10.357 1.00 75.69 362 HIS A O 1
ATOM 2906 N N . HIS A 1 363 ? -1.075 -20.868 11.184 1.00 85.19 363 HIS A N 1
ATOM 2907 C CA . HIS A 1 363 ? -1.466 -20.188 9.951 1.00 85.19 363 HIS A CA 1
ATOM 2908 C C . HIS A 1 363 ? -0.910 -18.765 9.949 1.00 85.19 363 HIS A C 1
ATOM 2910 O O . HIS A 1 363 ? -1.360 -17.928 10.722 1.00 85.19 363 HIS A O 1
ATOM 2916 N N . GLY A 1 364 ? 0.102 -18.490 9.130 1.00 92.25 364 GLY A N 1
ATOM 2917 C CA . GLY A 1 364 ? 0.672 -17.149 8.992 1.00 92.25 364 GLY A CA 1
ATOM 2918 C C . GLY A 1 364 ? 0.071 -16.396 7.809 1.00 92.25 364 GLY A C 1
ATOM 2919 O O . GLY A 1 364 ? -0.058 -16.983 6.740 1.00 92.25 364 GLY A O 1
ATOM 2920 N N . MET A 1 365 ? -0.248 -15.109 7.966 1.00 95.00 365 MET A N 1
ATOM 2921 C CA . MET A 1 365 ? -0.881 -14.285 6.929 1.00 95.00 365 MET A CA 1
ATOM 2922 C C . MET A 1 365 ? -0.226 -12.909 6.768 1.00 95.00 365 MET A C 1
ATOM 2924 O O . MET A 1 365 ? 0.229 -12.294 7.733 1.00 95.00 365 MET A O 1
ATOM 2928 N N . LEU A 1 366 ? -0.249 -12.389 5.544 1.00 97.06 366 LEU A N 1
ATOM 2929 C CA . LEU A 1 366 ? 0.144 -11.025 5.214 1.00 97.06 366 LEU A CA 1
ATOM 2930 C C . LEU A 1 366 ? -0.995 -10.340 4.455 1.00 97.06 366 LEU A C 1
ATOM 2932 O O . LEU A 1 366 ? -1.446 -10.826 3.419 1.00 97.06 366 LEU A O 1
ATOM 2936 N N . LEU A 1 367 ? -1.445 -9.205 4.982 1.00 97.88 367 LEU A N 1
ATOM 2937 C CA . LEU A 1 367 ? -2.433 -8.321 4.374 1.00 97.88 367 LEU A CA 1
ATOM 2938 C C . LEU A 1 367 ? -1.730 -7.065 3.869 1.00 97.88 367 LEU A C 1
ATOM 2940 O O . LEU A 1 367 ? -1.000 -6.433 4.628 1.00 97.88 367 LEU A O 1
ATOM 2944 N N . LEU A 1 368 ? -1.990 -6.683 2.625 1.00 97.44 368 LEU A N 1
ATOM 2945 C CA . LEU A 1 368 ? -1.524 -5.436 2.032 1.00 97.44 368 LEU A CA 1
ATOM 2946 C C . LEU A 1 368 ? -2.730 -4.617 1.568 1.00 97.44 368 LEU A C 1
ATOM 2948 O O . LEU A 1 368 ? -3.507 -5.086 0.739 1.00 97.44 368 LEU A O 1
ATOM 2952 N N . THR A 1 369 ? -2.896 -3.401 2.085 1.00 95.69 369 THR A N 1
ATOM 2953 C CA . THR A 1 369 ? -3.963 -2.474 1.677 1.00 95.69 369 THR A CA 1
ATOM 2954 C C . THR A 1 369 ? -3.342 -1.239 1.050 1.00 95.69 369 THR A C 1
ATOM 2956 O O . THR A 1 369 ? -2.773 -0.416 1.754 1.00 95.69 369 THR A O 1
ATOM 2959 N N . MET A 1 370 ? -3.446 -1.068 -0.269 1.00 91.19 370 MET A N 1
ATOM 2960 C CA . MET A 1 370 ? -2.754 0.039 -0.941 1.00 91.19 370 MET A CA 1
ATOM 2961 C C . MET A 1 370 ? -3.535 0.628 -2.109 1.00 91.19 370 MET A C 1
ATOM 2963 O O . MET A 1 370 ? -4.407 -0.011 -2.702 1.00 91.19 370 MET A O 1
ATOM 2967 N N . THR A 1 371 ? -3.200 1.876 -2.425 1.00 86.00 371 THR A N 1
ATOM 2968 C CA . THR A 1 371 ? -3.641 2.557 -3.646 1.00 86.00 371 THR A CA 1
ATOM 2969 C C . THR A 1 371 ? -2.468 2.546 -4.625 1.00 86.00 371 THR A C 1
ATOM 2971 O O . THR A 1 371 ? -1.389 2.974 -4.220 1.00 86.00 371 THR A O 1
ATOM 2974 N N . PRO A 1 372 ? -2.620 2.127 -5.896 1.00 81.81 372 PRO A N 1
ATOM 2975 C CA . PRO A 1 372 ? -1.500 2.059 -6.841 1.00 81.81 372 PRO A CA 1
ATOM 2976 C C . PRO A 1 372 ? -1.122 3.447 -7.383 1.00 81.81 372 PRO A C 1
ATOM 2978 O O . PRO A 1 372 ? -1.239 3.732 -8.574 1.00 81.81 372 PRO A O 1
ATOM 2981 N N . LEU A 1 373 ? -0.691 4.347 -6.498 1.00 74.25 373 LEU A N 1
ATOM 2982 C CA . LEU A 1 373 ? -0.279 5.706 -6.859 1.00 74.25 373 LEU A CA 1
ATOM 2983 C C . LEU A 1 373 ? 1.040 5.718 -7.640 1.00 74.25 373 LEU A C 1
ATOM 2985 O O . LEU A 1 373 ? 1.285 6.656 -8.391 1.00 74.25 373 LEU A O 1
ATOM 2989 N N . MET A 1 374 ? 1.868 4.681 -7.483 1.00 66.56 374 MET A N 1
ATOM 2990 C CA . MET A 1 374 ? 3.137 4.517 -8.198 1.00 66.56 374 MET A CA 1
ATOM 2991 C C . MET A 1 374 ? 2.995 3.768 -9.535 1.00 66.56 374 MET A C 1
ATOM 2993 O O . MET A 1 374 ? 4.003 3.469 -10.171 1.00 66.56 374 MET A O 1
ATOM 2997 N N . GLY A 1 375 ? 1.766 3.473 -9.977 1.00 69.12 375 GLY A N 1
ATOM 2998 C CA . GLY A 1 375 ? 1.512 2.711 -11.200 1.00 69.12 375 GLY A CA 1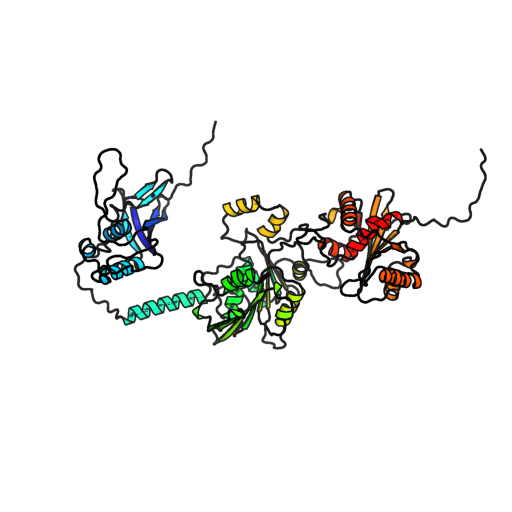
ATOM 2999 C C . GLY A 1 375 ? 1.702 1.204 -11.009 1.00 69.12 375 GLY A C 1
ATOM 3000 O O . GLY A 1 375 ? 1.383 0.657 -9.953 1.00 69.12 375 GLY A O 1
ATOM 3001 N N . LEU A 1 376 ? 2.158 0.522 -12.063 1.00 71.25 376 LEU A N 1
ATOM 3002 C CA . LEU A 1 376 ? 2.373 -0.926 -12.075 1.00 71.25 376 LEU A CA 1
ATOM 3003 C C . LEU A 1 376 ? 3.747 -1.261 -11.477 1.00 71.25 376 LEU A C 1
ATOM 3005 O O . LEU A 1 376 ? 4.752 -1.300 -12.181 1.00 71.25 376 LEU A O 1
ATOM 3009 N N . THR A 1 377 ? 3.794 -1.457 -10.164 1.00 76.62 377 THR A N 1
ATOM 3010 C CA . THR A 1 377 ? 5.038 -1.741 -9.438 1.00 76.62 377 THR A CA 1
ATOM 3011 C C . THR A 1 377 ? 5.342 -3.238 -9.356 1.00 76.62 377 THR A C 1
ATOM 3013 O O . THR A 1 377 ? 4.458 -4.073 -9.559 1.00 76.62 377 THR A O 1
ATOM 3016 N N . ASP A 1 378 ? 6.578 -3.593 -8.977 1.00 74.69 378 ASP A N 1
ATOM 3017 C CA . ASP A 1 378 ? 6.962 -4.980 -8.651 1.00 74.69 378 ASP A CA 1
ATOM 3018 C C . ASP A 1 378 ? 6.034 -5.607 -7.608 1.00 74.69 378 ASP A C 1
ATOM 3020 O O . ASP A 1 378 ? 5.752 -6.803 -7.652 1.00 74.69 378 ASP A O 1
ATOM 3024 N N . MET A 1 379 ? 5.548 -4.798 -6.664 1.00 83.62 379 MET A N 1
ATOM 3025 C CA . MET A 1 379 ? 4.605 -5.255 -5.655 1.00 83.62 379 MET A CA 1
ATOM 3026 C C . MET A 1 379 ? 3.261 -5.616 -6.273 1.00 83.62 379 MET A C 1
ATOM 3028 O O . MET A 1 379 ? 2.735 -6.671 -5.948 1.00 83.62 379 MET A O 1
ATOM 3032 N N . VAL A 1 380 ? 2.720 -4.806 -7.186 1.00 83.81 380 VAL A N 1
ATOM 3033 C CA . VAL A 1 380 ? 1.478 -5.147 -7.901 1.00 83.81 380 VAL A CA 1
ATOM 3034 C C . VAL A 1 380 ? 1.676 -6.402 -8.758 1.00 83.81 380 VAL A C 1
ATOM 3036 O O . VAL A 1 380 ? 0.886 -7.341 -8.662 1.00 83.81 380 VAL A O 1
ATOM 3039 N N . LEU A 1 381 ? 2.765 -6.461 -9.530 1.00 81.31 381 LEU A N 1
ATOM 3040 C CA . LEU A 1 381 ? 3.093 -7.608 -10.382 1.00 81.31 381 LEU A CA 1
ATOM 3041 C C . LEU A 1 381 ? 3.295 -8.895 -9.577 1.00 81.31 381 LEU A C 1
ATOM 3043 O O . LEU A 1 381 ? 2.836 -9.949 -9.998 1.00 81.31 381 LEU A O 1
ATOM 3047 N N . HIS A 1 382 ? 3.877 -8.826 -8.375 1.00 84.94 382 HIS A N 1
ATOM 3048 C CA . HIS A 1 382 ? 4.054 -9.993 -7.498 1.00 84.94 382 HIS A CA 1
ATOM 3049 C C . HIS A 1 382 ? 2.739 -10.708 -7.157 1.00 84.94 382 HIS A C 1
ATOM 3051 O O . HIS A 1 382 ? 2.774 -11.908 -6.876 1.00 84.94 382 HIS A O 1
ATOM 3057 N N . PHE A 1 383 ? 1.608 -9.994 -7.165 1.00 88.50 383 PHE A N 1
ATOM 3058 C CA . PHE A 1 383 ? 0.272 -10.562 -6.953 1.00 88.50 383 PHE A CA 1
ATOM 3059 C C . PHE A 1 383 ? -0.481 -10.874 -8.252 1.00 88.50 383 PHE A C 1
ATOM 3061 O O . PHE A 1 383 ? -1.426 -11.658 -8.208 1.00 88.50 383 PHE A O 1
ATOM 3068 N N . GLN A 1 384 ? -0.098 -10.259 -9.374 1.00 84.06 384 GLN A N 1
ATOM 3069 C CA . GLN A 1 384 ? -0.807 -10.387 -10.647 1.00 84.06 384 GLN A CA 1
ATOM 3070 C C . GLN A 1 384 ? -0.120 -11.323 -11.645 1.00 84.06 384 GLN A C 1
ATOM 3072 O O . GLN A 1 384 ? -0.809 -11.835 -12.508 1.00 84.06 384 GLN A O 1
ATOM 3077 N N . GLU A 1 385 ? 1.186 -11.577 -11.578 1.00 77.19 385 GLU A N 1
ATOM 3078 C CA . GLU A 1 385 ? 1.877 -12.458 -12.531 1.00 77.19 385 GLU A CA 1
ATOM 3079 C C . GLU A 1 385 ? 1.707 -13.944 -12.162 1.00 77.19 385 GLU A C 1
ATOM 3081 O O . GLU A 1 385 ? 1.888 -14.340 -11.005 1.00 77.19 385 GLU A O 1
ATOM 3086 N N . ARG A 1 386 ? 1.419 -14.788 -13.163 1.00 67.38 386 ARG A N 1
ATOM 3087 C CA . ARG A 1 386 ? 1.611 -16.240 -13.063 1.00 67.38 386 ARG A CA 1
ATOM 3088 C C . ARG A 1 386 ? 3.104 -16.541 -13.126 1.00 67.38 386 ARG A C 1
ATOM 3090 O O . ARG A 1 386 ? 3.776 -16.188 -14.092 1.00 67.38 386 ARG A O 1
ATOM 3097 N N . ALA A 1 387 ? 3.625 -17.187 -12.090 1.00 55.47 387 ALA A N 1
ATOM 3098 C CA . ALA A 1 387 ? 4.994 -17.686 -12.084 1.00 55.47 387 ALA A CA 1
ATOM 3099 C C . ALA A 1 387 ? 4.996 -19.108 -12.658 1.00 55.47 387 ALA A C 1
ATOM 3101 O O . ALA A 1 387 ? 5.005 -20.073 -11.900 1.00 55.47 387 ALA A O 1
ATOM 3102 N N . GLU A 1 388 ? 4.937 -19.238 -13.982 1.00 52.81 388 GLU A N 1
ATOM 3103 C CA . GLU A 1 388 ? 5.190 -20.513 -14.660 1.00 52.81 388 GLU A CA 1
ATOM 3104 C C . GLU A 1 388 ? 6.470 -20.383 -15.489 1.00 52.81 388 GLU A C 1
ATOM 3106 O O . GLU A 1 388 ? 6.591 -19.508 -16.344 1.00 52.81 388 GLU A O 1
ATOM 3111 N N . GLU A 1 389 ? 7.455 -21.231 -15.184 1.00 46.44 389 GLU A N 1
ATOM 3112 C CA . GLU A 1 389 ? 8.814 -21.190 -15.747 1.00 46.44 389 GLU A CA 1
ATOM 3113 C C . GLU A 1 389 ? 8.874 -21.570 -17.244 1.00 46.44 389 GLU A C 1
ATOM 3115 O O . GLU A 1 389 ? 9.927 -21.430 -17.865 1.00 46.44 389 GLU A O 1
ATOM 3120 N N . GLU A 1 390 ? 7.761 -22.005 -17.849 1.00 46.16 390 GLU A N 1
ATOM 3121 C CA . GLU A 1 390 ? 7.733 -22.592 -19.199 1.00 46.16 390 GLU A CA 1
ATOM 3122 C C . GLU A 1 390 ? 6.994 -21.764 -20.273 1.00 46.16 390 GLU A C 1
ATOM 3124 O O . GLU A 1 390 ? 7.121 -22.072 -21.462 1.00 46.16 390 GLU A O 1
ATOM 3129 N N . GLU A 1 391 ? 6.283 -20.681 -19.928 1.00 41.06 391 GLU A N 1
ATOM 3130 C CA . GLU A 1 391 ? 5.525 -19.895 -20.918 1.00 41.06 391 GLU A CA 1
ATOM 3131 C C . GLU A 1 391 ? 6.204 -18.588 -21.362 1.00 41.06 391 GLU A C 1
ATOM 3133 O O . GLU A 1 391 ? 6.664 -17.761 -20.578 1.00 41.06 391 GLU A O 1
ATOM 3138 N N . LYS A 1 392 ? 6.207 -18.369 -22.684 1.00 39.88 392 LYS A N 1
ATOM 3139 C CA . LYS A 1 392 ? 6.871 -17.256 -23.394 1.00 39.88 392 LYS A CA 1
ATOM 3140 C C . LYS A 1 392 ? 6.167 -15.898 -23.246 1.00 39.88 392 LYS A C 1
ATOM 3142 O O . LYS A 1 392 ? 6.442 -14.975 -24.007 1.00 39.88 392 LYS A O 1
ATOM 3147 N N . SER A 1 393 ? 5.206 -15.744 -22.340 1.00 41.28 393 SER A N 1
ATOM 3148 C CA . SER A 1 393 ? 4.506 -14.473 -22.114 1.00 41.28 393 SER A CA 1
ATOM 3149 C C . SER A 1 393 ? 3.997 -14.401 -20.674 1.00 41.28 393 SER A C 1
ATOM 3151 O O . SER A 1 393 ? 3.362 -15.354 -20.232 1.00 41.28 393 SER A O 1
ATOM 3153 N N . PRO A 1 394 ? 4.232 -13.298 -19.937 1.00 47.84 394 PRO A N 1
ATOM 3154 C CA . PRO A 1 394 ? 3.706 -13.151 -18.585 1.00 47.84 394 PRO A CA 1
ATOM 3155 C C . PRO A 1 394 ? 2.175 -13.101 -18.639 1.00 47.84 394 PRO A C 1
ATOM 3157 O O . PRO A 1 394 ? 1.592 -12.108 -19.078 1.00 47.84 394 PRO A O 1
ATOM 3160 N N . GLN A 1 395 ? 1.523 -14.188 -18.226 1.00 59.72 395 GLN A N 1
ATOM 3161 C CA . GLN A 1 395 ? 0.077 -14.223 -18.040 1.00 59.72 395 GLN A CA 1
ATOM 3162 C C . GLN A 1 395 ? -0.280 -13.586 -16.697 1.00 59.72 395 GLN A C 1
ATOM 3164 O O . GLN A 1 395 ? 0.381 -13.835 -15.684 1.00 59.72 395 GLN A O 1
ATOM 3169 N N . LEU A 1 396 ? -1.336 -12.774 -16.685 1.00 71.44 396 LEU A N 1
ATOM 3170 C CA . LEU A 1 396 ? -1.868 -12.207 -15.453 1.00 71.44 396 LEU A CA 1
ATOM 3171 C C . LEU A 1 396 ? -2.903 -13.161 -14.838 1.00 71.44 396 LEU A C 1
ATOM 3173 O O . LEU A 1 396 ? -3.685 -13.791 -15.547 1.00 71.44 396 LEU A O 1
ATOM 3177 N N . VAL A 1 397 ? -2.889 -13.284 -13.516 1.00 77.31 397 VAL A N 1
ATOM 3178 C CA . VAL A 1 397 ? -3.908 -13.968 -12.722 1.00 77.31 397 VAL A CA 1
ATOM 3179 C C . VAL A 1 397 ? -5.167 -13.108 -12.728 1.00 77.31 397 VAL A C 1
ATOM 3181 O O . VAL A 1 397 ? -5.079 -11.893 -12.573 1.00 77.31 397 VAL A O 1
ATOM 3184 N N . ASP A 1 398 ? -6.332 -13.732 -12.888 1.00 80.88 398 ASP A N 1
ATOM 3185 C CA . ASP A 1 398 ? -7.609 -13.026 -12.798 1.00 80.88 398 ASP A CA 1
ATOM 3186 C C . ASP A 1 398 ? -7.869 -12.507 -11.373 1.00 80.88 398 ASP A C 1
ATOM 3188 O O . ASP A 1 398 ? -7.511 -13.138 -10.373 1.00 80.88 398 ASP A O 1
ATOM 3192 N N . GLU A 1 399 ? -8.550 -11.364 -11.269 1.00 87.44 399 GLU A N 1
ATOM 3193 C CA . GLU A 1 399 ? -8.962 -10.795 -9.982 1.00 87.44 399 GLU A CA 1
ATOM 3194 C C . GLU A 1 399 ? -9.797 -11.806 -9.182 1.00 87.44 399 GLU A C 1
ATOM 3196 O O . GLU A 1 399 ? -10.722 -12.430 -9.703 1.00 87.44 399 GLU A O 1
ATOM 3201 N N . GLY A 1 400 ? -9.522 -11.928 -7.882 1.00 88.75 400 GLY A N 1
ATOM 3202 C CA . GLY A 1 400 ? -10.309 -12.779 -6.994 1.00 88.75 400 GLY A CA 1
ATOM 3203 C C . GLY A 1 400 ? -9.944 -14.266 -7.040 1.00 88.75 400 GLY A C 1
ATOM 3204 O O . GLY A 1 400 ? -10.581 -15.060 -6.346 1.00 88.75 400 GLY A O 1
ATOM 3205 N N . VAL A 1 401 ? -8.923 -14.648 -7.812 1.00 89.56 401 VAL A N 1
ATOM 3206 C CA . VAL A 1 401 ? -8.399 -16.016 -7.864 1.00 89.56 401 VAL A CA 1
ATOM 3207 C C . VAL A 1 401 ? -7.198 -16.151 -6.930 1.00 89.56 401 VAL A C 1
ATOM 3209 O O . VAL A 1 401 ? -6.310 -15.299 -6.902 1.00 89.56 401 VAL A O 1
ATOM 3212 N N . VAL A 1 402 ? -7.167 -17.235 -6.152 1.00 90.44 402 VAL A N 1
ATOM 3213 C CA . VAL A 1 402 ? -5.991 -17.603 -5.357 1.00 90.44 402 VAL A CA 1
ATOM 3214 C C . VAL A 1 402 ? -5.012 -18.354 -6.257 1.00 90.44 402 VAL A C 1
ATOM 3216 O O . VAL A 1 402 ? -5.358 -19.385 -6.829 1.00 90.44 402 VAL A O 1
ATOM 3219 N N . HIS A 1 403 ? -3.781 -17.862 -6.374 1.00 88.69 403 HIS A N 1
ATOM 3220 C CA . HIS A 1 403 ? -2.715 -18.500 -7.148 1.00 88.69 403 HIS A CA 1
ATOM 3221 C C . HIS A 1 403 ? -1.412 -18.497 -6.344 1.00 88.69 403 HIS A C 1
ATOM 3223 O O . HIS A 1 403 ? -0.986 -17.457 -5.843 1.00 88.69 403 HIS A O 1
ATOM 3229 N N . ASN A 1 404 ? -0.786 -19.669 -6.182 1.00 87.31 404 ASN A N 1
ATOM 3230 C CA . ASN A 1 404 ? 0.452 -19.858 -5.411 1.00 87.31 404 ASN A CA 1
ATOM 3231 C C . ASN A 1 404 ? 0.414 -19.240 -3.998 1.00 87.31 404 ASN A C 1
ATOM 3233 O O . ASN A 1 404 ? 1.376 -18.624 -3.544 1.00 87.31 404 ASN A O 1
ATOM 3237 N N . GLY A 1 405 ? -0.725 -19.375 -3.306 1.00 88.44 405 GLY A N 1
ATOM 3238 C CA . GLY A 1 405 ? -0.926 -18.825 -1.959 1.00 88.44 405 GLY A CA 1
ATOM 3239 C C . GLY A 1 405 ? -1.095 -17.302 -1.909 1.00 88.44 405 GLY A C 1
ATOM 3240 O O . GLY A 1 405 ? -1.143 -16.740 -0.812 1.00 88.44 405 GLY A O 1
ATOM 3241 N N . LYS A 1 406 ? -1.213 -16.638 -3.064 1.00 93.75 406 LYS A N 1
ATOM 3242 C CA . LYS A 1 406 ? -1.451 -15.200 -3.197 1.00 93.75 406 LYS A CA 1
ATOM 3243 C C . LYS A 1 406 ? -2.849 -14.929 -3.727 1.00 93.75 406 LYS A C 1
ATOM 3245 O O . LYS A 1 406 ? -3.400 -15.717 -4.489 1.00 93.75 406 LYS A O 1
ATOM 3250 N N . PHE A 1 407 ? -3.399 -13.788 -3.351 1.00 95.19 407 PHE A N 1
ATOM 3251 C CA . PHE A 1 407 ? -4.699 -13.322 -3.811 1.00 95.19 407 PHE A CA 1
ATOM 3252 C C . PHE A 1 407 ? -4.688 -11.804 -3.920 1.00 95.19 407 PHE A C 1
ATOM 3254 O O . PHE A 1 407 ? -4.124 -11.120 -3.061 1.00 95.19 407 PHE A O 1
ATOM 3261 N N . TYR A 1 408 ? -5.366 -11.268 -4.930 1.00 94.94 408 TYR A N 1
ATOM 3262 C CA . TYR A 1 408 ? -5.649 -9.843 -4.992 1.00 94.94 408 TYR A CA 1
ATOM 3263 C C . TYR A 1 408 ? -7.096 -9.572 -5.380 1.00 94.94 408 TYR A C 1
ATOM 3265 O O . TYR A 1 408 ? -7.738 -10.346 -6.092 1.00 94.94 408 TYR A O 1
ATOM 3273 N N . ILE A 1 409 ? -7.596 -8.436 -4.908 1.00 93.56 409 ILE A N 1
ATOM 3274 C CA . ILE A 1 409 ? -8.887 -7.896 -5.313 1.00 93.56 409 ILE A CA 1
ATOM 3275 C C . ILE A 1 409 ? -8.765 -6.395 -5.541 1.00 93.56 409 ILE A C 1
ATOM 3277 O O . ILE A 1 409 ? -7.999 -5.725 -4.842 1.00 93.56 409 ILE A O 1
ATOM 3281 N N . GLN A 1 410 ? -9.514 -5.869 -6.509 1.00 90.75 410 GLN A N 1
ATOM 3282 C CA . GLN A 1 410 ? -9.500 -4.450 -6.840 1.00 90.75 410 GLN A CA 1
ATOM 3283 C C . GLN A 1 410 ? -10.788 -3.765 -6.417 1.00 90.75 410 GLN A C 1
ATOM 3285 O O . GLN A 1 410 ? -11.846 -4.286 -6.712 1.00 90.75 410 GLN A O 1
ATOM 3290 N N . ALA A 1 411 ? -10.771 -2.595 -5.778 1.00 87.62 411 ALA A N 1
ATOM 3291 C CA . ALA A 1 411 ? -12.021 -1.883 -5.469 1.00 87.62 411 ALA A CA 1
ATOM 3292 C C . ALA A 1 411 ? -12.001 -0.408 -5.870 1.00 87.62 411 ALA A C 1
ATOM 3294 O O . ALA A 1 411 ? -10.994 0.293 -5.758 1.00 87.62 411 ALA A O 1
ATOM 3295 N N . SER A 1 412 ? -13.172 0.069 -6.278 1.00 85.50 412 SER A N 1
ATOM 3296 C CA . SER A 1 412 ? -13.419 1.418 -6.765 1.00 85.50 412 SER A CA 1
ATOM 3297 C C . SER A 1 412 ? -14.398 2.182 -5.873 1.00 85.50 412 SER A C 1
ATOM 3299 O O . SER A 1 412 ? -15.037 1.631 -4.977 1.00 85.50 412 SER A O 1
ATOM 3301 N N . TRP A 1 413 ? -14.596 3.468 -6.153 1.00 82.25 413 TRP A N 1
ATOM 3302 C CA . TRP A 1 413 ? -15.640 4.272 -5.507 1.00 82.25 413 TRP A CA 1
ATOM 3303 C C . TRP A 1 413 ? -17.063 3.776 -5.771 1.00 82.25 413 TRP A C 1
ATOM 3305 O O . TRP A 1 413 ? -17.972 4.156 -5.032 1.00 82.25 413 TRP A O 1
ATOM 3315 N N . ALA A 1 414 ? -17.281 2.977 -6.819 1.00 78.19 414 ALA A N 1
ATOM 3316 C CA . ALA A 1 414 ? -18.576 2.350 -7.072 1.00 78.19 414 ALA A CA 1
ATOM 3317 C C . ALA A 1 414 ? -18.878 1.245 -6.049 1.00 78.19 414 ALA A C 1
ATOM 3319 O O . ALA A 1 414 ? -20.036 1.016 -5.719 1.00 78.19 414 ALA A O 1
ATOM 3320 N N . ASP A 1 415 ? -17.836 0.618 -5.501 1.00 79.44 415 ASP A N 1
ATOM 3321 C CA . ASP A 1 415 ? -17.955 -0.435 -4.497 1.00 79.44 415 ASP A CA 1
ATOM 3322 C C . ASP A 1 415 ? -18.197 0.116 -3.084 1.00 79.44 415 ASP A C 1
ATOM 3324 O O . ASP A 1 415 ? -18.557 -0.649 -2.190 1.00 79.44 415 ASP A O 1
ATOM 3328 N N . ASN A 1 416 ? -18.022 1.429 -2.867 1.00 77.56 416 ASN A N 1
ATOM 3329 C CA . ASN A 1 416 ? -18.309 2.067 -1.584 1.00 77.56 416 ASN A CA 1
ATOM 3330 C C . ASN A 1 416 ? -19.732 2.671 -1.558 1.00 77.56 416 ASN A C 1
ATOM 3332 O O . ASN A 1 416 ? -19.947 3.744 -2.137 1.00 77.56 416 ASN A O 1
ATOM 3336 N N . PRO A 1 417 ? -20.683 2.068 -0.815 1.00 69.50 417 PRO A N 1
ATOM 3337 C CA . PRO A 1 417 ? -22.058 2.561 -0.718 1.00 69.50 417 PRO A CA 1
ATOM 3338 C C . PRO A 1 417 ? -22.191 3.868 0.086 1.00 69.50 417 PRO A C 1
ATOM 3340 O O . PRO A 1 417 ? -23.235 4.515 0.038 1.00 69.50 417 PRO A O 1
ATOM 3343 N N . HIS A 1 418 ? -21.151 4.283 0.815 1.00 72.56 418 HIS A N 1
ATOM 3344 C CA . HIS A 1 418 ? -21.177 5.446 1.708 1.00 72.56 418 HIS A CA 1
ATOM 3345 C C . HIS A 1 418 ? -20.649 6.743 1.067 1.00 72.56 418 HIS A C 1
ATOM 3347 O O . HIS A 1 418 ? -20.709 7.805 1.687 1.00 72.56 418 HIS A O 1
ATOM 3353 N N . LEU A 1 419 ? -20.124 6.691 -0.162 1.00 71.25 419 LEU A N 1
ATOM 3354 C CA . LEU A 1 419 ? -19.587 7.861 -0.867 1.00 71.25 419 LEU A CA 1
ATOM 3355 C C . LEU A 1 419 ? -20.696 8.628 -1.609 1.00 71.25 419 LEU A C 1
ATOM 3357 O O . LEU A 1 419 ? -21.344 8.091 -2.506 1.00 71.25 419 LEU A O 1
ATOM 3361 N N . GLN A 1 420 ? -20.872 9.916 -1.297 1.00 77.00 420 GLN A N 1
ATOM 3362 C CA . GLN A 1 420 ? -21.887 10.758 -1.940 1.00 77.00 420 GLN A CA 1
ATOM 3363 C C . GLN A 1 420 ? -21.488 11.179 -3.366 1.00 77.00 420 GLN A C 1
ATOM 3365 O O . GLN A 1 420 ? -20.412 11.731 -3.593 1.00 77.00 420 GLN A O 1
ATOM 3370 N N . GLU A 1 421 ? -22.406 11.039 -4.327 1.00 73.75 421 GLU A N 1
ATOM 3371 C CA . GLU A 1 421 ? -22.176 11.350 -5.752 1.00 73.75 421 GLU A CA 1
ATOM 3372 C C . GLU A 1 421 ? -21.729 12.796 -6.031 1.00 73.75 421 GLU A C 1
ATOM 3374 O O . GLU A 1 421 ? -20.950 13.060 -6.950 1.00 73.75 421 GLU A O 1
ATOM 3379 N N . LYS A 1 422 ? -22.188 13.759 -5.223 1.00 75.94 422 LYS A N 1
ATOM 3380 C CA . LYS A 1 422 ? -21.787 15.168 -5.355 1.00 75.94 422 LYS A CA 1
ATOM 3381 C C . LYS A 1 422 ? -20.301 15.366 -5.040 1.00 75.94 422 LYS A C 1
ATOM 3383 O O . LYS A 1 422 ? -19.624 16.111 -5.746 1.00 75.94 422 LYS A O 1
ATOM 3388 N N . GLU A 1 423 ? -19.799 14.697 -4.004 1.00 73.50 423 GLU A N 1
ATOM 3389 C CA . GLU A 1 423 ? -18.389 14.767 -3.615 1.00 73.50 423 GLU A CA 1
ATOM 3390 C C . GLU A 1 423 ? -17.502 14.032 -4.617 1.00 73.50 423 GLU A C 1
ATOM 3392 O O . GLU A 1 423 ? -16.450 14.560 -4.979 1.00 73.50 423 GLU A O 1
ATOM 3397 N N . LYS A 1 424 ? -17.956 12.881 -5.145 1.00 73.56 424 LYS A N 1
ATOM 3398 C CA . LYS A 1 424 ? -17.239 12.150 -6.203 1.00 73.56 424 LYS A CA 1
ATOM 3399 C C . LYS A 1 424 ? -16.935 13.066 -7.393 1.00 73.56 424 LYS A C 1
ATOM 3401 O O . LYS A 1 424 ? -15.781 13.209 -7.791 1.00 73.56 424 LYS A O 1
ATOM 3406 N N . LYS A 1 425 ? -17.955 13.764 -7.909 1.00 74.81 425 LYS A N 1
ATOM 3407 C CA . LYS A 1 425 ? -17.807 14.686 -9.050 1.00 74.81 425 LYS A CA 1
ATOM 3408 C C . LYS A 1 425 ? -16.873 15.861 -8.757 1.00 74.81 425 LYS A C 1
ATOM 3410 O O . LYS A 1 425 ? -16.078 16.224 -9.619 1.00 74.81 425 LYS A O 1
ATOM 3415 N N . ALA A 1 426 ? -16.953 16.440 -7.558 1.00 75.81 426 ALA A N 1
ATOM 3416 C CA . ALA A 1 426 ? -16.101 17.563 -7.167 1.00 75.81 426 ALA A CA 1
ATOM 3417 C C . ALA A 1 426 ? -14.618 17.164 -7.076 1.00 75.81 426 ALA A C 1
ATOM 3419 O O . ALA A 1 426 ? -13.757 17.903 -7.543 1.00 75.81 426 ALA A O 1
ATOM 3420 N N . ILE A 1 427 ? -14.319 15.985 -6.520 1.00 75.25 427 ILE A N 1
ATOM 3421 C CA . ILE A 1 427 ? -12.939 15.495 -6.394 1.00 75.25 427 ILE A CA 1
ATOM 3422 C C . ILE A 1 427 ? -12.384 15.123 -7.776 1.00 75.25 427 ILE A C 1
ATOM 3424 O O . ILE A 1 427 ? -11.271 15.520 -8.110 1.00 75.25 427 ILE A O 1
ATOM 3428 N N . LEU A 1 428 ? -13.162 14.414 -8.603 1.00 73.06 428 LEU A N 1
ATOM 3429 C CA . LEU A 1 428 ? -12.739 14.006 -9.948 1.00 73.06 428 LEU A CA 1
ATOM 3430 C C . LEU A 1 428 ? -12.404 15.199 -10.848 1.00 73.06 428 LEU A C 1
ATOM 3432 O O . LEU A 1 428 ? -11.455 15.122 -11.628 1.00 73.06 428 LEU A O 1
ATOM 3436 N N . ALA A 1 429 ? -13.133 16.311 -10.715 1.00 73.00 429 ALA A N 1
ATOM 3437 C CA . ALA A 1 429 ? -12.849 17.540 -11.454 1.00 73.00 429 ALA A CA 1
ATOM 3438 C C . ALA A 1 429 ? -11.460 18.125 -11.130 1.00 73.00 429 ALA A C 1
ATOM 3440 O O . ALA A 1 429 ? -10.825 18.699 -12.013 1.00 73.00 429 ALA A O 1
ATOM 3441 N N . SER A 1 430 ? -10.975 17.933 -9.900 1.00 73.12 430 SER A N 1
ATOM 3442 C CA . SER A 1 430 ? -9.688 18.455 -9.424 1.00 73.12 430 SER A CA 1
ATOM 3443 C C . SER A 1 430 ? -8.503 17.513 -9.667 1.00 73.12 430 SER A C 1
ATOM 3445 O O . SER A 1 430 ? -7.358 17.955 -9.611 1.00 73.12 430 SER A O 1
ATOM 3447 N N . LEU A 1 431 ? -8.746 16.223 -9.920 1.00 69.50 431 LEU A N 1
ATOM 3448 C CA . LEU A 1 431 ? -7.688 15.233 -10.153 1.00 69.50 431 LEU A CA 1
ATOM 3449 C C . LEU A 1 431 ? -7.171 15.284 -11.597 1.00 69.50 431 LEU A C 1
ATOM 3451 O O . LEU A 1 431 ? -7.955 15.449 -12.540 1.00 69.50 431 LEU A O 1
ATOM 3455 N N . LYS A 1 432 ? -5.862 15.068 -11.788 1.00 62.53 432 LYS A N 1
ATOM 3456 C CA . LYS A 1 432 ? -5.271 14.885 -13.125 1.00 62.53 432 LYS A CA 1
ATOM 3457 C C . LYS A 1 432 ? -5.759 13.568 -13.748 1.00 62.53 432 LYS A C 1
ATOM 3459 O O . LYS A 1 432 ? -6.005 12.620 -13.005 1.00 62.53 432 LYS A O 1
ATOM 3464 N N . PRO A 1 433 ? -5.862 13.453 -15.088 1.00 60.28 433 PRO A N 1
ATOM 3465 C CA . PRO A 1 433 ? -6.400 12.258 -15.747 1.00 60.28 433 PRO A CA 1
ATOM 3466 C C . PRO A 1 433 ? -5.778 10.931 -15.286 1.00 60.28 433 PRO A C 1
ATOM 3468 O O . PRO A 1 433 ? -6.509 9.976 -15.054 1.00 60.28 433 PRO A O 1
ATOM 3471 N N . HIS A 1 434 ? -4.460 10.892 -15.073 1.00 54.94 434 HIS A N 1
ATOM 3472 C CA . HIS A 1 434 ? -3.753 9.696 -14.600 1.00 54.94 434 HIS A CA 1
ATOM 3473 C C . HIS A 1 434 ? -3.980 9.393 -13.107 1.00 54.94 434 HIS A C 1
ATOM 3475 O O . HIS A 1 434 ? -4.001 8.234 -12.711 1.00 54.94 434 HIS A O 1
ATOM 3481 N N . GLU A 1 435 ? -4.201 10.412 -12.268 1.00 61.84 435 GLU A N 1
ATOM 3482 C CA . GLU A 1 435 ? -4.508 10.219 -10.842 1.00 61.84 435 GLU A CA 1
ATOM 3483 C C . GLU A 1 435 ? -5.947 9.755 -10.627 1.00 61.84 435 GLU A C 1
ATOM 3485 O O . GLU A 1 435 ? -6.239 9.132 -9.607 1.00 61.84 435 GLU A O 1
ATOM 3490 N N . ARG A 1 436 ? -6.849 10.066 -11.570 1.00 69.81 436 ARG A N 1
ATOM 3491 C CA . ARG A 1 436 ? -8.257 9.665 -11.495 1.00 69.81 436 ARG A CA 1
ATOM 3492 C C . ARG A 1 436 ? -8.380 8.152 -11.443 1.00 69.81 436 ARG A C 1
ATOM 3494 O O . ARG A 1 436 ? -8.976 7.660 -10.501 1.00 69.81 436 ARG A O 1
ATOM 3501 N N . GLU A 1 437 ? -7.771 7.411 -12.366 1.00 71.31 437 GLU A N 1
ATOM 3502 C CA . GLU A 1 437 ? -7.950 5.951 -12.397 1.00 71.31 437 GLU A CA 1
ATOM 3503 C C . GLU A 1 437 ? -7.387 5.245 -11.162 1.00 71.31 437 GLU A C 1
ATOM 3505 O O . GLU A 1 437 ? -8.093 4.444 -10.550 1.00 71.31 437 GLU A O 1
ATOM 3510 N N . ALA A 1 438 ? -6.179 5.602 -10.721 1.00 72.94 438 ALA A N 1
ATOM 3511 C CA . ALA A 1 438 ? -5.602 5.015 -9.514 1.00 72.94 438 ALA A CA 1
ATOM 3512 C C . ALA A 1 438 ? -6.420 5.360 -8.256 1.00 72.94 438 ALA A C 1
ATOM 3514 O O . ALA A 1 438 ? -6.722 4.481 -7.449 1.00 72.94 438 ALA A O 1
ATOM 3515 N N . ARG A 1 439 ? -6.827 6.628 -8.088 1.00 76.88 439 ARG A N 1
ATOM 3516 C CA . ARG A 1 439 ? -7.528 7.092 -6.875 1.00 76.88 439 ARG A CA 1
ATOM 3517 C C . ARG A 1 439 ? -9.019 6.756 -6.857 1.00 76.88 439 ARG A C 1
ATOM 3519 O O . ARG A 1 439 ? -9.570 6.645 -5.764 1.00 76.88 439 ARG A O 1
ATOM 3526 N N . GLU A 1 440 ? -9.663 6.616 -8.011 1.00 78.56 440 GLU A N 1
ATOM 3527 C CA . GLU A 1 440 ? -11.089 6.285 -8.150 1.00 78.56 440 GLU A CA 1
ATOM 3528 C C . GLU A 1 440 ? -11.314 4.777 -8.242 1.00 78.56 440 GLU A C 1
ATOM 3530 O O . GLU A 1 440 ? -12.167 4.242 -7.536 1.00 78.56 440 GLU A O 1
ATOM 3535 N N . LYS A 1 441 ? -10.563 4.094 -9.115 1.00 75.62 441 LYS A N 1
ATOM 3536 C CA . LYS A 1 441 ? -10.804 2.692 -9.480 1.00 75.62 441 LYS A CA 1
ATOM 3537 C C . LYS A 1 441 ? -9.854 1.709 -8.800 1.00 75.62 441 LYS A C 1
ATOM 3539 O O . LYS A 1 441 ? -10.118 0.514 -8.833 1.00 75.62 441 LYS A O 1
ATOM 3544 N N . GLY A 1 442 ? -8.754 2.187 -8.212 1.00 73.25 442 GLY A N 1
ATOM 3545 C CA . GLY A 1 442 ? -7.688 1.301 -7.731 1.00 73.25 442 GLY A CA 1
ATOM 3546 C C . GLY A 1 442 ? -6.962 0.584 -8.869 1.00 73.25 442 GLY A C 1
ATOM 3547 O O . GLY A 1 442 ? -6.322 -0.443 -8.651 1.00 73.25 442 GLY A O 1
ATOM 3548 N N . THR A 1 443 ? -7.083 1.095 -10.095 1.00 75.38 443 THR A N 1
ATOM 3549 C CA . THR A 1 443 ? -6.404 0.546 -11.266 1.00 75.38 443 THR A CA 1
ATOM 3550 C C . THR A 1 443 ? -5.031 1.202 -11.377 1.00 75.38 443 THR A C 1
ATOM 3552 O O . THR A 1 443 ? -4.967 2.434 -11.414 1.00 75.38 443 THR A O 1
ATOM 3555 N N . PRO A 1 444 ? -3.933 0.429 -11.420 1.00 67.00 444 PRO A N 1
ATOM 3556 C CA . PRO A 1 444 ? -2.614 0.980 -11.692 1.00 67.00 444 PRO A CA 1
ATOM 3557 C C . PRO A 1 444 ? -2.643 1.735 -13.020 1.00 67.00 444 PRO A C 1
ATOM 3559 O O . PRO A 1 444 ? -2.917 1.148 -14.066 1.00 67.00 444 PRO A O 1
ATOM 3562 N N . ALA A 1 445 ? -2.397 3.044 -12.988 1.00 56.50 445 ALA A N 1
ATOM 3563 C CA . ALA A 1 445 ? -2.340 3.827 -14.212 1.00 56.50 445 ALA A CA 1
ATOM 3564 C C . ALA A 1 445 ? -1.051 3.469 -14.970 1.00 56.50 445 ALA A C 1
ATOM 3566 O O . ALA A 1 445 ? 0.050 3.769 -14.503 1.00 56.50 445 ALA A O 1
ATOM 3567 N N . LEU A 1 446 ? -1.177 2.853 -16.148 1.00 51.59 446 LEU A N 1
ATOM 3568 C CA . LEU A 1 446 ? -0.064 2.725 -17.090 1.00 51.59 446 LEU A CA 1
ATOM 3569 C C . LEU A 1 446 ? 0.395 4.136 -17.496 1.00 51.59 446 LEU A C 1
ATOM 3571 O O . LEU A 1 446 ? -0.375 4.889 -18.091 1.00 51.59 446 LEU A O 1
ATOM 3575 N N . GLY A 1 447 ? 1.635 4.517 -17.168 1.00 50.75 447 GLY A N 1
ATOM 3576 C CA . GLY A 1 447 ? 2.234 5.776 -17.635 1.00 50.75 447 GLY A CA 1
ATOM 3577 C C . GLY A 1 447 ? 2.448 6.888 -16.596 1.00 50.75 447 GLY A C 1
ATOM 3578 O O . GLY A 1 447 ? 3.144 7.852 -16.916 1.00 50.75 447 GLY A O 1
ATOM 3579 N N . MET A 1 448 ? 1.913 6.810 -15.368 1.00 46.72 448 MET A N 1
ATOM 3580 C CA . MET A 1 448 ? 2.154 7.859 -14.356 1.00 46.72 448 MET A CA 1
ATOM 3581 C C . MET A 1 448 ? 3.581 7.767 -13.809 1.00 46.72 448 MET A C 1
ATOM 3583 O O . MET A 1 448 ? 3.991 6.733 -13.297 1.00 46.72 448 MET A O 1
ATOM 3587 N N . GLY A 1 449 ? 4.344 8.855 -13.929 1.00 59.97 449 GLY A N 1
ATOM 3588 C CA . GLY A 1 449 ? 5.748 8.881 -13.523 1.00 59.97 449 GLY A CA 1
ATOM 3589 C C . GLY A 1 449 ? 6.673 8.119 -14.470 1.00 59.97 449 GLY A C 1
ATOM 3590 O O . GLY A 1 449 ? 7.874 8.188 -14.280 1.00 59.97 449 GLY A O 1
ATOM 3591 N N . MET A 1 450 ? 6.173 7.449 -15.510 1.00 71.75 450 MET A N 1
ATOM 3592 C CA . MET A 1 450 ? 7.016 6.723 -16.460 1.00 71.75 450 MET A CA 1
ATOM 3593 C C . MET A 1 450 ? 7.989 7.663 -17.169 1.00 71.75 450 MET A C 1
ATOM 3595 O O . MET A 1 450 ? 7.619 8.751 -17.613 1.00 71.75 450 MET A O 1
ATOM 3599 N N . VAL A 1 451 ? 9.239 7.228 -17.303 1.00 83.31 451 VAL A N 1
ATOM 3600 C CA . VAL A 1 451 ? 10.244 7.940 -18.096 1.00 83.31 451 VAL A CA 1
ATOM 3601 C C . VAL A 1 451 ? 9.833 7.948 -19.570 1.00 83.31 451 VAL A C 1
ATOM 3603 O O . VAL A 1 451 ? 9.957 8.979 -20.232 1.00 83.31 451 VAL A O 1
ATOM 3606 N N . TYR A 1 452 ? 9.267 6.834 -20.048 1.00 84.62 452 TYR A N 1
ATOM 3607 C CA . TYR A 1 452 ? 8.733 6.676 -21.400 1.00 84.62 452 TYR A CA 1
ATOM 3608 C C . TYR A 1 452 ? 7.207 6.477 -21.376 1.00 84.62 452 TYR A C 1
ATOM 3610 O O . TYR A 1 452 ? 6.729 5.345 -21.330 1.00 84.62 452 TYR A O 1
ATOM 3618 N N . PRO A 1 453 ? 6.405 7.557 -21.409 1.00 77.94 453 PRO A N 1
ATOM 3619 C CA . PRO A 1 453 ? 4.945 7.473 -21.389 1.00 77.94 453 PRO A CA 1
ATOM 3620 C C . PRO A 1 453 ? 4.376 7.159 -22.788 1.00 77.94 453 PRO A C 1
ATOM 3622 O O . PRO A 1 453 ? 3.653 7.966 -23.373 1.00 77.94 453 PRO A O 1
ATOM 3625 N N . ILE A 1 454 ? 4.724 6.000 -23.356 1.00 74.88 454 ILE A N 1
ATOM 3626 C CA . ILE A 1 454 ? 4.259 5.549 -24.677 1.00 74.88 454 ILE A CA 1
ATOM 3627 C C . ILE A 1 454 ? 3.548 4.196 -24.571 1.00 74.88 454 ILE A C 1
ATOM 3629 O O . ILE A 1 454 ? 3.937 3.334 -23.790 1.00 74.88 454 ILE A O 1
ATOM 3633 N N . SER A 1 455 ? 2.488 3.999 -25.359 1.00 73.06 455 SER A N 1
ATOM 3634 C CA . SER A 1 455 ? 1.827 2.693 -25.450 1.00 73.06 455 SER A CA 1
ATOM 3635 C C . SER A 1 455 ? 2.741 1.684 -26.144 1.00 73.06 455 SER A C 1
ATOM 3637 O O . SER A 1 455 ? 3.232 1.963 -27.239 1.00 73.06 455 SER A O 1
ATOM 3639 N N . GLU A 1 456 ? 2.887 0.492 -25.560 1.00 80.25 456 GLU A N 1
ATOM 3640 C CA . GLU A 1 456 ? 3.642 -0.619 -26.155 1.00 80.25 456 GLU A CA 1
ATOM 3641 C C . GLU A 1 456 ? 3.174 -0.956 -27.569 1.00 80.25 456 GLU A C 1
ATOM 3643 O O . GLU A 1 456 ? 4.006 -1.182 -28.435 1.00 80.25 456 GLU A O 1
ATOM 3648 N N . SER A 1 457 ? 1.874 -0.867 -27.863 1.00 73.56 457 SER A N 1
ATOM 3649 C CA . SER A 1 457 ? 1.340 -1.099 -29.218 1.00 73.56 457 SER A CA 1
ATOM 3650 C C . SER A 1 457 ? 1.975 -0.222 -30.311 1.00 73.56 457 SER A C 1
ATOM 3652 O O . SER A 1 457 ? 1.940 -0.574 -31.486 1.00 73.56 457 SER A O 1
ATOM 3654 N N . ARG A 1 458 ? 2.567 0.926 -29.948 1.00 77.25 458 ARG A N 1
ATOM 3655 C CA . ARG A 1 458 ? 3.251 1.821 -30.894 1.00 77.25 458 ARG A CA 1
ATOM 3656 C C . ARG A 1 458 ? 4.698 1.432 -31.158 1.00 77.25 458 ARG A C 1
ATOM 3658 O O . ARG A 1 458 ? 5.239 1.811 -32.198 1.00 77.25 458 ARG A O 1
ATOM 3665 N N . ILE A 1 459 ? 5.324 0.714 -30.236 1.00 93.25 459 ILE A N 1
ATOM 3666 C CA . ILE A 1 459 ? 6.763 0.435 -30.246 1.00 93.25 459 ILE A CA 1
ATOM 3667 C C . ILE A 1 459 ? 7.069 -1.061 -30.328 1.00 93.25 459 ILE A C 1
ATOM 3669 O O . ILE A 1 459 ? 8.157 -1.417 -30.748 1.00 93.25 459 ILE A O 1
ATOM 3673 N N . VAL A 1 460 ? 6.130 -1.940 -29.989 1.00 93.56 460 VAL A N 1
ATOM 3674 C CA . VAL A 1 460 ? 6.290 -3.392 -30.069 1.00 93.56 460 VAL A CA 1
ATOM 3675 C C . VAL A 1 460 ? 5.879 -3.884 -31.453 1.00 93.56 460 VAL A C 1
ATOM 3677 O O . VAL A 1 460 ? 4.892 -3.418 -32.022 1.00 93.56 460 VAL A O 1
ATOM 3680 N N . CYS A 1 461 ? 6.645 -4.823 -31.998 1.00 93.25 461 CYS A N 1
ATOM 3681 C CA . CYS A 1 461 ? 6.342 -5.511 -33.251 1.00 93.25 461 CYS A CA 1
ATOM 3682 C C . CYS A 1 461 ? 6.708 -6.995 -33.161 1.00 93.25 461 CYS A C 1
ATOM 3684 O O . CYS A 1 461 ? 7.534 -7.384 -32.332 1.00 93.25 461 CYS A O 1
ATOM 3686 N N . ASP A 1 462 ? 6.100 -7.820 -34.010 1.00 95.38 462 ASP A N 1
ATOM 3687 C CA . ASP A 1 462 ? 6.439 -9.239 -34.076 1.00 95.38 462 ASP A CA 1
ATOM 3688 C C . ASP A 1 462 ? 7.850 -9.448 -34.649 1.00 95.38 462 ASP A C 1
ATOM 3690 O O . ASP A 1 462 ? 8.261 -8.708 -35.551 1.00 95.38 462 ASP A O 1
ATOM 3694 N N . PRO A 1 463 ? 8.608 -10.446 -34.156 1.00 95.94 463 PRO A N 1
ATOM 3695 C CA . PRO A 1 463 ? 9.932 -10.743 -34.673 1.00 95.94 463 PRO A CA 1
ATOM 3696 C C . PRO A 1 463 ? 9.883 -11.118 -36.152 1.00 95.94 463 PRO A C 1
ATOM 3698 O O . PRO A 1 463 ? 9.071 -11.938 -36.581 1.00 95.94 463 PRO A O 1
ATOM 3701 N N . PHE A 1 464 ? 10.822 -10.579 -36.921 1.00 96.38 464 PHE A N 1
ATOM 3702 C CA . PHE A 1 464 ? 11.014 -10.931 -38.323 1.00 96.38 464 PHE A CA 1
ATOM 3703 C C . PHE A 1 464 ? 12.497 -11.104 -38.647 1.00 96.38 464 PHE A C 1
ATOM 3705 O O . PHE A 1 464 ? 13.384 -10.693 -37.894 1.00 96.38 464 PHE A O 1
ATOM 3712 N N . LYS A 1 465 ? 12.784 -11.722 -39.797 1.00 95.75 465 LYS A N 1
ATOM 3713 C CA . LYS A 1 465 ? 14.158 -11.864 -40.280 1.00 95.75 465 LYS A CA 1
ATOM 3714 C C . LYS A 1 465 ? 14.688 -10.498 -40.720 1.00 95.75 465 LYS A C 1
ATOM 3716 O O . LYS A 1 465 ? 14.283 -9.981 -41.757 1.00 95.75 465 LYS A O 1
ATOM 3721 N N . LEU A 1 466 ? 15.611 -9.946 -39.938 1.00 93.12 466 LEU A N 1
ATOM 3722 C CA . LEU A 1 466 ? 16.276 -8.681 -40.246 1.00 93.12 466 LEU A CA 1
ATOM 3723 C C . LEU A 1 466 ? 17.074 -8.783 -41.561 1.00 93.12 466 LEU A C 1
ATOM 3725 O O . LEU A 1 466 ? 17.855 -9.730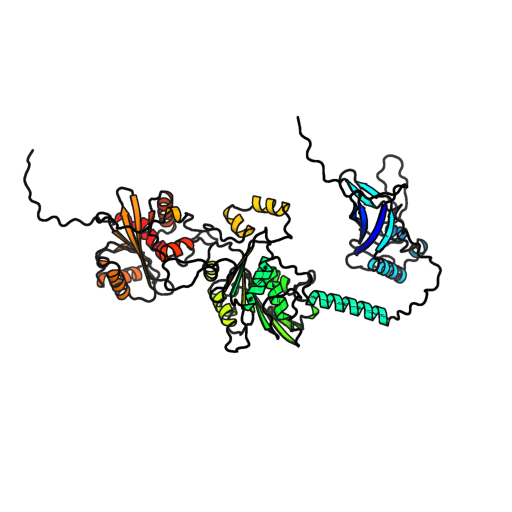 -41.702 1.00 93.12 466 LEU A O 1
ATOM 3729 N N . PRO A 1 467 ? 16.927 -7.828 -42.498 1.00 92.75 467 PRO A N 1
ATOM 3730 C CA . PRO A 1 467 ? 17.729 -7.773 -43.716 1.00 92.75 467 PRO A CA 1
ATOM 3731 C C . PRO A 1 467 ? 19.238 -7.696 -43.450 1.00 92.75 467 PRO A C 1
ATOM 3733 O O . PRO A 1 467 ? 19.690 -6.981 -42.557 1.00 92.75 467 PRO A O 1
ATOM 3736 N N . ASP A 1 468 ? 20.034 -8.386 -44.271 1.00 87.44 468 ASP A N 1
ATOM 3737 C CA . ASP A 1 468 ? 21.493 -8.481 -44.083 1.00 87.44 468 ASP A CA 1
ATOM 3738 C C . ASP A 1 468 ? 22.226 -7.146 -44.296 1.00 87.44 468 ASP A C 1
ATOM 3740 O O . ASP A 1 468 ? 23.295 -6.923 -43.729 1.00 87.44 468 ASP A O 1
ATOM 3744 N N . HIS A 1 469 ? 21.640 -6.237 -45.082 1.00 87.94 469 HIS A N 1
ATOM 3745 C CA . HIS A 1 469 ? 22.195 -4.907 -45.343 1.00 87.94 469 HIS A CA 1
ATOM 3746 C C . HIS A 1 469 ? 21.934 -3.906 -44.205 1.00 87.94 469 HIS A C 1
ATOM 3748 O O . HIS A 1 469 ? 22.565 -2.847 -44.172 1.00 87.94 469 HIS A O 1
ATOM 3754 N N . TRP A 1 470 ? 21.033 -4.213 -43.264 1.00 93.06 470 TRP A N 1
ATOM 3755 C CA . TRP A 1 470 ? 20.833 -3.372 -42.087 1.00 93.06 470 TRP A CA 1
ATOM 3756 C C . TRP A 1 470 ? 22.021 -3.518 -41.156 1.00 93.06 470 TRP A C 1
ATOM 3758 O O . TRP A 1 470 ? 22.371 -4.613 -40.707 1.00 93.06 470 TRP A O 1
ATOM 3768 N N . GLY A 1 471 ? 22.650 -2.393 -40.841 1.00 91.31 471 GLY A N 1
ATOM 3769 C CA . GLY A 1 471 ? 23.784 -2.422 -39.942 1.00 91.31 471 GLY A CA 1
ATOM 3770 C C . GLY A 1 471 ? 23.332 -2.737 -38.514 1.00 91.31 471 GLY A C 1
ATOM 3771 O O . GLY A 1 471 ? 22.343 -2.191 -38.018 1.00 91.31 471 GLY A O 1
ATOM 3772 N N . LYS A 1 472 ? 24.075 -3.624 -37.853 1.00 94.31 472 LYS A N 1
ATOM 3773 C CA . LYS A 1 472 ? 23.786 -4.101 -36.497 1.00 94.31 472 LYS A CA 1
ATOM 3774 C C . LYS A 1 472 ? 24.741 -3.454 -35.492 1.00 94.31 472 LYS A C 1
ATOM 3776 O O . LYS A 1 472 ? 25.925 -3.275 -35.776 1.00 94.31 472 LYS A O 1
ATOM 3781 N N . ILE A 1 473 ? 24.225 -3.124 -34.314 1.00 95.38 473 ILE A N 1
ATOM 3782 C CA . ILE A 1 473 ? 24.956 -2.530 -33.187 1.00 95.38 473 ILE A CA 1
ATOM 3783 C C . ILE A 1 473 ? 24.431 -3.123 -31.872 1.00 95.38 473 ILE A C 1
ATOM 3785 O O . ILE A 1 473 ? 23.298 -3.595 -31.819 1.00 95.38 473 ILE A O 1
ATOM 3789 N N . TYR A 1 474 ? 25.233 -3.124 -30.811 1.00 96.25 474 TYR A N 1
ATOM 3790 C CA . TYR A 1 474 ? 24.747 -3.421 -29.462 1.00 96.25 474 TYR A CA 1
ATOM 3791 C C . TYR A 1 474 ? 25.108 -2.314 -28.470 1.00 96.25 474 TYR A C 1
ATOM 3793 O O . TYR A 1 474 ? 26.088 -1.587 -28.646 1.00 96.25 474 TYR A O 1
ATOM 3801 N N . GLY A 1 475 ? 24.308 -2.185 -27.419 1.00 95.50 475 GLY A N 1
ATOM 3802 C CA . GLY A 1 475 ? 24.612 -1.377 -26.241 1.00 95.50 475 GLY A CA 1
ATOM 3803 C C . GLY A 1 475 ? 24.888 -2.293 -25.062 1.00 95.50 475 GLY A C 1
ATOM 3804 O O . GLY A 1 475 ? 24.222 -3.317 -24.933 1.00 95.50 475 GLY A O 1
ATOM 3805 N N . ILE A 1 476 ? 25.863 -1.946 -24.224 1.00 93.56 476 ILE A N 1
ATOM 3806 C CA . ILE A 1 476 ? 26.178 -2.688 -23.000 1.00 93.56 476 ILE A CA 1
ATOM 3807 C C . ILE A 1 476 ? 26.230 -1.756 -21.787 1.00 93.56 476 ILE A C 1
ATOM 3809 O O . ILE A 1 476 ? 26.914 -0.730 -21.811 1.00 93.56 476 ILE A O 1
ATOM 3813 N N . ASP A 1 477 ? 25.514 -2.141 -20.732 1.00 91.94 477 ASP A N 1
ATOM 3814 C CA . ASP A 1 477 ? 25.618 -1.576 -19.388 1.00 91.94 477 ASP A CA 1
ATOM 3815 C C . ASP A 1 477 ? 26.263 -2.614 -18.462 1.00 91.94 477 ASP A C 1
ATOM 3817 O O . ASP A 1 477 ? 25.824 -3.766 -18.404 1.00 91.94 477 ASP A O 1
ATOM 3821 N N . PHE A 1 478 ? 27.345 -2.237 -17.781 1.00 89.38 478 PHE A N 1
ATOM 3822 C CA . PHE A 1 478 ? 28.123 -3.167 -16.961 1.00 89.38 478 PHE A CA 1
ATOM 3823 C C . PHE A 1 478 ? 27.603 -3.219 -15.522 1.00 89.38 478 PHE A C 1
ATOM 3825 O O . PHE A 1 478 ? 27.483 -2.191 -14.853 1.00 89.38 478 PHE A O 1
ATOM 3832 N N . GLY A 1 479 ? 27.402 -4.435 -15.013 1.00 85.88 479 GLY A N 1
ATOM 3833 C CA . GLY A 1 479 ? 26.972 -4.706 -13.642 1.00 85.88 479 GLY A CA 1
ATOM 3834 C C . GLY A 1 479 ? 27.615 -5.964 -13.050 1.00 85.88 479 GLY A C 1
ATOM 3835 O O . GLY A 1 479 ? 28.294 -6.719 -13.746 1.00 85.88 479 GLY A O 1
ATOM 3836 N N . TRP A 1 480 ? 27.406 -6.179 -11.749 1.00 79.50 480 TRP A N 1
ATOM 3837 C CA . TRP A 1 480 ? 27.877 -7.352 -11.007 1.00 79.50 480 TRP A CA 1
ATOM 3838 C C . TRP A 1 480 ? 26.762 -7.984 -10.149 1.00 79.50 480 TRP A C 1
ATOM 3840 O O . TRP A 1 480 ? 26.143 -8.957 -10.570 1.00 79.50 480 TRP A O 1
ATOM 3850 N N . ASN A 1 481 ? 26.496 -7.436 -8.958 1.00 76.88 481 ASN A N 1
ATOM 3851 C CA . ASN A 1 481 ? 25.396 -7.796 -8.049 1.00 76.88 481 ASN A CA 1
ATOM 3852 C C . ASN A 1 481 ? 25.130 -6.580 -7.130 1.00 76.88 481 ASN A C 1
ATOM 3854 O O . ASN A 1 481 ? 26.102 -6.034 -6.594 1.00 76.88 481 ASN A O 1
ATOM 3858 N N . PRO A 1 482 ? 23.880 -6.093 -6.967 1.00 72.31 482 PRO A N 1
ATOM 3859 C CA . PRO A 1 482 ? 22.612 -6.624 -7.506 1.00 72.31 482 PRO A CA 1
ATOM 3860 C C . PRO A 1 482 ? 22.296 -6.225 -8.949 1.00 72.31 482 PRO A C 1
ATOM 3862 O O . PRO A 1 482 ? 21.364 -6.761 -9.537 1.00 72.31 482 PRO A O 1
ATOM 3865 N N . SER A 1 483 ? 23.070 -5.317 -9.544 1.00 82.44 483 SER A N 1
ATOM 3866 C CA . SER A 1 483 ? 22.888 -4.910 -10.941 1.00 82.44 483 SER A CA 1
ATOM 3867 C C . SER A 1 483 ? 23.461 -5.951 -11.914 1.00 82.44 483 SER A C 1
ATOM 3869 O O . SER A 1 483 ? 24.648 -6.249 -11.788 1.00 82.44 483 SER A O 1
ATOM 3871 N N . PRO A 1 484 ? 22.700 -6.479 -12.890 1.00 88.75 484 PRO A N 1
ATOM 3872 C CA . PRO A 1 484 ? 23.238 -7.325 -13.957 1.00 88.75 484 PRO A CA 1
ATOM 3873 C C . PRO A 1 484 ? 24.093 -6.533 -14.951 1.00 88.75 484 PRO A C 1
ATOM 3875 O O . PRO A 1 484 ? 23.894 -5.336 -15.140 1.00 88.75 484 PRO A O 1
ATOM 3878 N N . THR A 1 485 ? 24.989 -7.224 -15.658 1.00 91.50 485 THR A N 1
ATOM 3879 C CA . THR A 1 485 ? 25.450 -6.736 -16.965 1.00 91.50 485 THR A CA 1
ATOM 3880 C C . THR A 1 485 ? 24.341 -6.984 -17.982 1.00 91.50 485 THR A C 1
ATOM 3882 O O . THR A 1 485 ? 23.865 -8.118 -18.106 1.00 91.50 485 THR A O 1
ATOM 3885 N N . ALA A 1 486 ? 23.943 -5.937 -18.702 1.00 94.44 486 ALA A N 1
ATOM 3886 C CA . ALA A 1 486 ? 22.862 -5.956 -19.678 1.00 94.44 486 ALA A CA 1
ATOM 3887 C C . ALA A 1 486 ? 23.379 -5.596 -21.074 1.00 94.44 486 ALA A C 1
ATOM 3889 O O . ALA A 1 486 ? 24.102 -4.616 -21.241 1.00 94.44 486 ALA A O 1
ATOM 3890 N N . VAL A 1 487 ? 23.001 -6.384 -22.080 1.00 96.19 487 VAL A N 1
ATOM 3891 C CA . VAL A 1 487 ? 23.326 -6.144 -23.489 1.00 96.19 487 VAL A CA 1
ATOM 3892 C C . VAL A 1 487 ? 22.042 -6.120 -24.294 1.00 96.19 487 VAL A C 1
ATOM 3894 O O . VAL A 1 487 ? 21.226 -7.036 -24.191 1.00 96.19 487 VAL A O 1
ATOM 3897 N N . LEU A 1 488 ? 21.884 -5.084 -25.112 1.00 97.69 488 LEU A N 1
ATOM 3898 C CA . LEU A 1 488 ? 20.729 -4.919 -25.979 1.00 97.69 488 LEU A CA 1
ATOM 3899 C C . LEU A 1 488 ? 21.180 -4.765 -27.431 1.00 97.69 488 LEU A C 1
ATOM 3901 O O . LEU A 1 488 ? 21.978 -3.879 -27.752 1.00 97.69 488 LEU A O 1
ATOM 3905 N N . PHE A 1 489 ? 20.675 -5.635 -28.304 1.00 97.31 489 PHE A N 1
ATOM 3906 C CA . PHE A 1 489 ? 21.044 -5.683 -29.715 1.00 97.31 489 PHE A CA 1
ATOM 3907 C C . PHE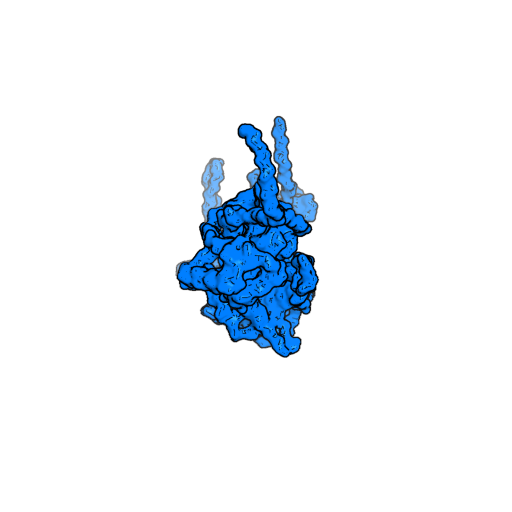 A 1 489 ? 20.042 -4.919 -30.575 1.00 97.31 489 PHE A C 1
ATOM 3909 O O . PHE A 1 489 ? 18.829 -5.070 -30.422 1.00 97.31 489 PHE A O 1
ATOM 3916 N N . ALA A 1 490 ? 20.558 -4.138 -31.521 1.00 97.25 490 ALA A N 1
ATOM 3917 C CA . ALA A 1 490 ? 19.767 -3.347 -32.447 1.00 97.25 490 ALA A CA 1
ATOM 3918 C C . ALA A 1 490 ? 20.235 -3.498 -33.898 1.00 97.25 490 ALA A C 1
ATOM 3920 O O . ALA A 1 490 ? 21.423 -3.667 -34.183 1.00 97.25 490 ALA A O 1
ATOM 3921 N N . ALA A 1 491 ? 19.290 -3.405 -34.823 1.00 96.31 491 ALA A N 1
ATOM 3922 C CA . ALA A 1 491 ? 19.523 -3.243 -36.248 1.00 96.31 491 ALA A CA 1
ATOM 3923 C C . ALA A 1 491 ? 18.926 -1.910 -36.693 1.00 96.31 491 ALA A C 1
ATOM 3925 O O . ALA A 1 491 ? 17.851 -1.527 -36.234 1.00 96.31 491 ALA A O 1
ATOM 3926 N N . TYR A 1 492 ? 19.634 -1.194 -37.558 1.00 96.31 492 TYR A N 1
ATOM 3927 C CA . TYR A 1 492 ? 19.213 0.125 -38.007 1.00 96.31 492 TYR A CA 1
ATOM 3928 C C . TYR A 1 492 ? 18.854 0.103 -39.490 1.00 96.31 492 TYR A C 1
ATOM 3930 O O . TYR A 1 492 ? 19.725 -0.071 -40.348 1.00 96.31 492 TYR A O 1
ATOM 3938 N N . ASP A 1 493 ? 17.566 0.294 -39.759 1.00 95.25 493 ASP A N 1
ATOM 3939 C CA . ASP A 1 493 ? 17.020 0.564 -41.080 1.00 95.25 493 ASP A CA 1
ATOM 3940 C C . ASP A 1 493 ? 17.243 2.043 -41.402 1.00 95.25 493 ASP A C 1
ATOM 3942 O O . ASP A 1 493 ? 16.551 2.926 -40.893 1.00 95.25 493 ASP A O 1
ATOM 3946 N N . ARG A 1 494 ? 18.263 2.314 -42.216 1.00 89.69 494 ARG A N 1
ATOM 3947 C CA . ARG A 1 494 ? 18.651 3.679 -42.587 1.00 89.69 494 ARG A CA 1
ATOM 3948 C C . ARG A 1 494 ? 17.681 4.324 -43.561 1.00 89.69 494 ARG A C 1
ATOM 3950 O O . ARG A 1 494 ? 17.565 5.545 -43.540 1.00 89.69 494 ARG A O 1
ATOM 3957 N N . ASP A 1 495 ? 17.018 3.525 -44.390 1.00 91.19 495 ASP A N 1
ATOM 3958 C CA . ASP A 1 495 ? 16.146 4.035 -45.445 1.00 91.19 495 ASP A CA 1
ATOM 3959 C C . ASP A 1 495 ? 14.870 4.625 -44.837 1.00 91.19 495 ASP A C 1
ATOM 3961 O O . ASP A 1 495 ? 14.389 5.664 -45.284 1.00 91.19 495 ASP A O 1
ATOM 3965 N N . ASN A 1 496 ? 14.373 4.006 -43.761 1.00 92.81 496 ASN A N 1
ATOM 3966 C CA . ASN A 1 496 ? 13.187 4.467 -43.034 1.00 92.81 496 ASN A CA 1
ATOM 3967 C C . ASN A 1 496 ? 13.507 5.189 -41.709 1.00 92.81 496 ASN A C 1
ATOM 3969 O O . ASN A 1 496 ? 12.590 5.628 -41.016 1.00 92.81 496 ASN A O 1
ATOM 3973 N N . ASP A 1 497 ? 14.789 5.306 -41.343 1.00 94.94 497 ASP A N 1
ATOM 3974 C CA . ASP A 1 497 ? 15.268 5.796 -40.040 1.00 94.94 497 ASP A CA 1
ATOM 3975 C C . ASP A 1 497 ? 14.581 5.093 -38.851 1.00 94.94 497 ASP A C 1
ATOM 3977 O O . ASP A 1 497 ? 14.084 5.733 -37.922 1.00 94.94 497 ASP A O 1
ATOM 3981 N N . ILE A 1 498 ? 14.546 3.755 -38.878 1.00 96.69 498 ILE A N 1
ATOM 3982 C CA . ILE A 1 498 ? 13.938 2.933 -37.822 1.00 96.69 498 ILE A CA 1
ATOM 3983 C C . ILE A 1 498 ? 14.994 2.055 -37.156 1.00 96.69 498 ILE A C 1
ATOM 3985 O O . ILE A 1 498 ? 15.705 1.283 -37.800 1.00 96.69 498 ILE A O 1
ATOM 3989 N N . VAL A 1 499 ? 15.071 2.138 -35.831 1.00 97.75 499 VAL A N 1
ATOM 3990 C CA . VAL A 1 499 ? 15.907 1.257 -35.012 1.00 97.75 499 VAL A CA 1
ATOM 3991 C C . VAL A 1 499 ? 15.059 0.104 -34.492 1.00 97.75 499 VAL A C 1
ATOM 3993 O O . VAL A 1 499 ? 14.079 0.332 -33.786 1.00 97.75 499 VAL A O 1
ATOM 3996 N N . TYR A 1 500 ? 15.453 -1.126 -34.809 1.00 98.12 500 TYR A N 1
ATOM 3997 C CA . TYR A 1 500 ? 14.815 -2.351 -34.339 1.00 98.12 500 TYR A CA 1
ATOM 3998 C C . TYR A 1 500 ? 15.677 -3.015 -33.272 1.00 98.12 500 TYR A C 1
ATOM 4000 O O . TYR A 1 500 ? 16.759 -3.518 -33.576 1.00 98.12 500 TYR A O 1
ATOM 4008 N N . PHE A 1 501 ? 15.194 -3.055 -32.036 1.00 98.31 501 PHE A N 1
ATOM 4009 C CA . PHE A 1 501 ? 15.771 -3.880 -30.980 1.00 98.31 501 PHE A CA 1
ATOM 4010 C C . PHE A 1 501 ? 15.252 -5.310 -31.111 1.00 98.31 501 PHE A C 1
ATOM 4012 O O . PHE A 1 501 ? 14.038 -5.522 -31.129 1.00 98.31 501 PHE A O 1
ATOM 4019 N N . TYR A 1 502 ? 16.166 -6.274 -31.242 1.00 97.25 502 TYR A N 1
ATOM 4020 C CA . TYR A 1 502 ? 15.823 -7.623 -31.710 1.00 97.25 502 TYR A CA 1
ATOM 4021 C C . TYR A 1 502 ? 16.337 -8.768 -30.839 1.00 97.25 502 TYR A C 1
ATOM 4023 O O . TYR A 1 502 ? 15.874 -9.893 -31.009 1.00 97.25 502 TYR A O 1
ATOM 4031 N N . ASP A 1 503 ? 17.260 -8.503 -29.916 1.00 96.81 503 ASP A N 1
ATOM 4032 C CA . ASP A 1 503 ? 17.753 -9.509 -28.980 1.00 96.81 503 ASP A CA 1
ATOM 4033 C C . ASP A 1 503 ? 18.265 -8.849 -27.689 1.00 96.81 503 ASP A C 1
ATOM 4035 O O . ASP A 1 503 ? 18.667 -7.680 -27.696 1.00 96.81 503 ASP A O 1
ATOM 4039 N N . GLU A 1 504 ? 18.252 -9.588 -26.582 1.00 97.06 504 GLU A N 1
ATOM 4040 C CA . GLU A 1 504 ? 18.620 -9.103 -25.248 1.00 97.06 504 GLU A CA 1
ATOM 4041 C C . GLU A 1 504 ? 19.403 -10.148 -24.441 1.00 97.06 504 GLU A C 1
ATOM 4043 O O . GLU A 1 504 ? 19.192 -11.356 -24.552 1.00 97.06 504 GLU A O 1
ATOM 4048 N N . TYR A 1 505 ? 20.301 -9.686 -23.574 1.00 96.44 505 TYR A N 1
ATOM 4049 C CA . TYR A 1 505 ? 21.046 -10.532 -22.644 1.00 96.44 505 TYR A CA 1
ATOM 4050 C C . TYR A 1 505 ? 21.195 -9.830 -21.296 1.00 96.44 505 TYR A C 1
ATOM 4052 O O . TYR A 1 505 ? 21.552 -8.656 -21.237 1.00 96.44 505 TYR A O 1
ATOM 4060 N N . THR A 1 506 ? 20.977 -10.563 -20.201 1.00 93.88 506 THR A N 1
ATOM 4061 C CA . THR A 1 506 ? 21.242 -10.082 -18.837 1.00 93.88 506 THR A CA 1
ATOM 4062 C C . THR A 1 506 ? 21.801 -11.207 -17.970 1.00 93.88 506 THR A C 1
ATOM 4064 O O . THR A 1 506 ? 21.313 -12.338 -18.040 1.00 93.88 506 THR A O 1
ATOM 4067 N N . ALA A 1 507 ? 22.812 -10.910 -17.149 1.00 90.69 507 ALA A N 1
ATOM 4068 C CA . ALA A 1 507 ? 23.320 -11.827 -16.124 1.00 90.69 507 ALA A CA 1
ATOM 4069 C C . ALA A 1 507 ? 24.046 -11.075 -14.995 1.00 90.69 507 ALA A C 1
ATOM 4071 O O . ALA A 1 507 ? 24.744 -10.093 -15.256 1.00 90.69 507 ALA A O 1
ATOM 4072 N N . THR A 1 508 ? 23.906 -11.561 -13.762 1.00 88.69 508 THR A N 1
ATOM 4073 C CA . THR A 1 508 ? 24.664 -11.132 -12.572 1.00 88.69 508 THR A CA 1
ATOM 4074 C C . THR A 1 508 ? 25.830 -12.083 -12.293 1.00 88.69 508 THR A C 1
ATOM 4076 O O . THR A 1 508 ? 25.837 -13.208 -12.790 1.00 88.69 508 THR A O 1
ATOM 4079 N N . GLU A 1 509 ? 26.791 -11.637 -11.478 1.00 86.44 509 GLU A N 1
ATOM 4080 C CA . GLU A 1 509 ? 27.877 -12.462 -10.909 1.00 86.44 509 GLU A CA 1
ATOM 4081 C C . GLU A 1 509 ? 28.712 -13.249 -11.936 1.00 86.44 509 GLU A C 1
ATOM 4083 O O . GLU A 1 509 ? 29.196 -14.341 -11.648 1.00 86.44 509 GLU A O 1
ATOM 4088 N N . ARG A 1 510 ? 28.895 -12.696 -13.140 1.00 88.19 510 ARG A N 1
ATOM 4089 C CA . ARG A 1 510 ? 29.733 -13.286 -14.190 1.00 88.19 510 ARG A CA 1
ATOM 4090 C C . ARG A 1 510 ? 30.932 -12.411 -14.494 1.00 88.19 510 ARG A C 1
ATOM 4092 O O . ARG A 1 510 ? 30.833 -11.186 -14.553 1.00 88.19 510 ARG A O 1
ATOM 4099 N N . ILE A 1 511 ? 32.071 -13.046 -14.743 1.00 88.94 511 ILE A N 1
ATOM 4100 C CA . ILE A 1 511 ? 33.268 -12.334 -15.204 1.00 88.94 511 ILE A CA 1
ATOM 4101 C C . ILE A 1 511 ? 33.168 -12.016 -16.709 1.00 88.94 511 ILE A C 1
ATOM 4103 O O . ILE A 1 511 ? 32.431 -12.689 -17.436 1.00 88.94 511 ILE A O 1
ATOM 4107 N N . PRO A 1 512 ? 33.927 -11.029 -17.231 1.00 89.94 512 PRO A N 1
ATOM 4108 C CA . PRO A 1 512 ? 33.898 -10.660 -18.652 1.00 89.94 512 PRO A CA 1
ATOM 4109 C C . PRO A 1 512 ? 34.037 -11.836 -19.627 1.00 89.94 512 PRO A C 1
ATOM 4111 O O . PRO A 1 512 ? 33.322 -11.897 -20.622 1.00 89.94 512 PRO A O 1
ATOM 4114 N N . GLN A 1 513 ? 34.900 -12.806 -19.318 1.00 91.75 513 GLN A N 1
ATOM 4115 C CA . GLN A 1 513 ? 35.086 -14.003 -20.139 1.00 91.75 513 GLN A CA 1
ATOM 4116 C C . GLN A 1 513 ? 33.801 -14.830 -20.275 1.00 91.75 513 GLN A C 1
ATOM 4118 O O . GLN A 1 513 ? 33.429 -15.231 -21.376 1.00 91.75 513 GLN A O 1
ATOM 4123 N N . GLU A 1 514 ? 33.078 -15.044 -19.178 1.00 92.88 514 GLU A N 1
ATOM 4124 C CA . GLU A 1 514 ? 31.818 -15.793 -19.183 1.00 92.88 514 GLU A CA 1
ATOM 4125 C C . GLU A 1 514 ? 30.722 -15.043 -19.943 1.00 92.88 514 GLU A C 1
ATOM 4127 O O . GLU A 1 514 ? 29.946 -15.660 -20.677 1.00 92.88 514 GLU A O 1
ATOM 4132 N N . HIS A 1 515 ? 30.690 -13.709 -19.821 1.00 93.75 515 HIS A N 1
ATOM 4133 C CA . HIS A 1 515 ? 29.811 -12.863 -20.626 1.00 93.75 515 HIS A CA 1
ATOM 4134 C C . HIS A 1 515 ? 30.089 -13.027 -22.120 1.00 93.75 515 HIS A C 1
ATOM 4136 O O . HIS A 1 515 ? 29.158 -13.284 -22.879 1.00 93.75 515 HIS A O 1
ATOM 4142 N N . VAL A 1 516 ? 31.351 -12.930 -22.546 1.00 93.25 516 VAL A N 1
ATOM 4143 C CA . VAL A 1 516 ? 31.730 -13.062 -23.962 1.00 93.25 516 VAL A CA 1
ATOM 4144 C C . VAL A 1 516 ? 31.398 -14.450 -24.504 1.00 93.25 516 VAL A C 1
ATOM 4146 O O . VAL A 1 516 ? 30.870 -14.549 -25.611 1.00 93.25 516 VAL A O 1
ATOM 4149 N N . VAL A 1 517 ? 31.627 -15.518 -23.734 1.00 93.88 517 VAL A N 1
ATOM 4150 C CA . VAL A 1 517 ? 31.253 -16.885 -24.135 1.00 93.88 517 VAL A CA 1
ATOM 4151 C C . VAL A 1 517 ? 29.740 -17.017 -24.311 1.00 93.88 517 VAL A C 1
ATOM 4153 O O . VAL A 1 517 ? 29.289 -17.564 -25.318 1.00 93.88 517 VAL A O 1
ATOM 4156 N N . ALA A 1 518 ? 28.942 -16.513 -23.366 1.00 94.00 518 ALA A N 1
ATOM 4157 C CA . ALA A 1 518 ? 27.484 -16.575 -23.457 1.00 94.00 518 ALA A CA 1
ATOM 4158 C C . ALA A 1 518 ? 26.947 -15.749 -24.639 1.00 94.00 518 ALA A C 1
ATOM 4160 O O . ALA A 1 518 ? 26.160 -16.256 -25.438 1.00 94.00 518 ALA A O 1
ATOM 4161 N N . LEU A 1 519 ? 27.437 -14.518 -24.800 1.00 94.31 519 LEU A N 1
ATOM 4162 C CA . LEU A 1 519 ? 27.051 -13.619 -25.888 1.00 94.31 519 LEU A CA 1
ATOM 4163 C C . LEU A 1 519 ? 27.478 -14.152 -27.257 1.00 94.31 519 LEU A C 1
ATOM 4165 O O . LEU A 1 519 ? 26.733 -14.002 -28.215 1.00 94.31 519 LEU A O 1
ATOM 4169 N N . SER A 1 520 ? 28.626 -14.825 -27.358 1.00 93.56 520 SER A N 1
ATOM 4170 C CA . SER A 1 520 ? 29.076 -15.442 -28.614 1.00 93.56 520 SER A CA 1
ATOM 4171 C C . SER A 1 520 ? 28.270 -16.692 -28.976 1.00 93.56 520 SER A C 1
ATOM 4173 O O . SER A 1 520 ? 28.092 -16.980 -30.155 1.00 93.56 520 SER A O 1
ATOM 4175 N N . LYS A 1 521 ? 27.745 -17.430 -27.987 1.00 92.44 521 LYS A N 1
ATOM 4176 C CA . LYS A 1 521 ? 26.793 -18.528 -28.240 1.00 92.44 521 LYS A CA 1
ATOM 4177 C C . LYS A 1 521 ? 25.454 -18.005 -28.763 1.00 92.44 521 LYS A C 1
ATOM 4179 O O . LYS A 1 521 ? 24.866 -18.633 -29.635 1.00 92.44 521 LYS A O 1
ATOM 4184 N N . GLN A 1 522 ? 24.991 -16.875 -28.232 1.00 90.81 522 GLN A N 1
ATOM 4185 C CA . GLN A 1 522 ? 23.737 -16.230 -28.630 1.00 90.81 522 GLN A CA 1
ATOM 4186 C C . GLN A 1 522 ? 23.860 -15.521 -29.988 1.00 90.81 522 GLN A C 1
ATOM 4188 O O . GLN A 1 522 ? 23.031 -15.705 -30.873 1.00 90.81 522 GLN A O 1
ATOM 4193 N N . CYS A 1 523 ? 24.939 -14.765 -30.183 1.00 89.50 523 CYS A N 1
ATOM 4194 C CA . CYS A 1 523 ? 25.262 -14.043 -31.405 1.00 89.50 523 CYS A CA 1
ATOM 4195 C C . CYS A 1 523 ? 26.688 -14.419 -31.857 1.00 89.50 523 CYS A C 1
ATOM 4197 O O . CYS A 1 523 ? 27.655 -13.806 -31.396 1.00 89.50 523 CYS A O 1
ATOM 4199 N N . PRO A 1 524 ? 26.851 -15.367 -32.804 1.00 87.75 524 PRO A N 1
ATOM 4200 C CA . PRO A 1 524 ? 28.165 -15.856 -33.250 1.00 87.75 524 PRO A CA 1
ATOM 4201 C C . PRO A 1 524 ? 29.158 -14.772 -33.693 1.00 87.75 524 PRO A C 1
ATOM 4203 O O . PRO A 1 524 ? 30.367 -14.942 -33.559 1.00 87.75 524 PRO A O 1
ATOM 4206 N N . ASN A 1 525 ? 28.661 -13.632 -34.183 1.00 86.62 525 ASN A N 1
ATOM 4207 C CA . ASN A 1 525 ? 29.485 -12.505 -34.629 1.00 86.62 525 ASN A CA 1
ATOM 4208 C C . ASN A 1 525 ? 29.699 -11.420 -33.559 1.00 86.62 525 ASN A C 1
ATOM 4210 O O . ASN A 1 525 ? 30.234 -10.360 -33.881 1.00 86.62 525 ASN A O 1
ATOM 4214 N N . PHE A 1 526 ? 29.305 -11.655 -32.302 1.00 90.81 526 PHE A N 1
ATOM 4215 C CA . PHE A 1 526 ? 29.344 -10.659 -31.225 1.00 90.81 526 PHE A CA 1
ATOM 4216 C C . PHE A 1 526 ? 30.719 -9.993 -31.066 1.00 90.81 526 PHE A C 1
ATOM 4218 O O . PHE A 1 526 ? 30.814 -8.770 -31.017 1.00 90.81 526 PHE A O 1
ATOM 4225 N N . THR A 1 527 ? 31.801 -10.773 -31.071 1.00 89.88 527 THR A N 1
ATOM 4226 C CA . THR A 1 527 ? 33.176 -10.270 -30.878 1.00 89.88 527 THR A CA 1
ATOM 4227 C C . THR A 1 527 ? 33.643 -9.302 -31.971 1.00 89.88 527 THR A C 1
ATOM 4229 O O . THR A 1 527 ? 34.483 -8.434 -31.722 1.00 89.88 527 THR A O 1
ATOM 4232 N N . LYS A 1 528 ? 33.076 -9.414 -33.177 1.00 90.12 528 LYS A N 1
ATOM 4233 C CA . LYS A 1 528 ? 33.354 -8.541 -34.329 1.00 90.12 528 LYS A CA 1
ATOM 4234 C C . LYS A 1 528 ? 32.276 -7.476 -34.538 1.00 90.12 528 LYS A C 1
ATOM 4236 O O . LYS A 1 528 ? 32.410 -6.630 -35.420 1.00 90.12 528 LYS A O 1
ATOM 4241 N N . MET A 1 529 ? 31.205 -7.515 -33.753 1.00 91.38 529 MET A N 1
ATOM 4242 C CA . MET A 1 529 ? 30.112 -6.563 -33.828 1.00 91.38 529 MET A CA 1
ATOM 4243 C C . MET A 1 529 ? 30.520 -5.251 -33.161 1.00 91.38 529 MET A C 1
ATOM 4245 O O . MET A 1 529 ? 31.279 -5.229 -32.193 1.00 91.38 529 MET A O 1
ATOM 4249 N N . ARG A 1 530 ? 30.024 -4.134 -33.693 1.00 92.81 530 ARG A N 1
ATOM 4250 C CA . ARG A 1 530 ? 30.263 -2.822 -33.096 1.00 92.81 530 ARG A CA 1
ATOM 4251 C C . ARG A 1 530 ? 29.327 -2.621 -31.911 1.00 92.81 530 ARG A C 1
ATOM 4253 O O . ARG A 1 530 ? 28.122 -2.845 -32.027 1.00 92.81 530 ARG A O 1
ATOM 4260 N N . GLY A 1 531 ? 29.886 -2.165 -30.800 1.00 93.19 531 GLY A N 1
ATOM 4261 C CA . GLY A 1 531 ? 29.156 -1.926 -29.567 1.00 93.19 531 GLY A CA 1
ATOM 4262 C C . GLY A 1 531 ? 29.461 -0.575 -28.948 1.00 93.19 531 GLY A C 1
ATOM 4263 O O . GLY A 1 531 ? 30.537 -0.008 -29.151 1.00 93.19 531 GLY A O 1
ATOM 4264 N N . VAL A 1 532 ? 28.519 -0.076 -28.157 1.00 94.06 532 VAL A N 1
ATOM 4265 C CA . VAL A 1 532 ? 28.698 1.114 -27.320 1.00 94.06 532 VAL A CA 1
ATOM 4266 C C . VAL A 1 532 ? 28.531 0.773 -25.847 1.00 94.06 532 VAL A C 1
ATOM 4268 O O . VAL A 1 532 ? 27.685 -0.045 -25.499 1.00 94.06 532 VAL A O 1
ATOM 4271 N N . TYR A 1 533 ? 29.338 1.393 -24.988 1.00 90.44 533 TYR A N 1
ATOM 4272 C CA . TYR A 1 533 ? 29.370 1.101 -23.553 1.00 90.44 533 TYR A CA 1
ATOM 4273 C C . TYR A 1 533 ? 29.414 2.372 -22.699 1.00 90.44 533 TYR A C 1
ATOM 4275 O O . TYR A 1 533 ? 29.953 3.392 -23.142 1.00 90.44 533 TYR A O 1
ATOM 4283 N N . ASP A 1 534 ? 28.906 2.308 -21.464 1.00 80.38 534 ASP A N 1
ATOM 4284 C CA . ASP A 1 534 ? 29.036 3.411 -20.503 1.00 80.38 534 ASP A CA 1
ATOM 4285 C C . ASP A 1 534 ? 30.482 3.532 -19.981 1.00 80.38 534 ASP A C 1
ATOM 4287 O O . ASP A 1 534 ? 30.984 2.603 -19.338 1.00 80.38 534 ASP A O 1
ATOM 4291 N N . PRO A 1 535 ? 31.176 4.666 -20.193 1.00 67.44 535 PRO A N 1
ATOM 4292 C CA . PRO A 1 535 ? 32.506 4.893 -19.629 1.00 67.44 535 PRO A CA 1
ATOM 4293 C C . PRO A 1 535 ? 32.539 4.963 -18.091 1.00 67.44 535 PRO A C 1
ATOM 4295 O O . PRO A 1 535 ? 33.627 4.898 -17.522 1.00 67.44 535 PRO A O 1
ATOM 4298 N N . ALA A 1 536 ? 31.390 5.121 -17.424 1.00 61.50 536 ALA A N 1
ATOM 4299 C CA . ALA A 1 536 ? 31.271 5.295 -15.976 1.00 61.50 536 ALA A CA 1
ATOM 4300 C C . ALA A 1 536 ? 30.618 4.101 -15.253 1.00 61.50 536 ALA A C 1
ATOM 4302 O O . ALA A 1 536 ? 30.078 4.288 -14.160 1.00 61.50 536 ALA A O 1
ATOM 4303 N N . GLY A 1 537 ? 30.662 2.895 -15.845 1.00 55.12 537 GLY A N 1
ATOM 4304 C CA . GLY A 1 537 ? 30.105 1.674 -15.247 1.00 55.12 537 GLY A CA 1
ATOM 4305 C C . GLY A 1 537 ? 30.462 1.565 -13.761 1.00 55.12 537 GLY A C 1
ATOM 4306 O O . GLY A 1 537 ? 31.595 1.858 -13.395 1.00 55.12 537 GLY A O 1
ATOM 4307 N N . LYS A 1 538 ? 29.484 1.203 -12.914 1.00 51.56 538 LYS A N 1
ATOM 4308 C CA . LYS A 1 538 ? 29.434 1.368 -11.435 1.00 51.56 538 LYS A CA 1
ATOM 4309 C C . LYS A 1 538 ? 30.582 0.738 -10.609 1.00 51.56 538 LYS A C 1
ATOM 4311 O O . LYS A 1 538 ? 30.476 0.657 -9.387 1.00 51.56 538 LYS A O 1
ATOM 4316 N N . ILE A 1 539 ? 31.670 0.306 -11.232 1.00 49.91 539 ILE A N 1
ATOM 4317 C CA . ILE A 1 539 ? 32.941 -0.018 -10.591 1.00 49.91 539 ILE A CA 1
ATOM 4318 C C . ILE A 1 539 ? 33.698 1.309 -10.414 1.00 49.91 539 ILE A C 1
ATOM 4320 O O . ILE A 1 539 ? 33.869 2.080 -11.352 1.00 49.91 539 ILE A O 1
ATOM 4324 N N . SER A 1 540 ? 34.049 1.625 -9.176 1.00 41.91 540 SER A N 1
ATOM 4325 C CA . SER A 1 540 ? 34.573 2.903 -8.681 1.00 41.91 540 SER A CA 1
ATOM 4326 C C . SER A 1 540 ? 35.656 3.601 -9.536 1.00 41.91 540 SER A C 1
ATOM 4328 O O . SER A 1 540 ? 36.836 3.550 -9.224 1.00 41.91 540 SER A O 1
ATOM 4330 N N . GLY A 1 541 ? 35.252 4.408 -10.522 1.00 45.84 541 GLY A N 1
ATOM 4331 C CA . GLY A 1 541 ? 36.093 5.433 -11.162 1.00 45.84 541 GLY A CA 1
ATOM 4332 C C . GLY A 1 541 ? 36.373 5.197 -12.650 1.00 45.84 541 GLY A C 1
ATOM 4333 O O . GLY A 1 541 ? 36.433 4.072 -13.128 1.00 45.84 541 GLY A O 1
ATOM 4334 N N . GLN A 1 542 ? 36.595 6.281 -13.406 1.00 48.41 542 GLN A N 1
ATOM 4335 C CA . GLN A 1 542 ? 36.852 6.232 -14.860 1.00 48.41 542 GLN A CA 1
ATOM 4336 C C . GLN A 1 542 ? 38.029 5.319 -15.267 1.00 48.41 542 GLN A C 1
ATOM 4338 O O . GLN A 1 542 ? 38.033 4.800 -16.382 1.00 48.41 542 GLN A O 1
ATOM 4343 N N . LYS A 1 543 ? 39.009 5.096 -14.375 1.00 51.56 543 LYS A N 1
ATOM 4344 C CA . LYS A 1 543 ? 40.130 4.164 -14.603 1.00 51.56 543 LYS A CA 1
ATOM 4345 C C . LYS A 1 543 ? 39.697 2.691 -14.568 1.00 51.56 543 LYS A C 1
ATOM 4347 O O . LYS A 1 543 ? 40.244 1.884 -15.313 1.00 51.56 543 LYS A O 1
ATOM 4352 N N . ASP A 1 544 ? 38.687 2.347 -13.771 1.00 55.62 544 ASP A N 1
ATOM 4353 C CA . ASP A 1 544 ? 38.205 0.969 -13.620 1.00 55.62 544 ASP A CA 1
ATOM 4354 C C . ASP A 1 544 ? 37.341 0.530 -14.812 1.00 55.62 544 ASP A C 1
ATOM 4356 O O . ASP A 1 544 ? 37.435 -0.614 -15.259 1.00 55.62 544 ASP A O 1
ATOM 4360 N N . GLY A 1 545 ? 36.577 1.452 -15.408 1.00 57.41 545 GLY A N 1
ATOM 4361 C CA . GLY A 1 545 ? 35.829 1.201 -16.647 1.00 57.41 545 GLY A CA 1
ATOM 4362 C C . GLY A 1 545 ? 36.730 0.958 -17.867 1.00 57.41 545 GLY A C 1
ATOM 4363 O O . GLY A 1 545 ? 36.435 0.096 -18.698 1.00 57.41 545 GLY A O 1
ATOM 4364 N N . GLU A 1 546 ? 37.864 1.664 -17.972 1.00 61.59 546 GLU A N 1
ATOM 4365 C CA . GLU A 1 546 ? 38.887 1.368 -18.988 1.00 61.59 546 GLU A CA 1
ATOM 4366 C C . GLU A 1 546 ? 39.507 -0.018 -18.778 1.00 61.59 546 GLU A C 1
ATOM 4368 O O . GLU A 1 546 ? 39.628 -0.775 -19.743 1.00 61.59 546 GLU A O 1
ATOM 4373 N N . ASN A 1 547 ? 39.825 -0.385 -17.532 1.00 73.25 547 ASN A N 1
ATOM 4374 C CA . ASN A 1 547 ? 40.354 -1.708 -17.195 1.00 73.25 547 ASN A CA 1
ATOM 4375 C C . ASN A 1 547 ? 39.370 -2.833 -17.553 1.00 73.25 547 ASN A C 1
ATOM 4377 O O . ASN A 1 547 ? 39.778 -3.843 -18.128 1.00 73.25 547 ASN A O 1
ATOM 4381 N N . LEU A 1 548 ? 38.072 -2.649 -17.291 1.00 81.38 548 LEU A N 1
ATOM 4382 C CA . LEU A 1 548 ? 37.041 -3.633 -17.627 1.00 81.38 548 LEU A CA 1
ATOM 4383 C C . LEU A 1 548 ? 36.942 -3.868 -19.140 1.00 81.38 548 LEU A C 1
ATOM 4385 O O . LEU A 1 548 ? 36.881 -5.009 -19.591 1.00 81.38 548 LEU A O 1
ATOM 4389 N N . ILE A 1 549 ? 36.993 -2.807 -19.945 1.00 86.62 549 ILE A N 1
ATOM 4390 C CA . ILE A 1 549 ? 36.964 -2.920 -21.411 1.00 86.62 549 ILE A CA 1
ATOM 4391 C C . ILE A 1 549 ? 38.187 -3.651 -21.953 1.00 86.62 549 ILE A C 1
ATOM 4393 O O . ILE A 1 549 ? 38.058 -4.415 -22.910 1.00 86.62 549 ILE A O 1
ATOM 4397 N N . GLN A 1 550 ? 39.362 -3.465 -21.347 1.00 85.50 550 GLN A N 1
ATOM 4398 C CA . GLN A 1 550 ? 40.548 -4.226 -21.745 1.00 85.50 550 GLN A CA 1
ATOM 4399 C C . GLN A 1 550 ? 40.365 -5.730 -21.509 1.00 85.50 550 GLN A C 1
ATOM 4401 O O . GLN A 1 550 ? 40.844 -6.525 -22.316 1.00 85.50 550 GLN A O 1
ATOM 4406 N N . LEU A 1 551 ? 39.616 -6.130 -20.473 1.00 88.62 551 LEU A N 1
ATOM 4407 C CA . LEU A 1 551 ? 39.257 -7.534 -20.267 1.00 88.62 551 LEU A CA 1
ATOM 4408 C C . LEU A 1 551 ? 38.366 -8.044 -21.404 1.00 88.62 551 LEU A C 1
ATOM 4410 O O . LEU A 1 551 ? 38.706 -9.049 -22.013 1.00 88.62 551 LEU A O 1
ATOM 4414 N N . TYR A 1 552 ? 37.301 -7.326 -21.773 1.00 90.56 552 TYR A N 1
ATOM 4415 C CA . TYR A 1 552 ? 36.455 -7.711 -22.917 1.00 90.56 552 TYR A CA 1
ATOM 4416 C C . TYR A 1 552 ? 37.238 -7.773 -24.242 1.00 90.56 552 TYR A C 1
ATOM 4418 O O . TYR A 1 552 ? 37.032 -8.688 -25.041 1.00 90.56 552 TYR A O 1
ATOM 4426 N N . ARG A 1 553 ? 38.177 -6.844 -24.467 1.00 90.69 553 ARG A N 1
ATOM 4427 C CA . ARG A 1 553 ? 39.059 -6.845 -25.648 1.00 90.69 553 ARG A CA 1
ATOM 4428 C C . ARG A 1 553 ? 40.006 -8.037 -25.673 1.00 90.69 553 ARG A C 1
ATOM 4430 O O . ARG A 1 553 ? 40.208 -8.615 -26.737 1.00 90.69 553 ARG A O 1
ATOM 4437 N N . ARG A 1 554 ? 40.557 -8.431 -24.521 1.00 90.00 554 ARG A N 1
ATOM 4438 C CA . ARG A 1 554 ? 41.413 -9.621 -24.402 1.00 90.00 554 ARG A CA 1
ATOM 4439 C C . ARG A 1 554 ? 40.665 -10.902 -24.772 1.00 90.00 554 ARG A C 1
ATOM 4441 O O . ARG A 1 554 ? 41.255 -11.787 -25.377 1.00 90.00 554 ARG A O 1
ATOM 4448 N N . GLU A 1 555 ? 39.369 -10.956 -24.483 1.00 90.81 555 GLU A N 1
ATOM 4449 C CA . GLU A 1 555 ? 38.485 -12.063 -24.872 1.00 90.81 555 GLU A CA 1
ATOM 4450 C C . GLU A 1 555 ? 37.978 -11.954 -26.330 1.00 90.81 555 GLU A C 1
ATOM 4452 O O . GLU A 1 555 ? 37.132 -12.733 -26.763 1.00 90.81 555 GLU A O 1
ATOM 4457 N N . GLY A 1 556 ? 38.493 -10.997 -27.113 1.00 87.81 556 GLY A N 1
ATOM 4458 C CA . GLY A 1 556 ? 38.263 -10.885 -28.557 1.00 87.81 556 GLY A CA 1
ATOM 4459 C C . GLY A 1 556 ? 37.218 -9.854 -28.989 1.00 87.81 556 GLY A C 1
ATOM 4460 O O . GLY A 1 556 ? 37.005 -9.686 -30.191 1.00 87.81 556 GLY A O 1
ATOM 4461 N N . VAL A 1 557 ? 36.575 -9.129 -28.065 1.00 91.12 557 VAL A N 1
ATOM 4462 C CA . VAL A 1 557 ? 35.597 -8.085 -28.420 1.00 91.12 557 VAL A CA 1
ATOM 4463 C C . VAL A 1 557 ? 36.320 -6.852 -28.964 1.00 91.12 557 VAL A C 1
ATOM 4465 O O . VAL A 1 557 ? 36.907 -6.068 -28.221 1.00 91.12 557 VAL A O 1
ATOM 4468 N N . THR A 1 558 ? 36.295 -6.681 -30.284 1.00 85.69 558 THR A N 1
ATOM 4469 C CA . THR A 1 558 ? 37.230 -5.784 -30.980 1.00 85.69 558 THR A CA 1
ATOM 4470 C C . THR A 1 558 ? 36.730 -4.336 -31.050 1.00 85.69 558 THR A C 1
ATOM 4472 O O . THR A 1 558 ? 37.505 -3.398 -30.855 1.00 85.69 558 THR A O 1
ATOM 4475 N N . PHE A 1 559 ? 35.434 -4.122 -31.299 1.00 88.19 559 PHE A N 1
ATOM 4476 C CA . PHE A 1 559 ? 34.899 -2.805 -31.664 1.00 88.19 559 PHE A CA 1
ATOM 4477 C C . PHE A 1 559 ? 33.947 -2.228 -30.609 1.00 88.19 559 PHE A C 1
ATOM 4479 O O . PHE A 1 559 ? 32.736 -2.183 -30.810 1.00 88.19 559 PHE A O 1
ATOM 4486 N N . MET A 1 560 ? 34.503 -1.746 -29.494 1.00 89.50 560 MET A N 1
ATOM 4487 C CA . MET A 1 560 ? 33.739 -1.084 -28.425 1.00 89.50 560 MET A CA 1
ATOM 4488 C C . MET A 1 560 ? 34.056 0.409 -28.329 1.00 89.50 560 MET A C 1
ATOM 4490 O O . MET A 1 560 ? 35.216 0.791 -28.140 1.00 89.50 560 MET A O 1
ATOM 4494 N N . TYR A 1 561 ? 33.013 1.237 -28.399 1.00 91.38 561 TYR A N 1
ATOM 4495 C CA . TYR A 1 561 ? 33.091 2.698 -28.380 1.00 91.38 561 TYR A CA 1
ATOM 4496 C C . TYR A 1 561 ? 32.403 3.282 -27.143 1.00 91.38 561 TYR A C 1
ATOM 4498 O O . TYR A 1 561 ? 31.413 2.747 -26.650 1.00 91.38 561 TYR A O 1
ATOM 4506 N N . ARG A 1 562 ? 32.913 4.407 -26.642 1.00 90.44 562 ARG A N 1
ATOM 4507 C CA . ARG A 1 562 ? 32.306 5.100 -25.498 1.00 90.44 562 ARG A CA 1
ATOM 4508 C C . ARG A 1 562 ? 30.965 5.709 -25.886 1.00 90.44 562 ARG A C 1
ATOM 4510 O O . ARG A 1 562 ? 30.889 6.420 -26.887 1.00 90.44 562 ARG A O 1
ATOM 4517 N N . ALA A 1 563 ? 29.944 5.462 -25.076 1.00 89.06 563 ALA A N 1
ATOM 4518 C CA . ALA A 1 563 ? 28.648 6.107 -25.196 1.00 89.06 563 ALA A CA 1
ATOM 4519 C C . ALA A 1 563 ? 28.661 7.511 -24.569 1.00 89.06 563 ALA A C 1
ATOM 4521 O O . ALA A 1 563 ? 29.307 7.741 -23.545 1.00 89.06 563 ALA A O 1
ATOM 4522 N N . ASP A 1 564 ? 27.904 8.440 -25.159 1.00 86.00 564 ASP A N 1
ATOM 4523 C CA . ASP A 1 564 ? 27.433 9.634 -24.453 1.00 86.00 564 ASP A CA 1
ATOM 4524 C C . ASP A 1 564 ? 26.476 9.167 -23.344 1.00 86.00 564 ASP A C 1
ATOM 4526 O O . ASP A 1 564 ? 25.387 8.657 -23.618 1.00 86.00 564 ASP A O 1
ATOM 4530 N N . ASN A 1 565 ? 26.898 9.293 -22.086 1.00 82.75 565 ASN A N 1
ATOM 4531 C CA . ASN A 1 565 ? 26.123 8.830 -20.939 1.00 82.75 565 ASN A CA 1
ATOM 4532 C C . ASN A 1 565 ? 25.157 9.894 -20.391 1.00 82.75 565 ASN A C 1
ATOM 4534 O O . ASN A 1 565 ? 24.528 9.661 -19.355 1.00 82.75 565 ASN A O 1
ATOM 4538 N N . SER A 1 566 ? 24.948 11.004 -21.114 1.00 84.31 566 SER A N 1
ATOM 4539 C CA . SER A 1 566 ? 23.963 12.040 -20.782 1.00 84.31 566 SER A CA 1
ATOM 4540 C C . SER A 1 566 ? 22.556 11.445 -20.645 1.00 84.31 566 SER A C 1
ATOM 4542 O O . SER A 1 566 ? 21.902 11.112 -21.636 1.00 84.31 566 SER A O 1
ATOM 4544 N N . LYS A 1 567 ? 22.084 11.305 -19.400 1.00 84.38 567 LYS A N 1
ATOM 4545 C CA . LYS A 1 567 ? 20.824 10.617 -19.077 1.00 84.38 567 LYS A CA 1
ATOM 4546 C C . LYS A 1 567 ? 19.611 11.303 -19.693 1.00 84.38 567 LYS A C 1
ATOM 4548 O O . LYS A 1 567 ? 18.937 10.706 -20.524 1.00 84.38 567 LYS A O 1
ATOM 4553 N N . GLU A 1 568 ? 19.382 12.569 -19.352 1.00 85.56 568 GLU A N 1
ATOM 4554 C CA . GLU A 1 568 ? 18.169 13.276 -19.778 1.00 85.56 568 GLU A CA 1
ATOM 4555 C C . GLU A 1 568 ? 18.113 13.478 -21.297 1.00 85.56 568 GLU A C 1
ATOM 4557 O O . GLU A 1 568 ? 17.082 13.251 -21.923 1.00 85.56 568 GLU A O 1
ATOM 4562 N N . LYS A 1 569 ? 19.259 13.805 -21.906 1.00 87.38 569 LYS A N 1
ATOM 4563 C CA . LYS A 1 569 ? 19.403 13.918 -23.362 1.00 87.38 569 LYS A CA 1
ATOM 4564 C C . LYS A 1 569 ? 19.063 12.603 -24.066 1.00 87.38 569 LYS A C 1
ATOM 4566 O O . LYS A 1 569 ? 18.306 12.599 -25.028 1.00 87.38 569 LYS A O 1
ATOM 4571 N N . GLY A 1 570 ? 19.605 11.487 -23.582 1.00 90.38 570 GLY A N 1
ATOM 4572 C CA . GLY A 1 570 ? 19.337 10.184 -24.177 1.00 90.38 570 GLY A CA 1
ATOM 4573 C C . GLY A 1 570 ? 17.900 9.703 -23.952 1.00 90.38 570 GLY A C 1
ATOM 4574 O O . GLY A 1 570 ? 17.326 9.077 -24.836 1.00 90.38 570 GLY A O 1
ATOM 4575 N N . ILE A 1 571 ? 17.288 10.037 -22.813 1.00 91.06 571 ILE A N 1
ATOM 4576 C CA . ILE A 1 571 ? 15.860 9.788 -22.570 1.00 91.06 571 ILE A CA 1
ATOM 4577 C C . ILE A 1 571 ? 15.002 10.543 -23.587 1.00 91.06 571 ILE A C 1
ATOM 4579 O O . ILE A 1 571 ? 14.102 9.951 -24.177 1.00 91.06 571 ILE A O 1
ATOM 4583 N N . GLN A 1 572 ? 15.286 11.825 -23.823 1.00 86.44 572 GLN A N 1
ATOM 4584 C CA . GLN A 1 572 ? 14.541 12.620 -24.800 1.00 86.44 572 GLN A CA 1
ATOM 4585 C C . GLN A 1 572 ? 14.678 12.065 -26.223 1.00 86.44 572 GLN A C 1
ATOM 4587 O O . GLN A 1 572 ? 13.668 11.948 -26.912 1.00 86.44 572 GLN A O 1
ATOM 4592 N N . ASP A 1 573 ? 15.882 11.659 -26.635 1.00 92.19 573 ASP A N 1
ATOM 4593 C CA . ASP A 1 573 ? 16.132 11.101 -27.974 1.00 92.19 573 ASP A CA 1
ATOM 4594 C C . ASP A 1 573 ? 15.385 9.772 -28.198 1.00 92.19 573 ASP A C 1
ATOM 4596 O O . ASP A 1 573 ? 14.697 9.589 -29.205 1.00 92.19 573 ASP A O 1
ATOM 4600 N N . VAL A 1 574 ? 15.427 8.869 -27.210 1.00 96.06 574 VAL A N 1
ATOM 4601 C CA . VAL A 1 574 ? 14.661 7.611 -27.240 1.00 96.06 574 VAL A CA 1
ATOM 4602 C C . VAL A 1 574 ? 13.159 7.891 -27.310 1.00 96.06 574 VAL A C 1
ATOM 4604 O O . VAL A 1 574 ? 12.470 7.334 -28.166 1.00 96.06 574 VAL A O 1
ATOM 4607 N N . LEU A 1 575 ? 12.643 8.779 -26.453 1.00 90.31 575 LEU A N 1
ATOM 4608 C CA . LEU A 1 575 ? 11.219 9.113 -26.424 1.00 90.31 575 LEU A CA 1
ATOM 4609 C C . LEU A 1 575 ? 10.754 9.731 -27.749 1.00 90.31 575 LEU A C 1
ATOM 4611 O O . LEU A 1 575 ? 9.689 9.369 -28.249 1.00 90.31 575 LEU A O 1
ATOM 4615 N N . GLN A 1 576 ? 11.555 10.620 -28.339 1.00 89.88 576 GLN A N 1
ATOM 4616 C CA . GLN A 1 576 ? 11.265 11.233 -29.632 1.00 89.88 576 GLN A CA 1
ATOM 4617 C C . GLN A 1 576 ? 11.171 10.173 -30.737 1.00 89.88 576 GLN A C 1
ATOM 4619 O O . GLN A 1 576 ? 10.195 10.159 -31.489 1.00 89.88 576 GLN A O 1
ATOM 4624 N N . ARG A 1 577 ? 12.119 9.227 -30.797 1.00 95.06 577 ARG A N 1
ATOM 4625 C CA . ARG A 1 577 ? 12.056 8.125 -31.769 1.00 95.06 577 ARG A CA 1
ATOM 4626 C C . ARG A 1 577 ? 10.838 7.228 -31.553 1.00 95.06 577 ARG A C 1
ATOM 4628 O O . ARG A 1 577 ? 10.184 6.860 -32.525 1.00 95.06 577 ARG A O 1
ATOM 4635 N N . MET A 1 578 ? 10.485 6.916 -30.305 1.00 94.50 578 MET A N 1
ATOM 4636 C CA . MET A 1 578 ? 9.269 6.151 -29.993 1.00 94.50 578 MET A CA 1
ATOM 4637 C C . MET A 1 578 ? 8.001 6.874 -30.472 1.00 94.50 578 MET A C 1
ATOM 4639 O O . MET A 1 578 ? 7.126 6.254 -31.075 1.00 94.50 578 MET A O 1
ATOM 4643 N N . GLN A 1 579 ? 7.899 8.186 -30.235 1.00 84.50 579 GLN A N 1
ATOM 4644 C CA . GLN A 1 579 ? 6.747 8.996 -30.648 1.00 84.50 579 GLN A CA 1
ATOM 4645 C C . GLN A 1 579 ? 6.615 9.099 -32.169 1.00 84.50 579 GLN A C 1
ATOM 4647 O O . GLN A 1 579 ? 5.497 9.041 -32.684 1.00 84.50 579 GLN A O 1
ATOM 4652 N N . ASN A 1 580 ? 7.744 9.186 -32.871 1.00 91.06 580 ASN A N 1
ATOM 4653 C CA . ASN A 1 580 ? 7.802 9.268 -34.328 1.00 91.06 580 ASN A CA 1
ATOM 4654 C C . ASN A 1 580 ? 7.678 7.903 -35.027 1.00 91.06 580 ASN A C 1
ATOM 4656 O O . ASN A 1 580 ? 7.659 7.847 -36.252 1.00 91.06 580 ASN A O 1
ATOM 4660 N N . GLY A 1 581 ? 7.618 6.796 -34.277 1.00 90.25 581 GLY A N 1
ATOM 4661 C CA . GLY A 1 581 ? 7.596 5.443 -34.843 1.00 90.25 581 GLY A CA 1
ATOM 4662 C C . GLY A 1 581 ? 8.948 4.951 -35.381 1.00 90.25 581 GLY A C 1
ATOM 4663 O O . GLY A 1 581 ? 8.989 3.930 -36.060 1.00 90.25 581 GLY A O 1
ATOM 4664 N N . GLN A 1 582 ? 10.038 5.640 -35.040 1.00 96.94 582 GLN A N 1
ATOM 4665 C CA . GLN A 1 582 ? 11.427 5.396 -35.460 1.00 96.94 582 GLN A CA 1
ATOM 4666 C C . GLN A 1 582 ? 12.193 4.443 -34.525 1.00 96.94 582 GLN A C 1
ATOM 4668 O O . GLN A 1 582 ? 13.402 4.246 -34.660 1.00 96.94 582 GLN A O 1
ATOM 4673 N N . LEU A 1 583 ? 11.507 3.871 -33.537 1.00 98.06 583 LEU A N 1
ATOM 4674 C CA . LEU A 1 583 ? 12.038 2.862 -32.630 1.00 98.06 583 LEU A CA 1
ATOM 4675 C C . LEU A 1 583 ? 11.017 1.741 -32.491 1.00 98.06 583 LEU A C 1
ATOM 4677 O O . LEU A 1 583 ? 9.849 1.991 -32.178 1.00 98.06 583 LEU A O 1
ATOM 4681 N N . LYS A 1 584 ? 11.477 0.513 -32.718 1.00 97.81 584 LYS A N 1
ATOM 4682 C CA . LYS A 1 584 ? 10.697 -0.712 -32.589 1.00 97.81 584 LYS A CA 1
ATOM 4683 C C . LYS A 1 584 ? 11.433 -1.735 -31.730 1.00 97.81 584 LYS A C 1
ATOM 4685 O O . LYS A 1 584 ? 12.657 -1.822 -31.763 1.00 97.81 584 LYS A O 1
ATOM 4690 N N . ILE A 1 585 ? 10.679 -2.506 -30.962 1.00 98.12 585 ILE A N 1
ATOM 4691 C CA . ILE A 1 585 ? 11.154 -3.552 -30.058 1.00 98.12 585 ILE A CA 1
ATOM 4692 C C . ILE A 1 585 ? 10.440 -4.843 -30.455 1.00 98.12 585 ILE A C 1
ATOM 4694 O O . ILE A 1 585 ? 9.216 -4.860 -30.595 1.00 98.12 585 ILE A O 1
ATOM 4698 N N . PHE A 1 586 ? 11.187 -5.921 -30.671 1.00 98.06 586 PHE A N 1
ATOM 4699 C CA . PHE A 1 586 ? 10.593 -7.230 -30.937 1.00 98.06 586 PHE A CA 1
ATOM 4700 C C . PHE A 1 586 ? 9.830 -7.726 -29.700 1.00 98.06 586 PHE A C 1
ATOM 4702 O O . PHE A 1 586 ? 10.303 -7.588 -28.572 1.00 98.06 586 PHE A O 1
ATOM 4709 N N . SER A 1 587 ? 8.658 -8.331 -29.899 1.00 90.38 587 SER A N 1
ATOM 4710 C CA . SER A 1 587 ? 7.793 -8.810 -28.806 1.00 90.38 587 SER A CA 1
ATOM 4711 C C . SER A 1 587 ? 8.438 -9.898 -27.932 1.00 90.38 587 SER A C 1
ATOM 4713 O O . SER A 1 587 ? 7.987 -10.134 -26.812 1.00 90.38 587 SER A O 1
ATOM 4715 N N . THR A 1 588 ? 9.536 -10.503 -28.397 1.00 93.50 588 THR A N 1
ATOM 4716 C CA . THR A 1 588 ? 10.363 -11.479 -27.670 1.00 93.50 588 THR A CA 1
ATOM 4717 C C . THR A 1 588 ? 11.310 -10.869 -26.633 1.00 93.50 588 THR A C 1
ATOM 4719 O O . THR A 1 588 ? 11.909 -11.612 -25.859 1.00 93.50 588 THR A O 1
ATOM 4722 N N . LEU A 1 589 ? 11.480 -9.541 -26.589 1.00 94.75 589 LEU A N 1
ATOM 4723 C CA . LEU A 1 589 ? 12.394 -8.859 -25.655 1.00 94.75 589 LEU A CA 1
ATOM 4724 C C . LEU A 1 589 ? 11.700 -8.625 -24.308 1.00 94.75 589 LEU A C 1
ATOM 4726 O O . LEU A 1 589 ? 11.427 -7.497 -23.891 1.00 94.75 589 LEU A O 1
ATOM 4730 N N . HIS A 1 590 ? 11.339 -9.723 -23.648 1.00 88.38 590 HIS A N 1
ATOM 4731 C CA . HIS A 1 590 ? 10.492 -9.709 -22.460 1.00 88.38 590 HIS A CA 1
ATOM 4732 C C . HIS A 1 590 ? 11.121 -8.945 -21.289 1.00 88.38 590 HIS A C 1
ATOM 4734 O O . HIS A 1 590 ? 10.402 -8.256 -20.563 1.00 88.38 590 HIS A O 1
ATOM 4740 N N . LYS A 1 591 ? 12.446 -9.018 -21.106 1.00 90.25 591 LYS A N 1
ATOM 4741 C CA . LYS A 1 591 ? 13.154 -8.302 -20.035 1.00 90.25 591 LYS A CA 1
ATOM 4742 C C . LYS A 1 591 ? 13.209 -6.810 -20.329 1.00 90.25 591 LYS A C 1
ATOM 4744 O O . LYS A 1 591 ? 12.942 -6.016 -19.433 1.00 90.25 591 LYS A O 1
ATOM 4749 N N . THR A 1 592 ? 13.465 -6.425 -21.577 1.00 92.31 592 THR A N 1
ATOM 4750 C CA . THR A 1 592 ? 13.452 -5.019 -22.003 1.00 92.31 592 THR A CA 1
ATOM 4751 C C . THR A 1 592 ? 12.063 -4.420 -21.832 1.00 92.31 592 THR A C 1
ATOM 4753 O O . THR A 1 592 ? 11.940 -3.327 -21.291 1.00 92.31 592 THR A O 1
ATOM 4756 N N . LEU A 1 593 ? 11.005 -5.131 -22.238 1.00 87.25 593 LEU A N 1
ATOM 4757 C CA . LEU A 1 593 ? 9.626 -4.669 -22.060 1.00 87.25 593 LEU A CA 1
ATOM 4758 C C . LEU A 1 593 ? 9.236 -4.594 -20.580 1.00 87.25 593 LEU A C 1
ATOM 4760 O O . LEU A 1 593 ? 8.567 -3.645 -20.175 1.00 87.25 593 LEU A O 1
ATOM 4764 N N . LYS A 1 594 ? 9.690 -5.544 -19.753 1.00 81.88 594 LYS A N 1
ATOM 4765 C CA . LYS A 1 594 ? 9.497 -5.490 -18.299 1.00 81.88 594 LYS A CA 1
ATOM 4766 C C . LYS A 1 594 ? 10.167 -4.257 -17.690 1.00 81.88 594 LYS A C 1
ATOM 4768 O O . LYS A 1 594 ? 9.493 -3.494 -17.005 1.00 81.88 594 LYS A O 1
ATOM 4773 N N . GLU A 1 595 ? 11.447 -4.022 -17.981 1.00 87.75 595 GLU A N 1
ATOM 4774 C CA . GLU A 1 595 ? 12.148 -2.815 -17.526 1.00 87.75 595 GLU A CA 1
ATOM 4775 C C . GLU A 1 595 ? 11.455 -1.544 -18.032 1.00 87.75 595 GLU A C 1
ATOM 4777 O O . GLU A 1 595 ? 11.204 -0.631 -17.250 1.00 87.75 595 GLU A O 1
ATOM 4782 N N . LEU A 1 596 ? 11.043 -1.510 -19.304 1.00 86.06 596 LEU A N 1
ATOM 4783 C CA . LEU A 1 596 ? 10.348 -0.370 -19.902 1.00 86.06 596 LEU A CA 1
ATOM 4784 C C . LEU A 1 596 ? 9.051 -0.019 -19.162 1.00 86.06 596 LEU A C 1
ATOM 4786 O O . LEU A 1 596 ? 8.795 1.162 -18.956 1.00 86.06 596 LEU A O 1
ATOM 4790 N N . ARG A 1 597 ? 8.254 -1.016 -18.747 1.00 76.69 597 ARG A N 1
ATOM 4791 C CA . ARG A 1 597 ? 7.006 -0.830 -17.974 1.00 76.69 597 ARG A CA 1
ATOM 4792 C C . ARG A 1 597 ? 7.241 -0.305 -16.563 1.00 76.69 597 ARG A C 1
ATOM 4794 O O . ARG A 1 597 ? 6.345 0.308 -15.992 1.00 76.69 597 ARG A O 1
ATOM 4801 N N . MET A 1 598 ? 8.421 -0.561 -16.009 1.00 74.44 598 MET A N 1
ATOM 4802 C CA . MET A 1 598 ? 8.788 -0.194 -14.643 1.00 74.44 598 MET A CA 1
ATOM 4803 C C . MET A 1 598 ? 9.626 1.085 -14.566 1.00 74.44 598 MET A C 1
ATOM 4805 O O . MET A 1 598 ? 9.774 1.665 -13.488 1.00 74.44 598 MET A O 1
ATOM 4809 N N . TYR A 1 599 ? 10.193 1.524 -15.691 1.00 83.62 599 TYR A N 1
ATOM 4810 C CA . TYR A 1 599 ? 11.109 2.651 -15.745 1.00 83.62 599 TYR A CA 1
ATOM 4811 C C . TYR A 1 599 ? 10.387 3.979 -15.500 1.00 83.62 599 TYR A C 1
ATOM 4813 O O . TYR A 1 599 ? 9.838 4.612 -16.406 1.00 83.62 599 TYR A O 1
ATOM 4821 N N . ALA A 1 600 ? 10.400 4.403 -14.237 1.00 79.50 600 ALA A N 1
ATOM 4822 C CA . ALA A 1 600 ? 9.700 5.574 -13.733 1.00 79.50 600 ALA A CA 1
ATOM 4823 C C . ALA A 1 600 ? 10.650 6.595 -13.096 1.00 79.50 600 ALA A C 1
ATOM 4825 O O . ALA A 1 600 ? 11.773 6.292 -12.702 1.00 79.50 600 ALA A O 1
ATOM 4826 N N . ARG A 1 601 ? 10.174 7.829 -12.987 1.00 75.31 601 ARG A N 1
ATOM 4827 C CA . ARG A 1 601 ? 10.789 8.954 -12.302 1.00 75.31 601 ARG A CA 1
ATOM 4828 C C . ARG A 1 601 ? 10.408 8.937 -10.821 1.00 75.31 601 ARG A C 1
ATOM 4830 O O . ARG A 1 601 ? 9.346 8.442 -10.437 1.00 75.31 601 ARG A O 1
ATOM 4837 N N . ASP A 1 602 ? 11.304 9.439 -9.989 1.00 72.06 602 ASP A N 1
ATOM 4838 C CA . ASP A 1 602 ? 11.095 9.684 -8.570 1.00 72.06 602 ASP A CA 1
ATOM 4839 C C . ASP A 1 602 ? 10.311 10.987 -8.327 1.00 72.06 602 ASP A C 1
ATOM 4841 O O . ASP A 1 602 ? 9.894 11.681 -9.258 1.00 72.06 602 ASP A O 1
ATOM 4845 N N . GLU A 1 603 ? 10.090 11.313 -7.054 1.00 56.84 603 GLU A N 1
ATOM 4846 C CA . GLU A 1 603 ? 9.368 12.513 -6.611 1.00 56.84 603 GLU A CA 1
ATOM 4847 C C . GLU A 1 603 ? 10.052 13.836 -6.995 1.00 56.84 603 GLU A C 1
ATOM 4849 O O . GLU A 1 603 ? 9.401 14.879 -7.057 1.00 56.84 603 GLU A O 1
ATOM 4854 N N . HIS A 1 604 ? 11.348 13.793 -7.309 1.00 58.94 604 HIS A N 1
ATOM 4855 C CA . HIS A 1 604 ? 12.136 14.931 -7.771 1.00 58.94 604 HIS A CA 1
ATOM 4856 C C . HIS A 1 604 ? 12.229 14.998 -9.304 1.00 58.94 604 HIS A C 1
ATOM 4858 O O . HIS A 1 604 ? 12.827 15.926 -9.849 1.00 58.94 604 HIS A O 1
ATOM 4864 N N . GLY A 1 605 ? 11.607 14.048 -10.009 1.00 62.72 605 GLY A N 1
ATOM 4865 C CA . GLY A 1 605 ? 11.569 13.986 -11.464 1.00 62.72 605 GLY A CA 1
ATOM 4866 C C . GLY A 1 605 ? 12.769 13.283 -12.101 1.00 62.72 605 GLY A C 1
ATOM 4867 O O . GLY A 1 605 ? 12.876 13.291 -13.331 1.00 62.72 605 GLY A O 1
ATOM 4868 N N . PHE A 1 606 ? 13.650 12.647 -11.327 1.00 73.31 606 PHE A N 1
ATOM 4869 C CA . PHE A 1 606 ? 14.781 11.884 -11.860 1.00 73.31 606 PHE A CA 1
ATOM 4870 C C . PHE A 1 606 ? 14.402 10.420 -12.100 1.00 73.31 606 PHE A C 1
ATOM 4872 O O . PHE A 1 606 ? 13.659 9.852 -11.308 1.00 73.31 606 PHE A O 1
ATOM 4879 N N . PRO A 1 607 ? 14.911 9.759 -13.154 1.00 77.62 607 PRO A N 1
ATOM 4880 C CA . PRO A 1 607 ? 14.722 8.320 -13.338 1.00 77.62 607 PRO A CA 1
ATOM 4881 C C . PRO A 1 607 ? 15.189 7.524 -12.111 1.00 77.62 607 PRO A C 1
ATOM 4883 O O . PRO A 1 607 ? 16.338 7.661 -11.674 1.00 77.62 607 PRO A O 1
ATOM 4886 N N . LYS A 1 608 ? 14.307 6.680 -11.565 1.00 77.25 608 LYS A N 1
ATOM 4887 C CA . LYS A 1 608 ? 14.620 5.784 -10.449 1.00 77.25 608 LYS A CA 1
ATOM 4888 C C . LYS A 1 608 ? 15.734 4.828 -10.877 1.00 77.25 608 LYS A C 1
ATOM 4890 O O . LYS A 1 608 ? 15.638 4.170 -11.907 1.00 77.25 608 LYS A O 1
ATOM 4895 N N . LYS A 1 609 ? 16.784 4.729 -10.059 1.00 70.69 609 LYS A N 1
ATOM 4896 C CA . LYS A 1 609 ? 17.927 3.828 -10.288 1.00 70.69 609 LYS A CA 1
ATOM 4897 C C . LYS A 1 609 ? 17.614 2.405 -9.818 1.00 70.69 609 LYS A C 1
ATOM 4899 O O . LYS A 1 609 ? 18.205 1.933 -8.846 1.00 70.69 609 LYS A O 1
ATOM 4904 N N . HIS A 1 610 ? 16.650 1.753 -10.453 1.00 69.31 610 HIS A N 1
ATOM 4905 C CA . HIS A 1 610 ? 16.301 0.363 -10.172 1.00 69.31 610 HIS A CA 1
ATOM 4906 C C . HIS A 1 610 ? 15.754 -0.287 -11.444 1.00 69.31 610 HIS A C 1
ATOM 4908 O O . HIS A 1 610 ? 14.808 0.241 -12.022 1.00 69.31 610 HIS A O 1
ATOM 4914 N N . ASN A 1 611 ? 16.331 -1.420 -11.856 1.00 73.25 611 ASN A N 1
ATOM 4915 C CA . ASN A 1 611 ? 15.980 -2.129 -13.095 1.00 73.25 611 ASN A CA 1
ATOM 4916 C C . ASN A 1 611 ? 16.035 -1.229 -14.352 1.00 73.25 611 ASN A C 1
ATOM 4918 O O . ASN A 1 611 ? 15.104 -1.226 -15.151 1.00 73.25 611 ASN A O 1
ATOM 4922 N N . ASP A 1 612 ? 17.106 -0.436 -14.499 1.00 84.81 612 ASP A N 1
ATOM 4923 C CA . ASP A 1 612 ? 17.308 0.525 -15.596 1.00 84.81 612 ASP A CA 1
ATOM 4924 C C . ASP A 1 612 ? 18.393 0.112 -16.610 1.00 84.81 612 ASP A C 1
ATOM 4926 O O . ASP A 1 612 ? 18.792 0.913 -17.453 1.00 84.81 612 ASP A O 1
ATOM 4930 N N . HIS A 1 613 ? 18.876 -1.129 -16.557 1.00 90.81 613 HIS A N 1
ATOM 4931 C CA . HIS A 1 613 ? 20.085 -1.570 -17.260 1.00 90.81 613 HIS A CA 1
ATOM 4932 C C . HIS A 1 613 ? 19.900 -1.725 -18.776 1.00 90.81 613 HIS A C 1
ATOM 4934 O O . HIS A 1 613 ? 20.711 -1.228 -19.563 1.00 90.81 613 HIS A O 1
ATOM 4940 N N . LEU A 1 614 ? 18.820 -2.375 -19.216 1.00 94.88 614 LEU A N 1
ATOM 4941 C CA . LEU A 1 614 ? 18.458 -2.459 -20.635 1.00 94.88 614 LEU A CA 1
ATOM 4942 C C . LEU A 1 614 ? 17.954 -1.104 -21.150 1.00 94.88 614 LEU A C 1
ATOM 4944 O O . LEU A 1 614 ? 18.169 -0.783 -22.320 1.00 94.88 614 LEU A O 1
ATOM 4948 N N . MET A 1 615 ? 17.348 -0.277 -20.289 1.00 94.81 615 MET A N 1
ATOM 4949 C CA . MET A 1 615 ? 16.971 1.103 -20.638 1.00 94.81 615 MET A CA 1
ATOM 4950 C C . MET A 1 615 ? 18.202 1.978 -20.905 1.00 94.81 615 MET A C 1
ATOM 4952 O O . MET A 1 615 ? 18.238 2.723 -21.888 1.00 94.81 615 MET A O 1
ATOM 4956 N N . ASP A 1 616 ? 19.242 1.845 -20.083 1.00 93.19 616 ASP A N 1
ATOM 4957 C CA . ASP A 1 616 ? 20.522 2.517 -20.279 1.00 93.19 616 ASP A CA 1
ATOM 4958 C C . ASP A 1 616 ? 21.232 1.996 -21.540 1.00 93.19 616 ASP A C 1
ATOM 4960 O O . ASP A 1 616 ? 21.656 2.803 -22.371 1.00 93.19 616 ASP A O 1
ATOM 4964 N N . ALA A 1 617 ? 21.255 0.680 -21.781 1.00 95.06 617 ALA A N 1
ATOM 4965 C CA . ALA A 1 617 ? 21.783 0.108 -23.024 1.00 95.06 617 ALA A CA 1
ATOM 4966 C C . ALA A 1 617 ? 21.050 0.630 -24.280 1.00 95.06 617 ALA A C 1
ATOM 4968 O O . ALA A 1 617 ? 21.698 1.041 -25.250 1.00 95.06 617 ALA A O 1
ATOM 4969 N N . MET A 1 618 ? 19.712 0.686 -24.256 1.00 96.94 618 MET A N 1
ATOM 4970 C CA . MET A 1 618 ? 18.883 1.272 -25.320 1.00 96.94 618 MET A CA 1
ATOM 4971 C C . MET A 1 618 ? 19.223 2.742 -25.562 1.00 96.94 618 MET A C 1
ATOM 4973 O O . MET A 1 618 ? 19.357 3.175 -26.712 1.00 96.94 618 MET A O 1
ATOM 4977 N N . ARG A 1 619 ? 19.409 3.508 -24.486 1.00 95.06 619 ARG A N 1
ATOM 4978 C CA . ARG A 1 619 ? 19.814 4.911 -24.546 1.00 95.06 619 ARG A CA 1
ATOM 4979 C C . ARG A 1 619 ? 21.191 5.074 -25.184 1.00 95.06 619 ARG A C 1
ATOM 4981 O O . ARG A 1 619 ? 21.357 5.941 -26.040 1.00 95.06 619 ARG A O 1
ATOM 4988 N N . TYR A 1 620 ? 22.158 4.227 -24.835 1.00 94.25 620 TYR A N 1
ATOM 4989 C CA . TYR A 1 620 ? 23.500 4.256 -25.423 1.00 94.25 620 TYR A CA 1
ATOM 4990 C C . TYR A 1 620 ? 23.475 3.951 -26.920 1.00 94.25 620 TYR A C 1
ATOM 4992 O O . TYR A 1 620 ? 24.085 4.684 -27.709 1.00 94.25 620 TYR A O 1
ATOM 5000 N N . VAL A 1 621 ? 22.734 2.915 -27.326 1.00 95.75 621 VAL A N 1
ATOM 5001 C CA . VAL A 1 621 ? 22.538 2.578 -28.743 1.00 95.75 621 VAL A CA 1
ATOM 5002 C C . VAL A 1 621 ? 21.939 3.754 -29.502 1.00 95.75 621 VAL A C 1
ATOM 5004 O O . VAL A 1 621 ? 22.478 4.152 -30.532 1.00 95.75 621 VAL A O 1
ATOM 5007 N N . THR A 1 622 ? 20.863 4.324 -28.972 1.00 94.31 622 THR A N 1
ATOM 5008 C CA . THR A 1 622 ? 20.090 5.373 -29.640 1.00 94.31 622 THR A CA 1
ATOM 5009 C C . THR A 1 622 ? 20.897 6.666 -29.773 1.00 94.31 622 THR A C 1
ATOM 5011 O O . THR A 1 622 ? 21.068 7.180 -30.876 1.00 94.31 622 THR A O 1
ATOM 5014 N N . LEU A 1 623 ? 21.507 7.125 -28.677 1.00 92.06 623 LEU A N 1
ATOM 5015 C CA . LEU A 1 623 ? 22.211 8.407 -28.632 1.00 92.06 623 LEU A CA 1
ATOM 5016 C C . LEU A 1 623 ? 23.584 8.375 -29.329 1.00 92.06 623 LEU A C 1
ATOM 5018 O O . LEU A 1 623 ? 24.055 9.386 -29.862 1.00 92.06 623 LEU A O 1
ATOM 5022 N N . THR A 1 624 ? 24.267 7.225 -29.287 1.00 92.00 624 THR A N 1
ATOM 5023 C CA . THR A 1 624 ? 25.658 7.094 -29.755 1.00 92.00 624 THR A CA 1
ATOM 5024 C C . THR A 1 624 ? 25.851 5.965 -30.760 1.00 92.00 624 THR A C 1
ATOM 5026 O O . THR A 1 624 ? 26.502 6.172 -31.785 1.00 92.00 624 THR A O 1
ATOM 5029 N N . GLY A 1 625 ? 25.282 4.788 -30.496 1.00 89.19 625 GLY A N 1
ATOM 5030 C CA . GLY A 1 625 ? 25.477 3.579 -31.302 1.00 89.19 625 GLY A CA 1
ATOM 5031 C C . GLY A 1 625 ? 25.135 3.747 -32.781 1.00 89.19 625 GLY A C 1
ATOM 5032 O O . GLY A 1 625 ? 25.902 3.292 -33.628 1.00 89.19 625 GLY A O 1
ATOM 5033 N N . LEU A 1 626 ? 24.066 4.476 -33.112 1.00 90.62 626 LEU A N 1
ATOM 5034 C CA . LEU A 1 626 ? 23.626 4.673 -34.503 1.00 90.62 626 LEU A CA 1
ATOM 5035 C C . LEU A 1 626 ? 24.700 5.298 -35.412 1.00 90.62 626 LEU A C 1
ATOM 5037 O O . LEU A 1 626 ? 24.756 4.987 -36.601 1.00 90.62 626 LEU A O 1
ATOM 5041 N N . LYS A 1 627 ? 25.618 6.100 -34.855 1.00 88.19 627 LYS A N 1
ATOM 5042 C CA . LYS A 1 627 ? 26.739 6.719 -35.592 1.00 88.19 627 LYS A CA 1
ATOM 5043 C C . LYS A 1 627 ? 27.807 5.710 -36.014 1.00 88.19 627 LYS A C 1
ATOM 5045 O O . LYS A 1 627 ? 28.547 5.951 -36.963 1.00 88.19 627 LYS A O 1
ATOM 5050 N N . PHE A 1 628 ? 27.906 4.593 -35.296 1.00 85.50 628 PHE A N 1
ATOM 5051 C CA . PHE A 1 628 ? 28.922 3.565 -35.511 1.00 85.50 628 PHE A CA 1
ATOM 5052 C C . PHE A 1 628 ? 28.414 2.381 -36.326 1.00 85.50 628 PHE A C 1
ATOM 5054 O O . PHE A 1 628 ? 29.218 1.520 -36.688 1.00 85.50 628 PHE A O 1
ATOM 5061 N N . VAL A 1 629 ? 27.120 2.343 -36.646 1.00 81.12 629 VAL A N 1
ATOM 5062 C CA . VAL A 1 629 ? 26.516 1.310 -37.487 1.00 81.12 629 VAL A CA 1
ATOM 5063 C C . VAL A 1 629 ? 27.280 1.221 -38.814 1.00 81.12 629 VAL A C 1
ATOM 5065 O O . VAL A 1 629 ? 27.540 2.233 -39.465 1.00 81.12 629 VAL A O 1
ATOM 5068 N N . HIS A 1 630 ? 27.657 0.013 -39.226 1.00 67.56 630 HIS A N 1
ATOM 5069 C CA . HIS A 1 630 ? 28.313 -0.240 -40.509 1.00 67.56 630 HIS A CA 1
ATOM 5070 C C . HIS A 1 630 ? 27.523 -1.291 -41.288 1.00 67.56 630 HIS A C 1
ATOM 5072 O O . HIS A 1 630 ? 26.970 -2.210 -40.686 1.00 67.56 630 HIS A O 1
ATOM 5078 N N . ILE A 1 631 ? 27.462 -1.133 -42.609 1.00 57.91 631 ILE A N 1
ATOM 5079 C CA . ILE A 1 631 ? 26.888 -2.126 -43.521 1.00 57.91 631 ILE A CA 1
ATOM 5080 C C . ILE A 1 631 ? 27.978 -3.181 -43.745 1.00 57.91 631 ILE A C 1
ATOM 5082 O O . ILE A 1 631 ? 29.112 -2.782 -44.016 1.00 57.91 631 ILE A O 1
ATOM 5086 N N . PRO A 1 632 ? 27.705 -4.490 -43.625 1.00 53.88 632 PRO A N 1
ATOM 5087 C CA . PRO A 1 632 ? 28.673 -5.503 -44.029 1.00 53.88 632 PRO A CA 1
ATOM 5088 C C . PRO A 1 632 ? 29.054 -5.267 -45.499 1.00 53.88 632 PRO A C 1
ATOM 5090 O O . PRO A 1 632 ? 28.183 -5.283 -46.367 1.00 53.88 632 PRO A O 1
ATOM 5093 N N . GLN A 1 633 ? 30.329 -5.000 -45.798 1.00 44.91 633 GLN A N 1
ATOM 5094 C CA . GLN A 1 633 ? 30.799 -5.066 -47.182 1.00 44.91 633 GLN A CA 1
ATOM 5095 C C . GLN A 1 633 ? 30.591 -6.509 -47.650 1.00 44.91 633 GLN A C 1
ATOM 5097 O O . GLN A 1 633 ? 31.138 -7.432 -47.054 1.00 44.91 633 GLN A O 1
ATOM 5102 N N . ASN A 1 634 ? 29.769 -6.709 -48.680 1.00 40.59 634 ASN A N 1
ATOM 5103 C CA . ASN A 1 634 ? 29.740 -7.986 -49.378 1.00 40.59 634 ASN A CA 1
ATOM 5104 C C . ASN A 1 634 ? 31.132 -8.211 -49.979 1.00 40.59 634 ASN A C 1
ATOM 5106 O O . ASN A 1 634 ? 31.586 -7.382 -50.771 1.00 40.59 634 ASN A O 1
ATOM 5110 N N . ASP A 1 635 ? 31.769 -9.328 -49.631 1.00 38.09 635 ASP A N 1
ATOM 5111 C CA . ASP A 1 635 ? 32.940 -9.872 -50.320 1.00 38.09 635 ASP A CA 1
ATOM 5112 C C . ASP A 1 635 ? 32.551 -10.254 -51.763 1.00 38.09 635 ASP A C 1
ATOM 5114 O O . ASP A 1 635 ? 32.382 -11.424 -52.103 1.00 38.09 635 ASP A O 1
ATOM 5118 N N . TRP A 1 636 ? 32.353 -9.267 -52.638 1.00 39.12 636 TRP A N 1
ATOM 5119 C CA . TRP A 1 636 ? 32.407 -9.497 -54.077 1.00 39.12 636 TRP A CA 1
ATOM 5120 C C . TRP A 1 636 ? 33.881 -9.499 -54.478 1.00 39.12 636 TRP A C 1
ATOM 5122 O O . TRP A 1 636 ? 34.616 -8.563 -54.167 1.00 39.12 636 TRP A O 1
ATOM 5132 N N . GLY A 1 637 ? 34.298 -10.600 -55.110 1.00 36.41 637 GLY A N 1
ATOM 5133 C CA . GLY A 1 637 ? 35.666 -10.890 -55.539 1.00 36.41 637 GLY A CA 1
ATOM 5134 C C . GLY A 1 637 ? 36.318 -9.809 -56.417 1.00 36.41 637 GLY A C 1
ATOM 5135 O O . GLY A 1 637 ? 35.701 -8.794 -56.740 1.00 36.41 637 GLY A O 1
ATOM 5136 N N . PRO A 1 638 ? 37.595 -10.010 -56.794 1.00 35.91 638 PRO A N 1
ATOM 5137 C CA . PRO A 1 638 ? 38.472 -8.950 -57.275 1.00 35.91 638 PRO A CA 1
ATOM 5138 C C . PRO A 1 638 ? 37.853 -8.165 -58.433 1.00 35.91 638 PRO A C 1
ATOM 5140 O O . PRO A 1 638 ? 37.374 -8.733 -59.415 1.00 35.91 638 PRO A O 1
ATOM 5143 N N . ALA A 1 639 ? 37.886 -6.840 -58.280 1.00 36.03 639 ALA A N 1
ATOM 5144 C CA . ALA A 1 639 ? 37.416 -5.865 -59.244 1.00 36.03 639 ALA A CA 1
ATOM 5145 C C . ALA A 1 639 ? 38.031 -6.129 -60.622 1.00 36.03 639 ALA A C 1
ATOM 5147 O O . ALA A 1 639 ? 39.233 -5.962 -60.825 1.00 36.03 639 ALA A O 1
ATOM 5148 N N . ASN A 1 640 ? 37.189 -6.509 -61.580 1.00 35.62 640 ASN A N 1
ATOM 5149 C CA . ASN A 1 640 ? 37.556 -6.498 -62.984 1.00 35.62 640 ASN A CA 1
ATOM 5150 C C . ASN A 1 640 ? 37.443 -5.044 -63.464 1.00 35.62 640 ASN A C 1
ATOM 5152 O O . ASN A 1 640 ? 36.375 -4.576 -63.862 1.00 35.62 640 ASN A O 1
ATOM 5156 N N . THR A 1 641 ? 38.540 -4.298 -63.347 1.00 37.72 641 THR A N 1
ATOM 5157 C CA . THR A 1 641 ? 38.700 -2.959 -63.915 1.00 37.72 641 THR A CA 1
ATOM 5158 C C . THR A 1 641 ? 38.713 -3.056 -65.440 1.00 37.72 641 THR A C 1
ATOM 5160 O O . THR A 1 641 ? 39.762 -3.151 -66.070 1.00 37.72 641 THR A O 1
ATOM 5163 N N . SER A 1 642 ? 37.528 -3.014 -66.050 1.00 33.47 642 SER A N 1
ATOM 5164 C CA . SER A 1 642 ? 37.396 -2.633 -67.455 1.00 33.47 642 SER A CA 1
ATOM 5165 C C . SER A 1 642 ? 37.202 -1.122 -67.527 1.00 33.47 642 SER A C 1
ATOM 5167 O O . SER A 1 642 ? 36.232 -0.547 -67.040 1.00 33.47 642 SER A O 1
ATOM 5169 N N . VAL A 1 643 ? 38.236 -0.500 -68.073 1.00 37.88 643 VAL A N 1
ATOM 5170 C CA . VAL A 1 643 ? 38.378 0.915 -68.380 1.00 37.88 643 VAL A CA 1
ATOM 5171 C C . VAL A 1 643 ? 37.256 1.346 -69.322 1.00 37.88 643 VAL A C 1
ATOM 5173 O O . VAL A 1 643 ? 37.123 0.786 -70.407 1.00 37.88 643 VAL A O 1
ATOM 5176 N N . TRP A 1 644 ? 36.514 2.385 -68.950 1.00 31.28 644 TRP A N 1
ATOM 5177 C CA . TRP A 1 644 ? 35.814 3.231 -69.913 1.00 31.28 644 TRP A CA 1
ATOM 5178 C C . TRP A 1 644 ? 36.284 4.666 -69.702 1.00 31.28 644 TRP A C 1
ATOM 5180 O O . TRP A 1 644 ? 35.909 5.326 -68.737 1.00 31.28 644 TRP A O 1
ATOM 5190 N N . ASN A 1 645 ? 37.176 5.090 -70.597 1.00 32.94 645 ASN A N 1
ATOM 5191 C CA . ASN A 1 645 ? 37.557 6.480 -70.799 1.00 32.94 645 ASN A CA 1
ATOM 5192 C C . ASN A 1 645 ? 36.384 7.226 -71.437 1.00 32.94 645 ASN A C 1
ATOM 5194 O O . ASN A 1 645 ? 35.914 6.783 -72.485 1.00 32.94 645 ASN A O 1
ATOM 5198 N N . TYR A 1 646 ? 36.004 8.363 -70.857 1.00 32.97 646 TYR A N 1
ATOM 5199 C CA . TYR A 1 646 ? 35.631 9.581 -71.578 1.00 32.97 646 TYR A CA 1
ATOM 5200 C C . TYR A 1 646 ? 35.974 10.802 -70.731 1.00 32.97 646 TYR A C 1
ATOM 5202 O O . TYR A 1 646 ? 35.702 10.756 -69.509 1.00 32.97 646 TYR A O 1
#

InterPro domains:
  IPR035421 Terminase, large subunit gp17-like, C-terminal [PF17289] (475-621)

Secondary structure (DSSP, 8-state):
-PPPPPP-----PBP--TTSPEEEEEEEEEE---EE--B-TTS-B--EE-S-EEEEEEEEBTTS-EEEEEEEE-S-B-SSPEEE----SS----EEE--HHHHHHHHTTSS-HHHHHT--HHHHHHHHHHHHH--SEEEEEPEEE-TTT--EEE-GGG-EESS---S----------HHHHHHHHHHHHHHHHHHHHTTTT----HHHHHHHHHTTT-SEEEEEE-TTSSHHHHHHHHHHHHHH----TT--S---SS--EEEEEESSHHHIIIIIHHHHHB-SSSB-SS-GGGEEEEEGGGTEEEEE-TTSSEEEEEEEEGGG-GGGG-S---SEEEEESPPPHHHHHHHHHHT--SSTT---EEEEEE--TT-S-HHHHHHHB---TT-SS-PBPPTT--BTTEEEEEE-TTS-TTS-HHHHHHHHHHS-HHHHHHHHH----TTTTBSS---HHHHEE------TTSEEEEEEE---SSSPEEEEEEEEETTTTEEEEEEEEEESS--HHHHHHHHHHHSTTGGGSEEEE-TT-SSSSHHHHHHHHHHHHHTT--EEEE----HHHHHHHHHHHHHTT-EEEETT-HHHHHHHHH-BB-TTSPBPSSS-HHHHHHHHHHHTGGGG--PPPP---S--------

Organism: Stylophora pistillata (NCBI:txid50429)

pLDDT: mean 77.67, std 18.57, range [26.0, 98.31]

Foldseek 3Di:
DDDDDPDDDPPQAADADPVQKGKWWQAAKDFDDKDQDDDDPVRFRFKIATQKIKTWIWGAGPVRDIDIAIDIFRDMQGLFFDFDQDPDPDDGDGDTHDGPVNLLCCQAVLDHNVCRVVPGPVSVVSSVVCNHPRHGFIWMARWDADPPPRDIHGPSVGIHTPDDPDPDDDPPDPPPPVVNVVVVVVVVVVVVVVCLLQVVVDDDFPLLLLQQLLQQQFQEEEEQEAPPLCLLVSLLLSVLCQQAQHYHPSGNHDGDPDAFEEEEEEADPCCQVVPNLCQNCNDPVGHHSHHNVQFPDADVVQQKTWGAYPNGDTHIYGYDHLVVDLVVLDDAQGQEYEYEEDHDPSNVVSVSVSQDDPDPSRHHHYYYGYQLLVFCAPVNCVQFFDPDPPDLDTHGDDASDQDPSHHYHWAFPVSRPPDDPVVLVVVLVVDDPQSCCRNGTSHRRQQVQALQRDDLVLAEDADDDDDQQFFKEKFWADDAPPAWIKIWIWTADPVVLAIETHDIDTDHHDALLVVCVVVCVVPVCQLVHAYEYACPRPPPDSVVSVVSVVVNVVSRNPHYDYFPQPPSVLSVQVNVCSVVSRHHYHPSPNLLVVLSSNFGADPVSHTDPDSCGVVSRSSRCRRPVVVVGDGPDPPDDDDPDDDDDD

Radius of gyration: 37.8 Å; chains: 1; bounding box: 100×77×121 Å